Protein AF-A0AAV6KLT0-F1 (afdb_monomer_lite)

Sequence (668 aa):
MIMGLAEEPISRANSKPVAMEGSSPFSGSRKEESSLSIIIVGASGDLASQKIFPALFALFYEDCLPENATGFGYARSKMTDEELRNMISQTLTCRIDKRENCGDKMDEFLKRCFYHFGEYNSEEHFARLDCKLKEKEGGRSSFRLFYLSIPPNIFVDVVRCASTSASSKNGWTRVIVEKPFGHNLHLFLIASYFDNYGIIHDIMQNHLLQILALFAMETPVSLDAEDIRNEKVKVLRSMRLLQLEDVMVGQYKGHSKGGRTYPGYTDDPSVPNDSLTPTIAAASLFIDNARWDGVPFLMRAGKALHTKRLLVLRVQPDEAIYLKINNKVPGLGMRLDRSDLNLLYKARSDQSRYPKEIPDAYERLLLDAIEGERRLFIRSDELDAAWSLFTPLLKELEEKKIAPELYPYGSRGPVGVHYLAAKHNVRWGDLSAYLEEVDEKTKPFRASVNFAVGDKASSLDGFSEPPSNKLLPDLHPLERHVFTLVLDLNETLVYSDWKRERGWRTFKRPGVEAFLEHLGQFYEIVVYSDQLNVYVDSILERLDAKGSIRHRLSRTKTNYRDGKHYRDFSKLNRDPSIILYVSGHALESSLQPENSVPVKPWKLEADDTALVDLIPFLEYVARHPPADIRPVLASYQGRHIATEFIERSKVHQRRMQEQKQHGLFLRR

Organism: NCBI:txid479676

pLDDT: mean 77.3, std 19.53, range [23.0, 97.19]

InterPro domains:
  IPR001282 Glucose-6-phosphate dehydrogenase [MF_00966] (35-430)
  IPR001282 Glucose-6-phosphate dehydrogenase [PR00079] (186-203)
  IPR001282 Glucose-6-phosphate dehydrogenase [PR00079] (204-220)
  IPR001282 Glucose-6-phosphate dehydrogenase [PR00079] (291-317)
  IPR001282 Glucose-6-phosphate dehydrogenase [PTHR23429] (27-186)
  IPR004274 FCP1 homology domain [PF03031] (484-624)
  IPR004274 FCP1 homology domain [PS50969] (478-621)
  IPR004274 FCP1 homology domain [SM00577] (481-609)
  IPR022674 Glucose-6-phosphate dehydrogenase, NAD-binding [PF00479] (39-185)
  IPR022675 Glucose-6-phosphate dehydrogenase, C-terminal [PF02781] (191-308)
  IPR022675 Glucose-6-phosphate dehydrogenase, C-terminal [PF02781] (309-428)
  IPR023214 HAD superfamily [G3DSA:3.40.50.1000] (469-651)
  IPR036291 NAD(P)-binding domain superfamily [SSF51735] (34-186)
  IPR036412 HAD-like superfamily [SSF56784] (470-634)

Secondary structure (DSSP, 8-state):
---EEEEPPPP----PPPP--S--TTSSS-TTSEEEEEEEETTTSHHIIIIIHHHHHHHHHTT-S-TTEEEEEEESS---HHHHHHHHHTT----STTSS-HHHHHHHHHHTEEEEE--TT-HHHHHHHHHHHHHHHTTSEEEEEEEE-S-GGGHHHHHHHHHHHT--SSS-EEEEEPSP-SS------STHHHHHHHHIIIIIIIIIHHHHHHHHPPPPSSSSHHHHHHHHHHHHHTBPPPPGGGEEEEEEE-EEETTEEEP-STTSTTS-TT----SEEEEEE-B-STTTTT--EEEEEESSB----SSEEE-SSS-EEEEEEEEEPSSSS--EEEEEEEEESS-SSS--SSSSPPPPHHHHHHHHHHHT--TTSBPHHHHHHHHHHHHHHHHHHHHHTPPPEEEETTBS--THHHHHHHHTT---TTTTTHHHHSTTTSTTTTTTSTTS-SS--------B--S-S-SSPPPPGGGTTSPEEEE-SBTTTEEEEEETTTEEEEEEPTTHHHHHHHHTTTSEEEEE-SS-HHHHHHHHHHH-TT--EEEEE-GGGSEEETTEEEB-GGGGSS-GGGEEEEETTTTTSBS-GGGEEE-PPPSS-TT--HHHHHHHHHHHHHHS--S-HHHHHHTTTTS-HHHHHHHHHHHHHHHHHHHHHHHHHTT-

Structure (mmCIF, N/CA/C/O backbone):
data_AF-A0AAV6KLT0-F1
#
_entry.id   AF-A0AAV6KLT0-F1
#
loop_
_atom_site.group_PDB
_atom_site.id
_atom_site.type_symbol
_atom_site.label_atom_id
_atom_site.label_alt_id
_atom_site.label_comp_id
_atom_site.label_asym_id
_atom_site.label_entity_id
_atom_site.label_seq_id
_atom_site.pdbx_PDB_ins_code
_atom_site.Cartn_x
_atom_site.Cartn_y
_atom_site.Cartn_z
_atom_site.occupancy
_atom_site.B_iso_or_equiv
_atom_site.auth_seq_id
_atom_site.auth_comp_id
_atom_site.auth_asym_id
_atom_site.auth_atom_id
_atom_site.pdbx_PDB_model_num
ATOM 1 N N . MET A 1 1 ? -1.563 4.112 10.195 1.00 42.78 1 MET A N 1
ATOM 2 C CA . MET A 1 1 ? -2.271 3.430 11.301 1.00 42.78 1 MET A CA 1
ATOM 3 C C . MET A 1 1 ? -3.080 2.319 10.676 1.00 42.78 1 MET A C 1
ATOM 5 O O . MET A 1 1 ? -3.660 2.575 9.630 1.00 42.78 1 MET A O 1
ATOM 9 N N . ILE A 1 2 ? -3.019 1.102 11.213 1.00 45.66 2 ILE A N 1
ATOM 10 C CA . ILE A 1 2 ? -3.660 -0.072 10.608 1.00 45.66 2 ILE A CA 1
ATOM 11 C C . ILE A 1 2 ? -4.512 -0.719 11.691 1.00 45.66 2 ILE A C 1
ATOM 13 O O . ILE A 1 2 ? -3.974 -1.096 12.728 1.00 45.66 2 ILE A O 1
ATOM 17 N N . MET A 1 3 ? -5.812 -0.821 11.433 1.00 51.16 3 MET A N 1
ATOM 18 C CA . MET A 1 3 ? -6.804 -1.422 12.322 1.00 51.16 3 MET A CA 1
ATOM 19 C C . MET A 1 3 ? -7.537 -2.547 11.598 1.00 51.16 3 MET A C 1
ATOM 21 O O . MET A 1 3 ? -7.722 -2.483 10.378 1.00 51.16 3 MET A O 1
ATOM 25 N N . GLY A 1 4 ? -7.975 -3.552 12.352 1.00 44.09 4 GLY A N 1
ATOM 26 C CA . GLY A 1 4 ? -8.900 -4.582 11.881 1.00 44.09 4 GLY A CA 1
ATOM 27 C C . GLY A 1 4 ? -10.332 -4.262 12.309 1.00 44.09 4 GLY A C 1
ATOM 28 O O . GLY A 1 4 ? -10.536 -3.712 13.392 1.00 44.09 4 GLY A O 1
ATOM 29 N N . LEU A 1 5 ? -11.310 -4.620 11.471 1.00 51.38 5 LEU A N 1
ATOM 30 C CA . LEU A 1 5 ? -12.739 -4.531 11.786 1.00 51.38 5 LEU A CA 1
ATOM 31 C C . LEU A 1 5 ? -13.383 -5.915 11.627 1.00 51.38 5 LEU A C 1
ATOM 33 O O . LEU A 1 5 ? -13.290 -6.508 10.551 1.00 51.38 5 LEU A O 1
ATOM 37 N N . ALA A 1 6 ? -14.033 -6.418 12.679 1.00 49.12 6 ALA A N 1
ATOM 38 C CA . ALA A 1 6 ? -14.747 -7.701 12.673 1.00 49.12 6 ALA A CA 1
ATOM 39 C C . ALA A 1 6 ? -16.267 -7.518 12.869 1.00 49.12 6 ALA A C 1
ATOM 41 O O . ALA A 1 6 ? -16.688 -6.650 13.637 1.00 49.12 6 ALA A O 1
ATOM 42 N N . GLU A 1 7 ? -17.070 -8.352 12.192 1.00 48.03 7 GLU A N 1
ATOM 43 C CA . GLU A 1 7 ? -18.545 -8.407 12.252 1.00 48.03 7 GLU A CA 1
ATOM 44 C C . GLU A 1 7 ? -19.040 -9.868 12.199 1.00 48.03 7 GLU A C 1
ATOM 46 O O . GLU A 1 7 ? -18.401 -10.716 11.572 1.00 48.03 7 GLU A O 1
ATOM 51 N N . GLU A 1 8 ? -20.201 -10.159 12.798 1.00 36.66 8 GLU A N 1
ATOM 52 C CA . GLU A 1 8 ? -20.905 -11.436 12.595 1.00 36.66 8 GLU A CA 1
ATOM 53 C C . GLU A 1 8 ? -21.705 -11.437 11.272 1.00 36.66 8 GLU A C 1
ATOM 55 O O . GLU A 1 8 ? -22.381 -10.452 10.956 1.00 36.66 8 GLU A O 1
ATOM 60 N N . PRO A 1 9 ? -21.688 -12.534 10.485 1.00 27.28 9 PRO A N 1
ATOM 61 C CA . PRO A 1 9 ? -22.502 -12.644 9.281 1.00 27.28 9 PRO A CA 1
ATOM 62 C C . PRO A 1 9 ? -23.982 -12.851 9.634 1.00 27.28 9 PRO A C 1
ATOM 64 O O . PRO A 1 9 ? -24.372 -13.880 10.182 1.00 27.28 9 PRO A O 1
ATOM 67 N N . ILE A 1 10 ? -24.833 -11.900 9.247 1.00 30.09 10 ILE A N 1
ATOM 68 C CA . ILE A 1 10 ? -26.292 -12.060 9.303 1.00 30.09 10 ILE A CA 1
ATOM 69 C C . ILE A 1 10 ? -26.695 -13.213 8.368 1.00 30.09 10 ILE A C 1
ATOM 71 O O . ILE A 1 10 ? -26.371 -13.203 7.176 1.00 30.09 10 ILE A O 1
ATOM 75 N N . SER A 1 11 ? -27.408 -14.213 8.899 1.00 26.20 11 SER A N 1
ATOM 76 C CA . SER A 1 11 ? -27.952 -15.336 8.127 1.00 26.20 11 SER A CA 1
ATOM 77 C C . SER A 1 11 ? -28.738 -14.822 6.914 1.00 26.20 11 SER A C 1
ATOM 79 O O . SER A 1 11 ? -29.754 -14.142 7.073 1.00 26.20 11 SER A O 1
ATOM 81 N N . ARG A 1 12 ? -28.278 -15.135 5.694 1.00 27.50 12 ARG A N 1
ATOM 82 C CA . ARG A 1 12 ? -28.951 -14.748 4.445 1.00 27.50 12 ARG A CA 1
ATOM 83 C C . ARG A 1 12 ? -30.296 -15.471 4.309 1.00 27.50 12 ARG A C 1
ATOM 85 O O . ARG A 1 12 ? -30.363 -16.562 3.753 1.00 27.50 12 ARG A O 1
ATOM 92 N N . ALA A 1 13 ? -31.372 -14.831 4.759 1.00 24.95 13 ALA A N 1
ATOM 93 C CA . ALA A 1 13 ? -32.678 -14.995 4.135 1.00 24.95 13 ALA A CA 1
ATOM 94 C C . ALA A 1 13 ? -32.714 -14.122 2.869 1.00 24.95 13 ALA A C 1
ATOM 96 O O . ALA A 1 13 ? -32.269 -12.976 2.880 1.00 24.95 13 ALA A O 1
ATOM 97 N N . ASN A 1 14 ? -33.186 -14.697 1.763 1.00 29.30 14 ASN A N 1
ATOM 98 C CA . ASN A 1 14 ? -33.233 -14.091 0.433 1.00 29.30 14 ASN A CA 1
ATOM 99 C C . ASN A 1 14 ? -33.856 -12.681 0.420 1.00 29.30 14 ASN A C 1
ATOM 101 O O . ASN A 1 14 ? -35.076 -12.539 0.437 1.00 29.30 14 ASN A O 1
ATOM 105 N N . SER A 1 15 ? -33.035 -11.649 0.238 1.00 25.72 15 SER A N 1
ATOM 106 C CA . SER A 1 15 ? -33.476 -10.369 -0.320 1.00 25.72 15 SER A CA 1
ATOM 107 C C . SER A 1 15 ? -32.408 -9.834 -1.271 1.00 25.72 15 SER A C 1
ATOM 109 O O . SER A 1 15 ? -31.230 -9.766 -0.922 1.00 25.72 15 SER A O 1
ATOM 111 N N . LYS A 1 16 ? -32.826 -9.516 -2.501 1.00 23.00 16 LYS A N 1
ATOM 112 C CA . LYS A 1 16 ? -31.980 -9.010 -3.593 1.00 23.00 16 LYS A CA 1
ATOM 113 C C . LYS A 1 16 ? -31.201 -7.748 -3.172 1.00 23.00 16 LYS A C 1
ATOM 115 O O . LYS A 1 16 ? -31.731 -6.966 -2.384 1.00 23.00 16 LYS A O 1
ATOM 120 N N . PRO A 1 17 ? -29.998 -7.503 -3.724 1.00 25.05 17 PRO A N 1
ATOM 121 C CA . PRO A 1 17 ? -29.267 -6.274 -3.461 1.00 25.05 17 PRO A CA 1
ATOM 122 C C . PRO A 1 17 ? -29.964 -5.116 -4.183 1.00 25.05 17 PRO A C 1
ATOM 124 O O . PRO A 1 17 ? -30.122 -5.141 -5.403 1.00 25.05 17 PRO A O 1
ATOM 127 N N . VAL A 1 18 ? -30.408 -4.119 -3.421 1.00 26.80 18 VAL A N 1
ATOM 128 C CA . VAL A 1 18 ? -30.829 -2.822 -3.958 1.00 26.80 18 VAL A CA 1
ATOM 129 C C . VAL A 1 18 ? -29.566 -1.983 -4.116 1.00 26.80 18 VAL A C 1
ATOM 131 O O . VAL A 1 18 ? -28.878 -1.716 -3.134 1.00 26.80 18 VAL A O 1
ATOM 134 N N . ALA A 1 19 ? -29.250 -1.602 -5.351 1.00 24.59 19 ALA A N 1
ATOM 135 C CA . ALA A 1 19 ? -28.243 -0.591 -5.633 1.00 24.59 19 ALA A CA 1
ATOM 136 C C . ALA A 1 19 ? -28.717 0.751 -5.050 1.00 24.59 19 ALA A C 1
ATOM 138 O O . ALA A 1 19 ? -29.784 1.235 -5.426 1.00 24.59 19 ALA A O 1
ATOM 139 N N . MET A 1 20 ? -27.953 1.334 -4.125 1.00 27.06 20 MET A N 1
ATOM 140 C CA . MET A 1 20 ? -28.108 2.734 -3.734 1.00 27.06 20 MET A CA 1
ATOM 141 C C . MET A 1 20 ? -26.917 3.520 -4.271 1.00 27.06 20 MET A C 1
ATOM 143 O O . MET A 1 20 ? -25.782 3.322 -3.844 1.00 27.06 20 MET A O 1
ATOM 147 N N . GLU A 1 21 ? -27.195 4.405 -5.222 1.00 25.67 21 GLU A N 1
ATOM 148 C CA . GLU A 1 21 ? -26.290 5.476 -5.617 1.00 25.67 21 GLU A CA 1
ATOM 149 C C . GLU A 1 21 ? -26.115 6.469 -4.456 1.00 25.67 21 GLU A C 1
ATOM 151 O O . GLU A 1 21 ? -27.090 6.928 -3.868 1.00 25.67 21 GLU A O 1
ATOM 156 N N . GLY A 1 22 ? -24.861 6.822 -4.159 1.00 31.08 22 GLY A N 1
ATOM 157 C CA . GLY A 1 22 ? -24.441 8.185 -3.817 1.00 31.08 22 GLY A CA 1
ATOM 158 C C . GLY A 1 22 ? -25.268 9.002 -2.817 1.00 31.08 22 GLY A C 1
ATOM 159 O O . GLY A 1 22 ? -25.533 10.171 -3.082 1.00 31.08 22 GLY A O 1
ATOM 160 N N . SER A 1 23 ? -25.604 8.459 -1.648 1.00 25.28 23 SER A N 1
ATOM 161 C CA . SER A 1 23 ? -26.031 9.267 -0.501 1.00 25.28 23 SER A CA 1
ATOM 162 C C . SER A 1 23 ? -25.551 8.634 0.803 1.00 25.28 23 SER A C 1
ATOM 164 O O . SER A 1 23 ? -25.697 7.426 0.982 1.00 25.28 23 SER A O 1
ATOM 166 N N . SER A 1 24 ? -24.972 9.443 1.700 1.00 31.39 24 SER A N 1
ATOM 167 C CA . SER A 1 24 ? -24.633 9.047 3.077 1.00 31.39 24 SER A CA 1
ATOM 168 C C . SER A 1 24 ? -25.769 8.204 3.679 1.00 31.39 24 SER A C 1
ATOM 170 O O . SER A 1 24 ? -26.930 8.596 3.532 1.00 31.39 24 SER A O 1
ATOM 172 N N . PRO A 1 25 ? -25.489 7.104 4.405 1.00 38.22 25 PRO A N 1
ATOM 173 C CA . PRO A 1 25 ? -26.530 6.286 5.038 1.00 38.22 25 PRO A CA 1
ATOM 174 C C . PRO A 1 25 ? -27.360 7.055 6.089 1.00 38.22 25 PRO A C 1
ATOM 176 O O . PRO A 1 25 ? -28.299 6.503 6.660 1.00 38.22 25 PRO A O 1
ATOM 179 N N . PHE A 1 26 ? -27.054 8.337 6.319 1.00 43.88 26 PHE A N 1
ATOM 180 C CA . PHE A 1 26 ? -27.757 9.244 7.220 1.00 43.88 26 PHE A CA 1
ATOM 181 C C . PHE A 1 26 ? -28.586 10.341 6.525 1.00 43.88 26 PHE A C 1
ATOM 183 O O . PHE A 1 26 ? -29.126 11.214 7.211 1.00 43.88 26 PHE A O 1
ATOM 190 N N . SER A 1 27 ? -28.761 10.316 5.198 1.00 31.84 27 SER A N 1
ATOM 191 C CA . SER A 1 27 ? -29.685 11.242 4.530 1.00 31.84 27 SER A CA 1
ATOM 192 C C . SER A 1 27 ? -31.127 10.713 4.528 1.00 31.84 27 SER A C 1
ATOM 194 O O . SER A 1 27 ? -31.526 9.957 3.648 1.00 31.84 27 SER A O 1
ATOM 196 N N . GLY A 1 28 ? -31.922 11.176 5.498 1.00 33.06 28 GLY A N 1
ATOM 197 C CA . GLY A 1 28 ? -33.387 11.208 5.414 1.00 33.06 28 GLY A CA 1
ATOM 198 C C . GLY A 1 28 ? -34.144 10.244 6.338 1.00 33.06 28 GLY A C 1
ATOM 199 O O . GLY A 1 28 ? -34.182 9.038 6.124 1.00 33.06 28 GLY A O 1
ATOM 200 N N . SER A 1 29 ? -34.860 10.812 7.314 1.00 30.38 29 SER A N 1
ATOM 201 C CA . SER A 1 29 ? -36.013 10.249 8.058 1.00 30.38 29 SER A CA 1
ATOM 202 C C . SER A 1 29 ? -35.837 9.154 9.133 1.00 30.38 29 SER A C 1
ATOM 204 O O . SER A 1 29 ? -36.802 8.911 9.845 1.00 30.38 29 SER A O 1
ATOM 206 N N . ARG A 1 30 ? -34.658 8.545 9.357 1.00 38.22 30 ARG A N 1
ATOM 207 C CA . ARG A 1 30 ? -34.471 7.494 10.405 1.00 38.22 30 ARG A CA 1
ATOM 208 C C . ARG A 1 30 ? -33.775 7.925 11.712 1.00 38.22 30 ARG A C 1
ATOM 210 O O . ARG A 1 30 ? -33.473 7.074 12.544 1.00 38.22 30 ARG A O 1
ATOM 217 N N . LYS A 1 31 ? -33.489 9.218 11.913 1.00 44.56 31 LYS A N 1
ATOM 218 C CA . LYS A 1 31 ? -32.614 9.699 13.010 1.00 44.56 31 LYS A CA 1
ATOM 219 C C . LYS A 1 31 ? -33.112 9.406 14.440 1.00 44.56 31 LYS A C 1
ATOM 221 O O . LYS A 1 31 ? -32.281 9.319 15.337 1.00 44.56 31 LYS A O 1
ATOM 226 N N . GLU A 1 32 ? -34.411 9.210 14.666 1.00 50.50 32 GLU A N 1
ATOM 227 C CA . GLU A 1 32 ? -34.970 9.108 16.029 1.00 50.50 32 GLU A CA 1
ATOM 228 C C . GLU A 1 32 ? -35.024 7.678 16.614 1.00 50.50 32 GLU A C 1
ATOM 230 O O . GLU A 1 32 ? -35.134 7.520 17.832 1.00 50.50 32 GLU A O 1
ATOM 235 N N . GLU A 1 33 ? -34.884 6.625 15.799 1.00 64.50 33 GLU A N 1
ATOM 236 C CA . GLU A 1 33 ? -35.168 5.236 16.227 1.00 64.50 33 GLU A CA 1
ATOM 237 C C . GLU A 1 33 ? -33.937 4.387 16.601 1.00 64.50 33 GLU A C 1
ATOM 239 O O . GLU A 1 33 ? -34.085 3.255 17.075 1.00 64.50 33 GLU A O 1
ATOM 244 N N . SER A 1 34 ? -32.716 4.901 16.421 1.00 82.31 34 SER A N 1
ATOM 245 C CA . SER A 1 34 ? -31.478 4.148 16.684 1.00 82.31 34 SER A CA 1
ATOM 246 C C . SER A 1 34 ? -30.557 4.817 17.704 1.00 82.31 34 SER A C 1
ATOM 248 O O . SER A 1 34 ? -30.459 6.044 17.751 1.00 82.31 34 SER A O 1
ATOM 250 N N . SER A 1 35 ? -29.851 4.008 18.495 1.00 91.19 35 SER A N 1
ATOM 251 C CA . SER A 1 35 ? -28.817 4.434 19.443 1.00 91.19 35 SER A CA 1
ATOM 252 C C . SER A 1 35 ? -27.472 3.812 19.069 1.00 91.19 35 SER A C 1
ATOM 254 O O . SER A 1 35 ? -27.418 2.660 18.642 1.00 91.19 35 SER A O 1
ATOM 256 N N . LEU A 1 36 ? -26.393 4.583 19.214 1.00 95.00 36 LEU A N 1
ATOM 257 C CA . LEU A 1 36 ? -25.024 4.114 19.013 1.00 95.00 36 LEU A CA 1
ATOM 258 C C . LEU A 1 36 ? -24.313 4.084 20.367 1.00 95.00 36 LEU A C 1
ATOM 260 O O . LEU A 1 36 ? -24.149 5.122 21.006 1.00 95.00 36 LEU A O 1
ATOM 264 N N . SER A 1 37 ? -23.853 2.913 20.786 1.00 95.88 37 SER A N 1
ATOM 265 C CA . SER A 1 37 ? -23.022 2.751 21.975 1.00 95.88 37 SER A CA 1
ATOM 266 C C . SER A 1 37 ? -21.597 2.414 21.561 1.00 95.88 37 SER A C 1
ATOM 268 O O . SER A 1 37 ? -21.352 1.417 20.882 1.00 95.88 37 SER A O 1
ATOM 270 N N . ILE A 1 38 ? -20.649 3.255 21.967 1.00 96.81 38 ILE A N 1
ATOM 271 C CA . ILE A 1 38 ? -19.222 3.096 21.686 1.00 96.81 38 ILE A CA 1
ATOM 272 C C . ILE A 1 38 ? -18.544 2.651 22.977 1.00 96.81 38 ILE A C 1
ATOM 274 O O . ILE A 1 38 ? -18.430 3.425 23.923 1.00 96.81 38 ILE A O 1
ATOM 278 N N . ILE A 1 39 ? -18.119 1.395 23.027 1.00 97.19 39 ILE A N 1
ATOM 279 C CA . ILE A 1 39 ? -17.508 0.762 24.189 1.00 97.19 39 ILE A CA 1
ATOM 280 C C . ILE A 1 39 ? -15.989 0.792 24.025 1.00 97.19 39 ILE A C 1
ATOM 282 O O . ILE A 1 39 ? -15.439 0.079 23.192 1.00 97.19 39 ILE A O 1
ATOM 286 N N . ILE A 1 40 ? -15.297 1.582 24.842 1.00 96.75 40 ILE A N 1
ATOM 287 C CA . ILE A 1 40 ? -13.837 1.641 24.903 1.00 96.75 40 ILE A CA 1
ATOM 288 C C . ILE A 1 40 ? -13.353 0.668 25.979 1.00 96.75 40 ILE A C 1
ATOM 290 O O . ILE A 1 40 ? -13.371 0.964 27.176 1.00 96.75 40 ILE A O 1
ATOM 294 N N . VAL A 1 41 ? -12.909 -0.511 25.551 1.00 95.44 41 VAL A N 1
ATOM 295 C CA . VAL A 1 41 ? -12.295 -1.507 26.433 1.00 95.44 41 VAL A CA 1
ATOM 296 C C . VAL A 1 41 ? -10.848 -1.095 26.696 1.00 95.44 41 VAL A C 1
ATOM 298 O O . VAL A 1 41 ? -10.108 -0.801 25.762 1.00 95.44 41 VAL A O 1
ATOM 301 N N . GLY A 1 42 ? -10.436 -1.062 27.962 1.00 92.75 42 GLY A N 1
ATOM 302 C CA . GLY A 1 42 ? -9.165 -0.470 28.381 1.00 92.75 42 GLY A CA 1
ATOM 303 C C . GLY A 1 42 ? -9.229 1.049 28.557 1.00 92.75 42 GLY A C 1
ATOM 304 O O . GLY A 1 42 ? -8.212 1.721 28.416 1.00 92.75 42 GLY A O 1
ATOM 305 N N . ALA A 1 43 ? -10.405 1.603 28.877 1.00 93.44 43 ALA A N 1
ATOM 306 C CA . ALA A 1 43 ? -10.619 3.052 28.980 1.00 93.44 43 ALA A CA 1
ATOM 307 C C . ALA A 1 43 ? -9.736 3.778 30.011 1.00 93.44 43 ALA A C 1
ATOM 309 O O . ALA A 1 43 ? -9.560 4.986 29.903 1.00 93.44 43 ALA A O 1
ATOM 310 N N . SER A 1 44 ? -9.173 3.063 30.989 1.00 89.62 44 SER A N 1
ATOM 311 C CA . SER A 1 44 ? -8.232 3.623 31.965 1.00 89.62 44 SER A CA 1
ATOM 312 C C . SER A 1 44 ? -6.792 3.748 31.441 1.00 89.62 44 SER A C 1
ATOM 314 O O . SER A 1 44 ? -5.908 4.117 32.207 1.00 89.62 44 SER A O 1
ATOM 316 N N . GLY A 1 45 ? -6.516 3.339 30.198 1.00 86.88 45 GLY A N 1
ATOM 317 C CA . GLY A 1 45 ? -5.182 3.373 29.597 1.00 86.88 45 GLY A CA 1
ATOM 318 C C . GLY A 1 45 ? -4.880 4.667 28.836 1.00 86.88 45 GLY A C 1
ATOM 319 O O . GLY A 1 45 ? -5.785 5.385 28.411 1.00 86.88 45 GLY A O 1
ATOM 320 N N . ASP A 1 46 ? -3.592 4.920 28.594 1.00 82.25 46 ASP A N 1
ATOM 321 C CA . ASP A 1 46 ? -3.113 6.152 27.949 1.00 82.25 46 ASP A CA 1
ATOM 322 C C . ASP A 1 46 ? -3.644 6.338 26.524 1.00 82.25 46 ASP A C 1
ATOM 324 O O . ASP A 1 46 ? -3.983 7.449 26.126 1.00 82.25 46 ASP A O 1
ATOM 328 N N . LEU A 1 47 ? -3.751 5.262 25.738 1.00 84.88 47 LEU A N 1
ATOM 329 C CA . LEU A 1 47 ? -4.264 5.357 24.369 1.00 84.88 47 LEU A CA 1
ATOM 330 C C . LEU A 1 47 ? -5.715 5.860 24.352 1.00 84.88 47 LEU A C 1
ATOM 332 O O . LEU A 1 47 ? -6.063 6.736 23.556 1.00 84.88 47 LEU A O 1
ATOM 336 N N . ALA A 1 48 ? -6.548 5.345 25.257 1.00 89.00 48 ALA A N 1
ATOM 337 C CA . ALA A 1 48 ? -7.941 5.746 25.368 1.00 89.00 48 ALA A CA 1
ATOM 338 C C . ALA A 1 48 ? -8.064 7.238 25.710 1.00 89.00 48 ALA A C 1
ATOM 340 O O . ALA A 1 48 ? -8.739 7.975 24.986 1.00 89.00 48 ALA A O 1
ATOM 341 N N . SER A 1 49 ? -7.376 7.692 26.763 1.00 86.88 49 SER A N 1
ATOM 342 C CA . SER A 1 49 ? -7.461 9.075 27.247 1.00 86.88 49 SER A CA 1
ATOM 343 C C . SER A 1 49 ? -6.803 10.083 26.301 1.00 86.88 49 SER A C 1
ATOM 345 O O . SER A 1 49 ? -7.356 11.157 26.086 1.00 86.88 49 SER A O 1
ATOM 347 N N . GLN A 1 50 ? -5.667 9.749 25.685 1.00 84.75 50 GLN A N 1
ATOM 348 C CA . GLN A 1 50 ? -4.888 10.686 24.863 1.00 84.75 50 GLN A CA 1
ATOM 349 C C . GLN A 1 50 ? -5.306 10.719 23.386 1.00 84.75 50 GLN A C 1
ATOM 351 O O . GLN A 1 50 ? -4.970 11.675 22.681 1.00 84.75 50 GLN A O 1
ATOM 356 N N . LYS A 1 51 ? -5.987 9.680 22.880 1.00 86.44 51 LYS A N 1
ATOM 357 C CA . LYS A 1 51 ? -6.326 9.559 21.449 1.00 86.44 51 LYS A CA 1
ATOM 358 C C . LYS A 1 51 ? -7.790 9.242 21.175 1.00 86.44 51 LYS A C 1
ATOM 360 O O . LYS A 1 51 ? -8.399 9.948 20.377 1.00 86.44 51 LYS A O 1
ATOM 365 N N . ILE A 1 52 ? -8.363 8.228 21.824 1.00 91.31 52 ILE A N 1
ATOM 366 C CA . ILE A 1 52 ? -9.701 7.733 21.455 1.00 91.31 52 ILE A CA 1
ATOM 367 C C . ILE A 1 52 ? -10.803 8.696 21.898 1.00 91.31 52 ILE A C 1
ATOM 369 O O . ILE A 1 52 ? -11.611 9.113 21.073 1.00 91.31 52 ILE A O 1
ATOM 373 N N . PHE A 1 53 ? -10.819 9.107 23.169 1.00 92.06 53 PHE A N 1
ATOM 374 C CA . PHE A 1 53 ? -11.797 10.088 23.652 1.00 92.06 53 PHE A CA 1
ATOM 375 C C . PHE A 1 53 ? -11.666 11.453 22.954 1.00 92.06 53 PHE A C 1
ATOM 377 O O . PHE A 1 53 ? -12.694 11.972 22.520 1.00 92.06 53 PHE A O 1
ATOM 384 N N . PRO A 1 54 ? -10.453 12.011 22.748 1.00 90.44 54 PRO A N 1
ATOM 385 C CA . PRO A 1 54 ? -10.278 13.211 21.930 1.00 90.44 54 PRO A CA 1
ATOM 386 C C . PRO A 1 54 ? -10.820 13.081 20.504 1.00 90.44 54 PRO A C 1
ATOM 388 O O . PRO A 1 54 ? -11.469 14.007 20.023 1.00 90.44 54 PRO A O 1
ATOM 391 N N . ALA A 1 55 ? -10.615 11.938 19.842 1.00 90.25 55 ALA A N 1
ATOM 392 C CA . ALA A 1 55 ? -11.148 11.707 18.501 1.00 90.25 55 ALA A CA 1
ATOM 393 C C . ALA A 1 55 ? -12.684 11.614 18.492 1.00 90.25 55 ALA A C 1
ATOM 395 O O . ALA A 1 55 ? -13.336 12.194 17.628 1.00 90.25 55 ALA A O 1
ATOM 396 N N . LEU A 1 56 ? -13.283 10.941 19.481 1.00 91.81 56 LEU A N 1
ATOM 397 C CA . LEU A 1 56 ? -14.741 10.888 19.636 1.00 91.81 56 LEU A CA 1
ATOM 398 C C . LEU A 1 56 ? -15.343 12.267 19.919 1.00 91.81 56 LEU A C 1
ATOM 400 O O . LEU A 1 56 ? -16.395 12.592 19.372 1.00 91.81 56 LEU A O 1
ATOM 404 N N . PHE A 1 57 ? -14.673 13.087 20.731 1.00 90.75 57 PHE A N 1
ATOM 405 C CA . PHE A 1 57 ? -15.097 14.460 20.983 1.00 90.75 57 PHE A CA 1
ATOM 406 C C . PHE A 1 57 ? -15.029 15.318 19.716 1.00 90.75 57 PHE A C 1
ATOM 408 O O . PHE A 1 57 ? -15.970 16.056 19.446 1.00 90.75 57 PHE A O 1
ATOM 415 N N . ALA A 1 58 ? -13.980 15.185 18.900 1.00 87.62 58 ALA A N 1
ATOM 416 C CA . ALA A 1 58 ? -13.887 15.892 17.621 1.00 87.62 58 ALA A CA 1
ATOM 417 C C . ALA A 1 58 ? -15.043 15.518 16.672 1.00 87.62 58 ALA A C 1
ATOM 419 O O . ALA A 1 58 ? -15.687 16.399 16.102 1.00 87.62 58 ALA A O 1
ATOM 420 N N . LEU A 1 59 ? -15.379 14.225 16.576 1.00 89.06 59 LEU A N 1
ATOM 421 C CA . LEU A 1 59 ? -16.530 13.756 15.793 1.00 89.06 59 LEU A CA 1
ATOM 422 C C . LEU A 1 59 ? -17.869 14.251 16.359 1.00 89.06 59 LEU A C 1
ATOM 424 O O . LEU A 1 59 ? -18.779 14.568 15.596 1.00 89.06 59 LEU A O 1
ATOM 428 N N . PHE A 1 60 ? -18.004 14.324 17.685 1.00 89.06 60 PHE A N 1
ATOM 429 C CA . PHE A 1 60 ? -19.182 14.896 18.337 1.00 89.06 60 PHE A CA 1
ATOM 430 C C . PHE A 1 60 ? -19.317 16.398 18.054 1.00 89.06 60 PHE A C 1
ATOM 432 O O . PHE A 1 60 ? -20.408 16.884 17.768 1.00 89.06 60 PHE A O 1
ATOM 439 N N . TYR A 1 61 ? -18.204 17.129 18.118 1.00 85.06 61 TYR A N 1
ATOM 440 C CA . TYR A 1 61 ? -18.153 18.574 17.921 1.00 85.06 61 TYR A CA 1
ATOM 441 C C . TYR A 1 61 ? -18.525 18.984 16.487 1.00 85.06 61 TYR A C 1
ATOM 443 O O . TYR A 1 61 ? -19.231 19.973 16.300 1.00 85.06 61 TYR A O 1
ATOM 451 N N . GLU A 1 62 ? -18.103 18.206 15.485 1.00 83.81 62 GLU A N 1
ATOM 452 C CA . GLU A 1 62 ? -18.454 18.406 14.068 1.00 83.81 62 GLU A CA 1
ATOM 453 C C . GLU A 1 62 ? -19.831 17.816 13.684 1.00 83.81 62 GLU A C 1
ATOM 455 O O . GLU A 1 62 ? -20.174 17.787 12.503 1.00 83.81 62 GLU A O 1
ATOM 460 N N . ASP A 1 63 ? -20.624 17.349 14.659 1.00 86.00 63 ASP A N 1
ATOM 461 C CA . ASP A 1 63 ? -21.939 16.718 14.460 1.00 86.00 63 ASP A CA 1
ATOM 462 C C . ASP A 1 63 ? -21.894 15.479 13.522 1.00 86.00 63 ASP A C 1
ATOM 464 O O . ASP A 1 63 ? -22.868 15.139 12.846 1.00 86.00 63 ASP A O 1
ATOM 468 N N . CYS A 1 64 ? -20.755 14.772 13.492 1.00 85.94 64 CYS A N 1
ATOM 469 C CA . CYS A 1 64 ? -20.551 13.522 12.744 1.00 85.94 64 CYS A CA 1
ATOM 470 C C . CYS A 1 64 ? -21.072 12.279 13.487 1.00 85.94 64 CYS A C 1
ATOM 472 O O . CYS A 1 64 ? -21.167 11.204 12.894 1.00 85.94 64 CYS A O 1
ATOM 474 N N . LEU A 1 65 ? -21.382 12.393 14.783 1.00 88.00 65 LEU A N 1
ATOM 475 C CA . LEU A 1 65 ? -21.971 11.307 15.569 1.00 88.00 65 LEU A CA 1
ATOM 476 C C . LEU A 1 65 ? -23.508 11.397 15.588 1.00 88.00 65 LEU A C 1
ATOM 478 O O . LEU A 1 65 ? -24.057 12.499 15.616 1.00 88.00 65 LEU A O 1
ATOM 482 N N . PRO A 1 66 ? -24.226 10.258 15.641 1.00 86.38 66 PRO A N 1
ATOM 483 C CA . PRO A 1 66 ? -25.671 10.251 15.855 1.00 86.38 66 PRO A CA 1
ATOM 484 C C . PRO A 1 66 ? -26.086 10.971 17.148 1.00 86.38 66 PRO A C 1
ATOM 486 O O . PRO A 1 66 ? -25.394 10.897 18.163 1.00 86.38 66 PRO A O 1
ATOM 489 N N . GLU A 1 67 ? -27.273 11.584 17.156 1.00 85.31 67 GLU A N 1
ATOM 490 C CA . GLU A 1 67 ? -27.786 12.333 18.317 1.00 85.31 67 GLU A CA 1
ATOM 491 C C . GLU A 1 67 ? -27.918 11.476 19.583 1.00 85.31 67 GLU A C 1
ATOM 493 O O . GLU A 1 67 ? -27.716 11.982 20.680 1.00 85.31 67 GLU A O 1
ATOM 498 N N . ASN A 1 68 ? -28.173 10.172 19.445 1.00 88.62 68 ASN A N 1
ATOM 499 C CA . ASN A 1 68 ? -28.265 9.216 20.555 1.00 88.62 68 ASN A CA 1
ATOM 500 C C . ASN A 1 68 ? -26.961 8.419 20.773 1.00 88.62 68 ASN A C 1
ATOM 502 O O . ASN A 1 68 ? -27.005 7.275 21.239 1.00 88.62 68 ASN A O 1
ATOM 506 N N . ALA A 1 69 ? -25.808 8.978 20.383 1.00 92.25 69 ALA A N 1
ATOM 507 C CA . ALA A 1 69 ? -24.504 8.363 20.605 1.00 92.25 69 ALA A CA 1
ATOM 508 C C . ALA A 1 69 ? -24.052 8.492 22.070 1.00 92.25 69 ALA A C 1
ATOM 510 O O . ALA A 1 69 ? -24.134 9.566 22.672 1.00 92.25 69 ALA A O 1
ATOM 511 N N . THR A 1 70 ? -23.549 7.389 22.625 1.00 94.62 70 THR A N 1
ATOM 512 C CA . THR A 1 70 ? -23.093 7.264 24.017 1.00 94.62 70 THR A CA 1
ATOM 513 C C . THR A 1 70 ? -21.735 6.569 24.084 1.00 94.62 70 THR A C 1
ATOM 515 O O . THR A 1 70 ? -21.480 5.612 23.352 1.00 94.62 70 THR A O 1
ATOM 518 N N . GLY A 1 71 ? -20.852 7.057 24.958 1.00 94.69 71 GLY A N 1
ATOM 519 C CA . GLY A 1 71 ? -19.518 6.495 25.177 1.00 94.69 71 GLY A CA 1
ATOM 520 C C . GLY A 1 71 ? -19.457 5.705 26.482 1.00 94.69 71 GLY A C 1
ATOM 521 O O . GLY A 1 71 ? -19.851 6.214 27.528 1.00 94.69 71 GLY A O 1
ATOM 522 N N . PHE A 1 72 ? -18.939 4.480 26.443 1.00 96.31 72 PHE A N 1
ATOM 523 C CA . PHE A 1 72 ? -18.797 3.604 27.604 1.00 96.31 72 PHE A CA 1
ATOM 524 C C . PHE A 1 72 ? -17.342 3.200 27.799 1.00 96.31 72 PHE A C 1
ATOM 526 O O . PHE A 1 72 ? -16.784 2.472 26.987 1.00 96.31 72 PHE A O 1
ATOM 533 N N . GLY A 1 73 ? -16.722 3.626 28.893 1.00 96.06 73 GLY A N 1
ATOM 534 C CA . GLY A 1 73 ? -15.438 3.086 29.315 1.00 96.06 73 GLY A CA 1
ATOM 535 C C . GLY A 1 73 ? -15.601 1.750 30.040 1.00 96.06 73 GLY A C 1
ATOM 536 O O . GLY A 1 73 ? -16.464 1.624 30.908 1.00 96.06 73 GLY A O 1
ATOM 537 N N . TYR A 1 74 ? -14.761 0.767 29.712 1.00 96.56 74 TYR A N 1
ATOM 538 C CA . TYR A 1 74 ? -14.700 -0.520 30.408 1.00 96.56 74 TYR A CA 1
ATOM 539 C C . TYR A 1 74 ? -13.258 -0.889 30.761 1.00 96.56 74 TYR A C 1
ATOM 541 O O . TYR A 1 74 ? -12.421 -1.011 29.867 1.00 96.56 74 TYR A O 1
ATOM 549 N N . ALA A 1 75 ? -12.944 -1.084 32.044 1.00 95.25 75 ALA A N 1
ATOM 550 C CA . ALA A 1 75 ? -11.640 -1.589 32.486 1.00 95.25 75 ALA A CA 1
ATOM 551 C C . ALA A 1 75 ? -11.710 -2.240 33.881 1.00 95.25 75 ALA A C 1
ATOM 553 O O . ALA A 1 75 ? -12.713 -2.141 34.582 1.00 95.25 75 ALA A O 1
ATOM 554 N N . ARG A 1 76 ? -10.620 -2.892 34.309 1.00 93.56 76 ARG A N 1
ATOM 555 C CA . ARG A 1 76 ? -10.515 -3.520 35.645 1.00 93.56 76 ARG A CA 1
ATOM 556 C C . ARG A 1 76 ? -10.514 -2.507 36.793 1.00 93.56 76 ARG A C 1
ATOM 558 O O . ARG A 1 76 ? -10.920 -2.828 37.908 1.00 93.56 76 ARG A O 1
ATOM 565 N N . SER A 1 77 ? -10.037 -1.292 36.530 1.00 93.38 77 SER A N 1
ATOM 566 C CA . SER A 1 77 ? -9.959 -0.220 37.522 1.00 93.38 77 SER A CA 1
ATOM 567 C C . SER A 1 77 ? -11.354 0.141 38.022 1.00 93.38 77 SER A C 1
ATOM 569 O O . SER A 1 77 ? -12.259 0.397 37.229 1.00 93.38 77 SER A O 1
ATOM 571 N N . LYS A 1 78 ? -11.543 0.178 39.341 1.00 93.25 78 LYS A N 1
ATOM 572 C CA . LYS A 1 78 ? -12.795 0.657 39.933 1.00 93.25 78 LYS A CA 1
ATOM 573 C C . LYS A 1 78 ? -12.811 2.176 39.846 1.00 93.25 78 LYS A C 1
ATOM 575 O O . LYS A 1 78 ? -12.057 2.825 40.560 1.00 93.25 78 LYS A O 1
ATOM 580 N N . MET A 1 79 ? -13.636 2.698 38.947 1.00 92.81 79 MET A N 1
ATOM 581 C CA . MET A 1 79 ? -13.850 4.128 38.755 1.00 92.81 79 MET A CA 1
ATOM 582 C C . MET A 1 79 ? -15.348 4.411 38.641 1.00 92.81 79 MET A C 1
ATOM 584 O O . MET A 1 79 ? -16.133 3.532 38.273 1.00 92.81 79 MET A O 1
ATOM 588 N N . THR A 1 80 ? -15.742 5.633 38.962 1.00 94.38 80 THR A N 1
ATOM 589 C CA . THR A 1 80 ? -17.096 6.157 38.768 1.00 94.38 80 THR A CA 1
ATOM 590 C C . THR A 1 80 ? -17.232 6.860 37.415 1.00 94.38 80 THR A C 1
ATOM 592 O O . THR A 1 80 ? -16.243 7.175 36.749 1.00 94.38 80 THR A O 1
ATOM 595 N N . ASP A 1 81 ? -18.474 7.141 37.006 1.00 94.12 81 ASP A N 1
ATOM 596 C CA . ASP A 1 81 ? -18.744 7.936 35.802 1.00 94.12 81 ASP A CA 1
ATOM 597 C C . ASP A 1 81 ? -18.119 9.349 35.916 1.00 94.12 81 ASP A C 1
ATOM 599 O O . ASP A 1 81 ? -17.619 9.881 34.927 1.00 94.12 81 ASP A O 1
ATOM 603 N N . GLU A 1 82 ? -18.086 9.942 37.117 1.00 94.19 82 GLU A N 1
ATOM 604 C CA . GLU A 1 82 ? -17.471 11.255 37.381 1.00 94.19 82 GLU A CA 1
ATOM 605 C C . GLU A 1 82 ? -15.942 11.220 37.271 1.00 94.19 82 GLU A C 1
ATOM 607 O O . GLU A 1 82 ? -15.344 12.098 36.650 1.00 94.19 82 GLU A O 1
ATOM 612 N N . GLU A 1 83 ? -15.300 10.180 37.804 1.00 92.81 83 GLU A N 1
ATOM 613 C CA . GLU A 1 83 ? -13.847 10.004 37.695 1.00 92.81 83 GLU A CA 1
ATOM 614 C C . GLU A 1 83 ? -13.405 9.793 36.243 1.00 92.81 83 GLU A C 1
ATOM 616 O O . GLU A 1 83 ? -12.396 10.364 35.824 1.00 92.81 83 GLU A O 1
ATOM 621 N N . LEU A 1 84 ? -14.177 9.038 35.448 1.00 92.94 84 LEU A N 1
ATOM 622 C CA . LEU A 1 84 ? -13.935 8.916 34.007 1.00 92.94 84 LEU A CA 1
ATOM 623 C C . LEU A 1 84 ? -14.010 10.289 33.328 1.00 92.94 84 LEU A C 1
ATOM 625 O O . LEU A 1 84 ? -13.105 10.637 32.573 1.00 92.94 84 LEU A O 1
ATOM 629 N N . ARG A 1 85 ? -15.066 11.068 33.602 1.00 94.31 85 ARG A N 1
ATOM 630 C CA . ARG A 1 85 ? -15.276 12.400 33.009 1.00 94.31 85 ARG A CA 1
ATOM 631 C C . ARG A 1 85 ? -14.145 13.366 33.351 1.00 94.31 85 ARG A C 1
ATOM 633 O O . ARG A 1 85 ? -13.665 14.053 32.457 1.00 94.31 85 ARG A O 1
ATOM 640 N N . ASN A 1 86 ? -13.678 13.359 34.599 1.00 91.50 86 ASN A N 1
ATOM 641 C CA . ASN A 1 86 ? -12.549 14.180 35.043 1.00 91.50 86 ASN A CA 1
ATOM 642 C C . ASN A 1 86 ? -11.227 13.776 34.380 1.00 91.50 86 ASN A C 1
ATOM 644 O O . ASN A 1 86 ? -10.390 14.628 34.100 1.00 91.50 86 ASN A O 1
ATOM 648 N N . MET A 1 87 ? -11.019 12.480 34.139 1.00 89.94 87 MET A N 1
ATOM 649 C CA . MET A 1 87 ? -9.828 11.994 33.442 1.00 89.94 87 MET A CA 1
ATOM 650 C C . MET A 1 87 ? -9.830 12.432 31.974 1.00 89.94 87 MET A C 1
ATOM 652 O O . MET A 1 87 ? -8.815 12.916 31.479 1.00 89.94 87 MET A O 1
ATOM 656 N N . ILE A 1 88 ? -10.954 12.266 31.270 1.00 89.56 88 ILE A N 1
ATOM 657 C CA . ILE A 1 88 ? -11.033 12.624 29.849 1.00 89.56 88 ILE A CA 1
ATOM 658 C C . ILE A 1 88 ? -11.050 14.145 29.660 1.00 89.56 88 ILE A C 1
ATOM 660 O O . ILE A 1 88 ? -10.381 14.637 28.763 1.00 89.56 88 ILE A O 1
ATOM 664 N N . SER A 1 89 ? -11.705 14.924 30.527 1.00 88.25 89 SER A N 1
ATOM 665 C CA . SER A 1 89 ? -11.767 16.389 30.386 1.00 88.25 89 SER A CA 1
ATOM 666 C C . SER A 1 89 ? -10.389 17.061 30.386 1.00 88.25 89 SER A C 1
ATOM 668 O O . SER A 1 89 ? -10.228 18.117 29.783 1.00 88.25 89 SER A O 1
ATOM 670 N N . GLN A 1 90 ? -9.384 16.445 31.017 1.00 85.94 90 GLN A N 1
ATOM 671 C CA . GLN A 1 90 ? -8.003 16.937 31.036 1.00 85.94 90 GLN A CA 1
ATOM 672 C C . GLN A 1 90 ? -7.281 16.783 29.690 1.00 85.94 90 GLN A C 1
ATOM 674 O O . GLN A 1 90 ? -6.300 17.482 29.442 1.00 85.94 90 GLN A O 1
ATOM 679 N N . THR A 1 91 ? -7.727 15.864 28.832 1.00 83.56 91 THR A N 1
ATOM 680 C CA . THR A 1 91 ? -7.084 15.558 27.543 1.00 83.56 91 THR A CA 1
ATOM 681 C C . THR A 1 91 ? -7.860 16.092 26.343 1.00 83.56 91 THR A C 1
ATOM 683 O O . THR A 1 91 ? -7.306 16.201 25.243 1.00 83.56 91 THR A O 1
ATOM 686 N N . LEU A 1 92 ? -9.134 16.440 26.529 1.00 82.88 92 LEU A N 1
ATOM 687 C CA . LEU A 1 92 ? -9.960 17.024 25.482 1.00 82.88 92 LEU A CA 1
ATOM 688 C C . LEU A 1 92 ? -9.469 18.443 25.168 1.00 82.88 92 LEU A C 1
ATOM 690 O O . LEU A 1 92 ? -9.346 19.298 26.039 1.00 82.88 92 LEU A O 1
ATOM 694 N N . THR A 1 93 ? -9.161 18.689 23.895 1.00 72.50 93 THR A N 1
ATOM 695 C CA . THR A 1 93 ? -8.649 19.981 23.422 1.00 72.50 93 THR A CA 1
ATOM 696 C C . THR A 1 93 ? -9.614 20.575 22.409 1.00 72.50 93 THR A C 1
ATOM 698 O O . THR A 1 93 ? -10.040 19.895 21.476 1.00 72.50 93 THR A O 1
ATOM 701 N N . CYS A 1 94 ? -9.930 21.860 22.563 1.00 66.50 94 CYS A N 1
ATOM 702 C CA . CYS A 1 94 ? -10.674 22.643 21.578 1.00 66.50 94 CYS A CA 1
ATOM 703 C C . CYS A 1 94 ? -9.750 22.979 20.399 1.00 66.50 94 CYS A C 1
ATOM 705 O O . CYS A 1 94 ? -9.288 24.105 20.259 1.00 66.50 94 CYS A O 1
ATOM 707 N N . ARG A 1 95 ? -9.392 21.977 19.585 1.00 60.00 95 ARG A N 1
ATOM 708 C CA . ARG A 1 95 ? -8.511 22.187 18.418 1.00 60.00 95 ARG A CA 1
ATOM 709 C C . ARG A 1 95 ? -9.186 23.023 17.329 1.00 60.00 95 ARG A C 1
ATOM 711 O O . ARG A 1 95 ? -8.526 23.774 16.625 1.00 60.00 95 ARG A O 1
ATOM 718 N N . ILE A 1 96 ? -10.510 22.924 17.232 1.00 55.78 96 ILE A N 1
ATOM 719 C CA . ILE A 1 96 ? -11.325 23.495 16.157 1.00 55.78 96 ILE A CA 1
ATOM 720 C C . ILE A 1 96 ? -11.991 24.796 16.640 1.00 55.78 96 ILE A C 1
ATOM 722 O O . ILE A 1 96 ? -13.212 24.928 16.626 1.00 55.78 96 ILE A O 1
ATOM 726 N N . ASP A 1 97 ? -11.219 25.767 17.131 1.00 45.41 97 ASP A N 1
ATOM 727 C CA . ASP A 1 97 ? -11.805 26.993 17.691 1.00 45.41 97 ASP A CA 1
ATOM 728 C C . ASP A 1 97 ? -12.059 28.060 16.606 1.00 45.41 97 ASP A C 1
ATOM 730 O O . ASP A 1 97 ? -11.210 28.887 16.269 1.00 45.41 97 ASP A O 1
ATOM 734 N N . LYS A 1 98 ? -13.255 27.995 16.005 1.00 52.19 98 LYS A N 1
ATOM 735 C CA . LYS A 1 98 ? -13.901 29.107 15.269 1.00 52.19 98 LYS A CA 1
ATOM 736 C C . LYS A 1 98 ? -15.338 29.382 15.732 1.00 52.19 98 LYS A C 1
ATOM 738 O O . LYS A 1 98 ? -15.958 30.324 15.246 1.00 52.19 98 LYS A O 1
ATOM 743 N N . ARG A 1 99 ? -15.894 28.559 16.624 1.00 52.50 99 ARG A N 1
ATOM 744 C CA . ARG A 1 99 ? -17.228 28.739 17.208 1.00 52.50 99 ARG A CA 1
ATOM 745 C C . ARG A 1 99 ? -17.026 28.817 18.715 1.00 52.50 99 ARG A C 1
ATOM 747 O O . ARG A 1 99 ? -16.681 27.803 19.307 1.00 52.50 99 ARG A O 1
ATOM 754 N N . GLU A 1 100 ? -17.260 29.984 19.307 1.00 58.72 100 GLU A N 1
ATOM 755 C CA . GLU A 1 100 ? -17.047 30.361 20.721 1.00 58.72 100 GLU A CA 1
ATOM 756 C C . GLU A 1 100 ? -17.847 29.524 21.764 1.00 58.72 100 GLU A C 1
ATOM 758 O O . GLU A 1 100 ? -18.134 29.995 22.857 1.00 58.72 100 GLU A O 1
ATOM 763 N N . ASN A 1 101 ? -18.231 28.279 21.447 1.00 70.00 101 ASN A N 1
ATOM 764 C CA . ASN A 1 101 ? -19.113 27.399 22.219 1.00 70.00 101 ASN A CA 1
ATOM 765 C C . ASN A 1 101 ? -18.478 26.029 22.567 1.00 70.00 101 ASN A C 1
ATOM 767 O O . ASN A 1 101 ? -19.166 25.011 22.661 1.00 70.00 101 ASN A O 1
ATOM 771 N N . CYS A 1 102 ? -17.147 25.951 22.682 1.00 75.38 102 CYS A N 1
ATOM 772 C CA . CYS A 1 102 ? -16.474 24.672 22.948 1.00 75.38 102 CYS A CA 1
ATOM 773 C C . CYS A 1 102 ? -16.782 24.105 24.347 1.00 75.38 102 CYS A C 1
ATOM 775 O O . CYS A 1 102 ? -16.931 22.893 24.489 1.00 75.38 102 CYS A O 1
ATOM 777 N N . GLY A 1 103 ? -16.921 24.969 25.361 1.00 80.56 103 GLY A N 1
ATOM 778 C CA . GLY A 1 103 ? -17.211 24.560 26.741 1.00 80.56 103 GLY A CA 1
ATOM 779 C C . GLY A 1 103 ? -18.534 23.800 26.874 1.00 80.56 103 GLY A C 1
ATOM 780 O O . GLY A 1 103 ? -18.548 22.679 27.374 1.00 80.56 103 GLY A O 1
ATOM 781 N N . ASP A 1 104 ? -19.626 24.342 26.332 1.00 84.81 104 ASP A N 1
ATOM 782 C CA . ASP A 1 104 ? -20.951 23.720 26.462 1.00 84.81 104 ASP A CA 1
ATOM 783 C C . ASP A 1 104 ? -21.029 22.373 25.725 1.00 84.81 104 ASP A C 1
ATOM 785 O O . ASP A 1 104 ? -21.589 21.401 26.238 1.00 84.81 104 ASP A O 1
ATOM 789 N N . LYS A 1 105 ? -20.420 22.284 24.533 1.00 86.06 105 LYS A N 1
ATOM 790 C CA . LYS A 1 105 ? -20.314 21.029 23.768 1.00 86.06 105 LYS A CA 1
ATOM 791 C C . LYS A 1 105 ? -19.463 19.987 24.501 1.00 86.06 105 LYS A C 1
ATOM 793 O O . LYS A 1 105 ? -19.776 18.798 24.431 1.00 86.06 105 LYS A O 1
ATOM 798 N N . MET A 1 106 ? -18.415 20.414 25.209 1.00 88.75 106 MET A N 1
ATOM 799 C CA . MET A 1 106 ? -17.617 19.539 26.070 1.00 88.75 106 MET A CA 1
ATOM 800 C C . MET A 1 106 ? -18.485 18.929 27.167 1.00 88.75 106 MET A C 1
ATOM 802 O O . MET A 1 106 ? -18.545 17.708 27.302 1.00 88.75 106 MET A O 1
ATOM 806 N N . ASP A 1 107 ? -19.219 19.762 27.902 1.00 90.00 107 ASP A N 1
ATOM 807 C CA . ASP A 1 107 ? -20.088 19.308 28.986 1.00 90.00 107 ASP A CA 1
ATOM 808 C C . ASP A 1 107 ? -21.200 18.380 28.484 1.00 90.00 107 ASP A C 1
ATOM 810 O O . ASP A 1 107 ? -21.541 17.389 29.138 1.00 90.00 107 ASP A O 1
ATOM 814 N N . GLU A 1 108 ? -21.758 18.661 27.305 1.00 90.94 108 GLU A N 1
ATOM 815 C CA . GLU A 1 108 ? -22.741 17.795 26.657 1.00 90.94 108 GLU A CA 1
ATOM 816 C C . GLU A 1 108 ? -22.155 16.420 26.300 1.00 90.94 108 GLU A C 1
ATOM 818 O O . GLU A 1 108 ? -22.782 15.390 26.566 1.00 90.94 108 GLU A O 1
ATOM 823 N N . PHE A 1 109 ? -20.937 16.383 25.753 1.00 92.06 109 PHE A N 1
ATOM 824 C CA . PHE A 1 109 ? -20.230 15.141 25.443 1.00 92.06 109 PHE A CA 1
ATOM 825 C C . PHE A 1 109 ? -19.908 14.333 26.708 1.00 92.06 109 PHE A C 1
ATOM 827 O O . PHE A 1 109 ? -20.179 13.131 26.772 1.00 92.06 109 PHE A O 1
ATOM 834 N N . LEU A 1 110 ? -19.389 14.987 27.751 1.00 92.75 110 LEU A N 1
ATOM 835 C CA . LEU A 1 110 ? -19.046 14.345 29.023 1.00 92.75 110 LEU A CA 1
ATOM 836 C C . LEU A 1 110 ? -20.276 13.718 29.692 1.00 92.75 110 LEU A C 1
ATOM 838 O O . LEU A 1 110 ? -20.189 12.604 30.214 1.00 92.75 110 LEU A O 1
ATOM 842 N N . LYS A 1 111 ? -21.448 14.367 29.621 1.00 94.06 111 LYS A N 1
ATOM 843 C CA . LYS A 1 111 ? -22.722 13.811 30.125 1.00 94.06 111 LYS A CA 1
ATOM 844 C C . LYS A 1 111 ? -23.123 12.500 29.438 1.00 94.06 111 LYS A C 1
ATOM 846 O O . LYS A 1 111 ? -23.817 11.690 30.052 1.00 94.06 111 LYS A O 1
ATOM 851 N N . ARG A 1 112 ? -22.667 12.274 28.203 1.00 94.12 112 ARG A N 1
ATOM 852 C CA . ARG A 1 112 ? -22.912 11.057 27.406 1.00 94.12 112 ARG A CA 1
ATOM 853 C C . ARG A 1 112 ? -21.846 9.974 27.615 1.00 94.12 112 ARG A C 1
ATOM 855 O O . ARG A 1 112 ? -21.960 8.896 27.030 1.00 94.12 112 ARG A O 1
ATOM 862 N N . CYS A 1 113 ? -20.827 10.250 28.433 1.00 95.06 113 CYS A N 1
ATOM 863 C CA . CYS A 1 113 ? -19.786 9.300 28.807 1.00 95.06 113 CYS A CA 1
ATOM 864 C C . CYS A 1 113 ? -20.129 8.612 30.136 1.00 95.06 113 CYS A C 1
ATOM 866 O O . CYS A 1 113 ? -20.420 9.267 31.145 1.00 95.06 113 CYS A O 1
ATOM 868 N N . PHE A 1 114 ? -20.060 7.284 30.129 1.00 96.50 114 PHE A N 1
ATOM 869 C CA . PHE A 1 114 ? -20.331 6.401 31.260 1.00 96.50 114 PHE A CA 1
ATOM 870 C C . PHE A 1 114 ? -19.194 5.392 31.427 1.00 96.50 114 PHE A C 1
ATOM 872 O O . PHE A 1 114 ? -18.457 5.115 30.486 1.00 96.50 114 PHE A O 1
ATOM 879 N N . TYR A 1 115 ? -19.065 4.804 32.609 1.00 96.31 115 TYR A N 1
ATOM 880 C CA . TYR A 1 115 ? -18.028 3.835 32.936 1.00 96.31 115 TYR A CA 1
ATOM 881 C C . TYR A 1 115 ? -18.614 2.563 33.555 1.00 96.31 115 TYR A C 1
ATOM 883 O O . TYR A 1 115 ? -19.593 2.600 34.301 1.00 96.31 115 TYR A O 1
ATOM 891 N N . HIS A 1 116 ? -18.019 1.412 33.273 1.00 95.69 116 HIS A N 1
ATOM 892 C CA . HIS A 1 116 ? -18.322 0.167 33.964 1.00 95.69 116 HIS A CA 1
ATOM 893 C C . HIS A 1 116 ? -17.023 -0.576 34.261 1.00 95.69 116 HIS A C 1
ATOM 895 O O . HIS A 1 116 ? -16.241 -0.846 33.353 1.00 95.69 116 HIS A O 1
ATOM 901 N N . PHE A 1 117 ? -16.781 -0.911 35.528 1.00 95.38 117 PHE A N 1
ATOM 902 C CA . PHE A 1 117 ? -15.610 -1.707 35.876 1.00 95.38 117 PHE A CA 1
ATOM 903 C C . PHE A 1 117 ? -15.907 -3.198 35.701 1.00 95.38 117 PHE A C 1
ATOM 905 O O . PHE A 1 117 ? -16.989 -3.663 36.059 1.00 95.38 117 PHE A O 1
ATOM 912 N N . GLY A 1 118 ? -14.940 -3.965 35.204 1.00 94.12 118 GLY A N 1
ATOM 913 C CA . GLY A 1 118 ? -15.085 -5.411 35.110 1.00 94.12 118 GLY A CA 1
ATOM 914 C C . GLY A 1 118 ? -13.842 -6.148 34.616 1.00 94.12 118 GLY A C 1
ATOM 915 O O . GLY A 1 118 ? -12.883 -5.541 34.142 1.00 94.12 118 GLY A O 1
ATOM 916 N N . GLU A 1 119 ? -13.859 -7.476 34.756 1.00 93.75 119 GLU A N 1
ATOM 917 C CA . GLU A 1 119 ? -12.784 -8.351 34.300 1.00 93.75 119 GLU A CA 1
ATOM 918 C C . GLU A 1 119 ? -12.962 -8.651 32.815 1.00 93.75 119 GLU A C 1
ATOM 920 O O . GLU A 1 119 ? -14.078 -8.777 32.311 1.00 93.75 119 GLU A O 1
ATOM 925 N N . TYR A 1 120 ? -11.853 -8.771 32.095 1.00 92.50 120 TYR A N 1
ATOM 926 C CA . TYR A 1 120 ? -11.879 -8.936 30.642 1.00 92.50 120 TYR A CA 1
ATOM 927 C C . TYR A 1 120 ? -12.299 -10.340 30.182 1.00 92.50 120 TYR A C 1
ATOM 929 O O . TYR A 1 120 ? -12.688 -10.506 29.032 1.00 92.50 120 TYR A O 1
ATOM 937 N N . ASN A 1 121 ? -12.244 -11.328 31.075 1.00 91.69 121 ASN A N 1
ATOM 938 C CA . ASN A 1 121 ? -12.555 -12.735 30.816 1.00 91.69 121 ASN A CA 1
ATOM 939 C C . ASN A 1 121 ? -13.834 -13.221 31.530 1.00 91.69 121 ASN A C 1
ATOM 941 O O . ASN A 1 121 ? -14.055 -14.428 31.626 1.00 91.69 121 ASN A O 1
ATOM 945 N N . SER A 1 122 ? -14.650 -12.307 32.070 1.00 93.69 122 SER A N 1
ATOM 946 C CA . SER A 1 122 ? -15.849 -12.642 32.847 1.00 93.69 122 SER A CA 1
ATOM 947 C C . SER A 1 122 ? -17.126 -12.337 32.068 1.00 93.69 122 SER A C 1
ATOM 949 O O . SER A 1 122 ? -17.519 -11.179 31.925 1.00 93.69 122 SER A O 1
ATOM 951 N N . GLU A 1 123 ? -17.825 -13.381 31.618 1.00 93.19 123 GLU A N 1
ATOM 952 C CA . GLU A 1 123 ? -19.125 -13.248 30.942 1.00 93.19 123 GLU A CA 1
ATOM 953 C C . GLU A 1 123 ? -20.176 -12.559 31.818 1.00 93.19 123 GLU A C 1
ATOM 955 O O . GLU A 1 123 ? -21.012 -11.817 31.305 1.00 93.19 123 GLU A O 1
ATOM 960 N N . GLU A 1 124 ? -20.108 -12.751 33.138 1.00 95.56 124 GLU A N 1
ATOM 961 C CA . GLU A 1 124 ? -20.997 -12.097 34.097 1.00 95.56 124 GLU A CA 1
ATOM 962 C C . GLU A 1 124 ? -20.789 -10.577 34.107 1.00 95.56 124 GLU A C 1
ATOM 964 O O . GLU A 1 124 ? -21.753 -9.812 34.141 1.00 95.56 124 GLU A O 1
ATOM 969 N N . HIS A 1 125 ? -19.537 -10.116 34.042 1.00 95.50 125 HIS A N 1
ATOM 970 C CA . HIS A 1 125 ? -19.244 -8.683 34.013 1.00 95.50 125 HIS A CA 1
ATOM 971 C C . HIS A 1 125 ? -19.667 -8.061 32.675 1.00 95.50 125 HIS A C 1
ATOM 973 O O . HIS A 1 125 ? -20.220 -6.962 32.661 1.00 95.50 125 HIS A O 1
ATOM 979 N N . PHE A 1 126 ? -19.521 -8.785 31.560 1.00 95.69 126 PHE A N 1
ATOM 980 C CA . PHE A 1 126 ? -20.063 -8.348 30.269 1.00 95.69 126 PHE A CA 1
ATOM 981 C C . PHE A 1 126 ? -21.598 -8.350 30.234 1.00 95.69 126 PHE A C 1
ATOM 983 O O . PHE A 1 126 ? -22.186 -7.458 29.628 1.00 95.69 126 PHE A O 1
ATOM 990 N N . ALA A 1 127 ? -22.267 -9.275 30.927 1.00 95.25 127 ALA A N 1
ATOM 991 C CA . ALA A 1 127 ? -23.724 -9.249 31.074 1.00 95.25 127 ALA A CA 1
ATOM 992 C C . ALA A 1 127 ? -24.196 -8.030 31.891 1.00 95.25 127 ALA A C 1
ATOM 994 O O . ALA A 1 127 ? -25.198 -7.399 31.559 1.00 95.25 127 ALA A O 1
ATOM 995 N N . ARG A 1 128 ? -23.449 -7.637 32.932 1.00 95.62 128 ARG A N 1
ATOM 996 C CA . ARG A 1 128 ? -23.718 -6.395 33.683 1.00 95.62 128 ARG A CA 1
ATOM 997 C C . ARG A 1 128 ? -23.479 -5.146 32.830 1.00 95.62 128 ARG A C 1
ATOM 999 O O . ARG A 1 128 ? -24.273 -4.206 32.913 1.00 95.62 128 ARG A O 1
ATOM 1006 N N . LEU A 1 129 ? -22.439 -5.145 31.992 1.00 96.06 129 LEU A N 1
ATOM 1007 C CA . LEU A 1 129 ? -22.219 -4.099 30.991 1.00 96.06 129 LEU A CA 1
ATOM 1008 C C . LEU A 1 129 ? -23.412 -4.011 30.028 1.00 96.06 129 LEU A C 1
ATOM 1010 O O . LEU A 1 129 ? -23.933 -2.919 29.830 1.00 96.06 129 LEU A O 1
ATOM 1014 N N . ASP A 1 130 ? -23.888 -5.135 29.487 1.00 95.31 130 ASP A N 1
ATOM 1015 C CA . ASP A 1 130 ? -25.056 -5.188 28.597 1.00 95.31 130 ASP A CA 1
ATOM 1016 C C . ASP A 1 130 ? -26.324 -4.616 29.245 1.00 95.31 130 ASP A C 1
ATOM 1018 O O . ASP A 1 130 ? -27.047 -3.851 28.606 1.00 95.31 130 ASP A O 1
ATOM 1022 N N . CYS A 1 131 ? -26.568 -4.898 30.528 1.00 94.69 131 CYS A N 1
ATOM 1023 C CA . CYS A 1 131 ? -27.657 -4.263 31.273 1.00 94.69 131 CYS A CA 1
ATOM 1024 C C . CYS A 1 131 ? -27.522 -2.731 31.294 1.00 94.69 131 CYS A C 1
ATOM 1026 O O . CYS A 1 131 ? -28.501 -2.032 31.030 1.00 94.69 131 CYS A O 1
ATOM 1028 N N . LYS A 1 132 ? -26.314 -2.202 31.552 1.00 94.56 132 LYS A N 1
ATOM 1029 C CA . LYS A 1 132 ? -26.053 -0.750 31.548 1.00 94.56 132 LYS A CA 1
ATOM 1030 C C . LYS A 1 132 ? -26.192 -0.145 30.143 1.00 94.56 132 LYS A C 1
ATOM 1032 O O . LYS A 1 132 ? -26.714 0.960 30.016 1.00 94.56 132 LYS A O 1
ATOM 1037 N N . LEU A 1 133 ? -25.775 -0.862 29.095 1.00 94.19 133 LEU A N 1
ATOM 1038 C CA . LEU A 1 133 ? -25.972 -0.450 27.699 1.00 94.19 133 LEU A CA 1
ATOM 1039 C C . LEU A 1 133 ? -27.467 -0.332 27.380 1.00 94.19 133 LEU A C 1
ATOM 1041 O O . LEU A 1 133 ? -27.926 0.735 26.982 1.00 94.19 133 LEU A O 1
ATOM 1045 N N . LYS A 1 134 ? -28.250 -1.383 27.654 1.00 93.38 134 LYS A N 1
ATOM 1046 C CA . LYS A 1 134 ? -29.701 -1.420 27.402 1.00 93.38 134 LYS A CA 1
ATOM 1047 C C . LYS A 1 134 ? -30.467 -0.318 28.125 1.00 93.38 134 LYS A C 1
ATOM 1049 O O . LYS A 1 134 ? -31.394 0.257 27.554 1.00 93.38 134 LYS A O 1
ATOM 1054 N N . GLU A 1 135 ? -30.073 -0.011 29.362 1.00 93.19 135 GLU A N 1
ATOM 1055 C CA . GLU A 1 135 ? -30.652 1.089 30.139 1.00 93.19 135 GLU A CA 1
ATOM 1056 C C . GLU A 1 135 ? -30.523 2.427 29.393 1.00 93.19 135 GLU A C 1
ATOM 1058 O O . GLU A 1 135 ? -31.483 3.194 29.333 1.00 93.19 135 GLU A O 1
ATOM 1063 N N . LYS A 1 136 ? -29.360 2.701 28.785 1.00 90.75 136 LYS A N 1
ATOM 1064 C CA . LYS A 1 136 ? -29.115 3.952 28.047 1.00 90.75 136 LYS A CA 1
ATOM 1065 C C . LYS A 1 136 ? -29.631 3.922 26.609 1.00 90.75 136 LYS A C 1
ATOM 1067 O O . LYS A 1 136 ? -30.017 4.965 26.090 1.00 90.75 136 LYS A O 1
ATOM 1072 N N . GLU A 1 137 ? -29.691 2.748 25.983 1.00 91.31 137 GLU A N 1
ATOM 1073 C CA . GLU A 1 137 ? -30.265 2.554 24.644 1.00 91.31 137 GLU A CA 1
ATOM 1074 C C . GLU A 1 137 ? -31.785 2.827 24.638 1.00 91.31 137 GLU A C 1
ATOM 1076 O O . GLU A 1 137 ? -32.334 3.338 23.655 1.00 91.31 137 GLU A O 1
ATOM 1081 N N . GLY A 1 138 ? -32.476 2.539 25.749 1.00 84.94 138 GLY A N 1
ATOM 1082 C CA . GLY A 1 138 ? -33.889 2.881 25.942 1.00 84.94 138 GLY A CA 1
ATOM 1083 C C . GLY A 1 138 ? -34.840 2.147 24.991 1.00 84.94 138 GLY A C 1
ATOM 1084 O O . GLY A 1 138 ? -35.842 2.718 24.571 1.00 84.94 138 GLY A O 1
ATOM 1085 N N . GLY A 1 139 ? -34.506 0.909 24.606 1.00 80.00 139 GLY A N 1
ATOM 1086 C CA . GLY A 1 139 ? -35.330 0.063 23.729 1.00 80.00 139 GLY A CA 1
ATOM 1087 C C . GLY A 1 139 ? -35.220 0.355 22.226 1.00 80.00 139 GLY A C 1
ATOM 1088 O O . GLY A 1 139 ? -35.905 -0.291 21.435 1.00 80.00 139 GLY A O 1
ATOM 1089 N N . ARG A 1 140 ? -34.357 1.295 21.822 1.00 85.69 140 ARG A N 1
ATOM 1090 C CA . ARG A 1 140 ? -34.071 1.621 20.414 1.00 85.69 140 ARG A CA 1
ATOM 1091 C C . ARG A 1 140 ? -33.287 0.507 19.713 1.00 85.69 140 ARG A C 1
ATOM 1093 O O . ARG A 1 140 ? -32.733 -0.385 20.359 1.00 85.69 140 ARG A O 1
ATOM 1100 N N . SER A 1 141 ? -33.193 0.582 18.384 1.00 85.94 141 SER A N 1
ATOM 1101 C CA . SER A 1 141 ? -32.244 -0.256 17.636 1.00 85.94 141 SER A CA 1
ATOM 1102 C C . SER A 1 141 ? -30.822 0.104 18.062 1.00 85.94 141 SER A C 1
ATOM 1104 O O . SER A 1 141 ? -30.430 1.264 17.915 1.00 85.94 141 SER A O 1
ATOM 1106 N N . SER A 1 142 ? -30.070 -0.844 18.626 1.00 88.75 142 SER A N 1
ATOM 1107 C CA . SER A 1 142 ? -28.754 -0.562 19.194 1.00 88.75 142 SER A CA 1
ATOM 1108 C C . SER A 1 142 ? -27.627 -0.983 18.266 1.00 88.75 142 SER A C 1
ATOM 1110 O O . SER A 1 142 ? -27.489 -2.143 17.883 1.00 88.75 142 SER A O 1
ATOM 1112 N N . PHE A 1 143 ? -26.792 -0.019 17.911 1.00 94.25 143 PHE A N 1
ATOM 1113 C CA . PHE A 1 143 ? -25.543 -0.233 17.203 1.00 94.25 143 PHE A CA 1
ATOM 1114 C C . PHE A 1 143 ? -24.406 -0.179 18.212 1.00 94.25 143 PHE A C 1
ATOM 1116 O O . PHE A 1 143 ? -24.293 0.791 18.961 1.00 94.25 143 PHE A O 1
ATOM 1123 N N . ARG A 1 144 ? -23.580 -1.224 18.272 1.00 95.44 144 ARG A N 1
ATOM 1124 C CA . ARG A 1 144 ? -22.540 -1.355 19.301 1.00 95.44 144 ARG A CA 1
ATOM 1125 C C . ARG A 1 144 ? -21.163 -1.448 18.668 1.00 95.44 144 ARG A C 1
ATOM 1127 O O . ARG A 1 144 ? -20.891 -2.358 17.889 1.00 95.44 144 ARG A O 1
ATOM 1134 N N . LEU A 1 145 ? -20.285 -0.517 19.020 1.00 96.06 145 LEU A N 1
ATOM 1135 C CA . LEU A 1 145 ? -18.904 -0.474 18.549 1.00 96.06 145 LEU A CA 1
ATOM 1136 C C . LEU A 1 145 ? -17.955 -0.723 19.720 1.00 96.06 145 LEU A C 1
ATOM 1138 O O . LEU A 1 145 ? -17.833 0.121 20.599 1.00 96.06 145 LEU A O 1
ATOM 1142 N N . PHE A 1 146 ? -17.264 -1.858 19.724 1.00 96.38 146 PHE A N 1
ATOM 1143 C CA . PHE A 1 146 ? -16.238 -2.183 20.711 1.00 96.38 146 PHE A CA 1
ATOM 1144 C C . PHE A 1 146 ? -14.862 -1.763 20.196 1.00 96.38 146 PHE A C 1
ATOM 1146 O O . PHE A 1 146 ? -14.381 -2.289 19.198 1.00 96.38 146 PHE A O 1
ATOM 1153 N N . TYR A 1 147 ? -14.209 -0.840 20.892 1.00 95.50 147 TYR A N 1
ATOM 1154 C CA . TYR A 1 147 ? -12.831 -0.436 20.644 1.00 95.50 147 TYR A CA 1
ATOM 1155 C C . TYR A 1 147 ? -11.903 -1.121 21.649 1.00 95.50 147 TYR A C 1
ATOM 1157 O O . TYR A 1 147 ? -11.996 -0.868 22.853 1.00 95.50 147 TYR A O 1
ATOM 1165 N N . LEU A 1 148 ? -10.993 -1.974 21.174 1.00 92.62 148 LEU A N 1
ATOM 1166 C CA . LEU A 1 148 ? -10.075 -2.720 22.037 1.00 92.62 148 LEU A CA 1
ATOM 1167 C C . LEU A 1 148 ? -8.761 -1.959 22.252 1.00 92.62 148 LEU A C 1
ATOM 1169 O O . LEU A 1 148 ? -7.763 -2.207 21.582 1.00 92.62 148 LEU A O 1
ATOM 1173 N N . SER A 1 149 ? -8.741 -1.062 23.240 1.00 90.75 149 SER A N 1
ATOM 1174 C CA . SER A 1 149 ? -7.535 -0.359 23.702 1.00 90.75 149 SER A CA 1
ATOM 1175 C C . SER A 1 149 ? -6.821 -1.151 24.809 1.00 90.75 149 SER A C 1
ATOM 1177 O O . SER A 1 149 ? -6.519 -0.630 25.886 1.00 90.75 149 SER A O 1
ATOM 1179 N N . ILE A 1 150 ? -6.576 -2.436 24.559 1.00 87.81 150 ILE A N 1
ATOM 1180 C CA . ILE A 1 150 ? -5.985 -3.382 25.516 1.00 87.81 150 ILE A CA 1
ATOM 1181 C C . ILE A 1 150 ? -4.823 -4.160 24.885 1.00 87.81 150 ILE A C 1
ATOM 1183 O O . ILE A 1 150 ? -4.697 -4.195 23.663 1.00 87.81 150 ILE A O 1
ATOM 1187 N N . PRO A 1 151 ? -3.969 -4.806 25.695 1.00 81.31 151 PRO A N 1
ATOM 1188 C CA . PRO A 1 151 ? -2.955 -5.724 25.190 1.00 81.31 151 PRO A CA 1
ATOM 1189 C C . PRO A 1 151 ? -3.541 -6.889 24.365 1.00 81.31 151 PRO A C 1
ATOM 1191 O O . PRO A 1 151 ? -4.614 -7.405 24.704 1.00 81.31 151 PRO A O 1
ATOM 1194 N N . PRO A 1 152 ? -2.820 -7.375 23.335 1.00 73.38 152 PRO A N 1
ATOM 1195 C CA . PRO A 1 152 ? -3.335 -8.370 22.390 1.00 73.38 152 PRO A CA 1
ATOM 1196 C C . PRO A 1 152 ? -3.639 -9.728 23.025 1.00 73.38 152 PRO A C 1
ATOM 1198 O O . PRO A 1 152 ? -4.498 -10.461 22.538 1.00 73.38 152 PRO A O 1
ATOM 1201 N N . ASN A 1 153 ? -2.991 -10.054 24.148 1.00 77.00 153 ASN A N 1
ATOM 1202 C CA . ASN A 1 153 ? -3.232 -11.303 24.864 1.00 77.00 153 ASN A CA 1
ATOM 1203 C C . ASN A 1 153 ? -4.624 -11.422 25.484 1.00 77.00 153 ASN A C 1
ATOM 1205 O O . ASN A 1 153 ? -5.014 -12.508 25.891 1.00 77.00 153 ASN A O 1
ATOM 1209 N N . ILE A 1 154 ? -5.361 -10.316 25.537 1.00 85.50 154 ILE A N 1
ATOM 1210 C CA . ILE A 1 154 ? -6.679 -10.230 26.160 1.00 85.50 154 ILE A CA 1
ATOM 1211 C C . ILE A 1 154 ? -7.785 -10.087 25.093 1.00 85.50 154 ILE A C 1
ATOM 1213 O O . ILE A 1 154 ? -8.966 -10.234 25.400 1.00 85.50 154 ILE A O 1
ATOM 1217 N N . PHE A 1 155 ? -7.434 -9.853 23.818 1.00 83.69 155 PHE A N 1
ATOM 1218 C CA . PHE A 1 155 ? -8.409 -9.644 22.739 1.00 83.69 155 PHE A CA 1
ATOM 1219 C C . PHE A 1 155 ? -9.406 -10.793 22.608 1.00 83.69 155 PHE A C 1
ATOM 1221 O O . PHE A 1 155 ? -10.607 -10.551 22.540 1.00 83.69 155 PHE A O 1
ATOM 1228 N N . VAL A 1 156 ? -8.915 -12.035 22.602 1.00 86.31 156 VAL A N 1
ATOM 1229 C CA . VAL A 1 156 ? -9.758 -13.223 22.403 1.00 86.31 156 VAL A CA 1
ATOM 1230 C C . VAL A 1 156 ? -10.788 -13.359 23.520 1.00 86.31 156 VAL A C 1
ATOM 1232 O O . VAL A 1 156 ? -11.956 -13.626 23.246 1.00 86.31 156 VAL A O 1
ATOM 1235 N N . ASP A 1 157 ? -10.377 -13.133 24.767 1.00 88.19 157 ASP A N 1
ATOM 1236 C CA . ASP A 1 157 ? -11.261 -13.224 25.928 1.00 88.19 157 ASP A CA 1
ATOM 1237 C C . ASP A 1 157 ? -12.362 -12.167 25.872 1.00 88.19 157 ASP A C 1
ATOM 1239 O O . ASP A 1 157 ? -13.538 -12.497 26.009 1.00 88.19 157 ASP A O 1
ATOM 1243 N N . VAL A 1 158 ? -11.995 -10.920 25.566 1.00 91.69 158 VAL A N 1
ATOM 1244 C CA . VAL A 1 158 ? -12.955 -9.817 25.459 1.00 91.69 158 VAL A CA 1
ATOM 1245 C C . VAL A 1 158 ? -13.933 -10.032 24.318 1.00 91.69 158 VAL A C 1
ATOM 1247 O O . VAL A 1 158 ? -15.132 -9.871 24.520 1.00 91.69 158 VAL A O 1
ATOM 1250 N N . VAL A 1 159 ? -13.452 -10.397 23.127 1.00 91.31 159 VAL A N 1
ATOM 1251 C CA . VAL A 1 159 ? -14.321 -10.616 21.961 1.00 91.31 159 VAL A CA 1
ATOM 1252 C C . VAL A 1 159 ? -15.284 -11.769 22.221 1.00 91.31 159 VAL A C 1
ATOM 1254 O O . VAL A 1 159 ? -16.468 -11.647 21.919 1.00 91.31 159 VAL A O 1
ATOM 1257 N N . ARG A 1 160 ? -14.805 -12.854 22.837 1.00 91.75 160 ARG A N 1
ATOM 1258 C CA . ARG A 1 160 ? -15.633 -13.997 23.227 1.00 91.75 160 ARG A CA 1
ATOM 1259 C C . ARG A 1 160 ? -16.720 -13.593 24.222 1.00 91.75 160 ARG A C 1
ATOM 1261 O O . ARG A 1 160 ? -17.892 -13.834 23.957 1.00 91.75 160 ARG A O 1
ATOM 1268 N N . CYS A 1 161 ? -16.363 -12.935 25.326 1.00 92.38 161 CYS A N 1
ATOM 1269 C CA . CYS A 1 161 ? -17.345 -12.501 26.322 1.00 92.38 161 CYS A CA 1
ATOM 1270 C C . CYS A 1 161 ? -18.322 -11.451 25.763 1.00 92.38 161 CYS A C 1
ATOM 1272 O O . CYS A 1 161 ? -19.514 -11.495 26.069 1.00 92.38 161 CYS A O 1
ATOM 1274 N N . ALA A 1 162 ? -17.846 -10.529 24.922 1.00 92.00 162 ALA A N 1
ATOM 1275 C CA . ALA A 1 162 ? -18.686 -9.522 24.283 1.00 92.00 162 ALA A CA 1
ATOM 1276 C C . ALA A 1 162 ? -19.667 -10.140 23.275 1.00 92.00 162 ALA A C 1
ATOM 1278 O O . ALA A 1 162 ? -20.838 -9.774 23.295 1.00 92.00 162 ALA A O 1
ATOM 1279 N N . SER A 1 163 ? -19.227 -11.092 22.443 1.00 92.44 163 SER A N 1
ATOM 1280 C CA . SER A 1 163 ? -20.093 -11.808 21.489 1.00 92.44 163 SER A CA 1
ATOM 1281 C C . SER A 1 163 ? -21.207 -12.571 22.214 1.00 92.44 163 SER A C 1
ATOM 1283 O O . SER A 1 163 ? -22.376 -12.414 21.857 1.00 92.44 163 SER A O 1
ATOM 1285 N N . THR A 1 164 ? -20.878 -13.298 23.289 1.00 90.00 164 THR A N 1
ATOM 1286 C CA . THR A 1 164 ? -21.859 -14.085 24.055 1.00 90.00 164 THR A CA 1
ATOM 1287 C C . THR A 1 164 ? -22.845 -13.216 24.842 1.00 90.00 164 THR A C 1
ATOM 1289 O O . THR A 1 164 ? -24.047 -13.486 24.828 1.00 90.00 164 THR A O 1
ATOM 1292 N N . SER A 1 165 ? -22.360 -12.183 25.542 1.00 91.81 165 SER A N 1
ATOM 1293 C CA . SER A 1 165 ? -23.149 -11.502 26.584 1.00 91.81 165 SER A CA 1
ATOM 1294 C C . SER A 1 165 ? -23.550 -10.063 26.260 1.00 91.81 165 SER A C 1
ATOM 1296 O O . SER A 1 165 ? -24.519 -9.575 26.837 1.00 91.81 165 SER A O 1
ATOM 1298 N N . ALA A 1 166 ? -22.824 -9.366 25.379 1.00 91.94 166 ALA A N 1
ATOM 1299 C CA . ALA A 1 166 ? -22.972 -7.921 25.162 1.00 91.94 166 ALA A CA 1
ATOM 1300 C C . ALA A 1 166 ? -23.121 -7.510 23.686 1.00 91.94 166 ALA A C 1
ATOM 1302 O O . ALA A 1 166 ? -23.045 -6.321 23.358 1.00 91.94 166 ALA A O 1
ATOM 1303 N N . SER A 1 167 ? -23.377 -8.462 22.792 1.00 92.06 167 SER A N 1
ATOM 1304 C CA . SER A 1 167 ? -23.703 -8.202 21.392 1.00 92.06 167 SER A CA 1
ATOM 1305 C C . SER A 1 167 ? -25.112 -7.617 21.254 1.00 92.06 167 SER A C 1
ATOM 1307 O O . SER A 1 167 ? -26.030 -7.925 22.021 1.00 92.06 167 SER A O 1
ATOM 1309 N N . SER A 1 168 ? -25.287 -6.719 20.285 1.00 90.44 168 SER A N 1
ATOM 1310 C CA . SER A 1 168 ? -26.613 -6.206 19.945 1.00 90.44 168 SER A CA 1
ATOM 1311 C C . SER A 1 168 ? -27.452 -7.293 19.274 1.00 90.44 168 SER A C 1
ATOM 1313 O O . SER A 1 168 ? -26.966 -8.022 18.413 1.00 90.44 168 SER A O 1
ATOM 1315 N N . LYS A 1 169 ? -28.736 -7.371 19.644 1.00 86.94 169 LYS A N 1
ATOM 1316 C CA . LYS A 1 169 ? -29.707 -8.308 19.050 1.00 86.94 169 LYS A CA 1
ATOM 1317 C C . LYS A 1 169 ? -30.530 -7.697 17.916 1.00 86.94 169 LYS A C 1
ATOM 1319 O O . LYS A 1 169 ? -31.143 -8.434 17.152 1.00 86.94 169 LYS A O 1
ATOM 1324 N N . ASN A 1 170 ? -30.608 -6.369 17.848 1.00 86.00 170 ASN A N 1
ATOM 1325 C CA . ASN A 1 170 ? -31.486 -5.628 16.935 1.00 86.00 170 ASN A CA 1
ATOM 1326 C C . ASN A 1 170 ? -30.726 -4.616 16.053 1.00 86.00 170 ASN A C 1
ATOM 1328 O O . ASN A 1 170 ? -31.348 -3.858 15.314 1.00 86.00 170 ASN A O 1
ATOM 1332 N N . GLY A 1 171 ? -29.393 -4.625 16.103 1.00 88.19 171 GLY A N 1
ATOM 1333 C CA . GLY A 1 171 ? -28.506 -3.849 15.244 1.00 88.19 171 GLY A CA 1
ATOM 1334 C C . GLY A 1 171 ? -27.159 -4.549 15.066 1.00 88.19 171 GLY A C 1
ATOM 1335 O O . GLY A 1 171 ? -26.973 -5.691 15.483 1.00 88.19 171 GLY A O 1
ATOM 1336 N N . TRP A 1 172 ? -26.211 -3.882 14.410 1.00 92.69 172 TRP A N 1
ATOM 1337 C CA . TRP A 1 172 ? -24.869 -4.428 14.214 1.00 92.69 172 TRP A CA 1
ATOM 1338 C C . TRP A 1 172 ? -24.005 -4.304 15.473 1.00 92.69 172 TRP A C 1
ATOM 1340 O O . TRP A 1 172 ? -24.136 -3.366 16.264 1.00 92.69 172 TRP A O 1
ATOM 1350 N N . THR A 1 173 ? -23.071 -5.245 15.607 1.00 94.06 173 THR A N 1
ATOM 1351 C CA . THR A 1 173 ? -21.958 -5.171 16.555 1.00 94.06 173 THR A CA 1
ATOM 1352 C C . THR A 1 173 ? -20.653 -5.210 15.771 1.00 94.06 173 THR A C 1
ATOM 1354 O O . THR A 1 173 ? -20.457 -6.102 14.948 1.00 94.06 173 THR A O 1
ATOM 1357 N N . ARG A 1 174 ? -19.773 -4.240 16.013 1.00 94.31 174 ARG A N 1
ATOM 1358 C CA . ARG A 1 174 ? -18.460 -4.126 15.368 1.00 94.31 174 ARG A CA 1
ATOM 1359 C C . ARG A 1 174 ? -17.365 -4.104 16.411 1.00 94.31 174 ARG A C 1
ATOM 1361 O O . ARG A 1 174 ? -17.540 -3.510 17.473 1.00 94.31 174 ARG A O 1
ATOM 1368 N N . VAL A 1 175 ? -16.223 -4.694 16.079 1.00 93.12 175 VAL A N 1
ATOM 1369 C CA . VAL A 1 175 ? -15.029 -4.657 16.928 1.00 93.12 175 VAL A CA 1
ATOM 1370 C C . VAL A 1 175 ? -13.875 -4.031 16.158 1.00 93.12 175 VAL A C 1
ATOM 1372 O O . VAL A 1 175 ? -13.510 -4.533 15.096 1.00 93.12 175 VAL A O 1
ATOM 1375 N N . ILE A 1 176 ? -13.300 -2.961 16.706 1.00 91.44 176 ILE A N 1
ATOM 1376 C CA . ILE A 1 176 ? -12.051 -2.353 16.245 1.00 91.44 176 ILE A CA 1
ATOM 1377 C C . ILE A 1 176 ? -10.910 -2.927 17.074 1.00 91.44 176 ILE A C 1
ATOM 1379 O O . ILE A 1 176 ? -10.909 -2.836 18.306 1.00 91.44 176 ILE A O 1
ATOM 1383 N N . VAL A 1 177 ? -9.931 -3.492 16.377 1.00 86.44 177 VAL A N 1
ATOM 1384 C CA . VAL A 1 177 ? -8.747 -4.097 16.984 1.00 86.44 177 VAL A CA 1
ATOM 1385 C C . VAL A 1 177 ? -7.499 -3.349 16.533 1.00 86.44 177 VAL A C 1
ATOM 1387 O O . VAL A 1 177 ? -7.316 -3.076 15.343 1.00 86.44 177 VAL A O 1
ATOM 1390 N N . GLU A 1 178 ? -6.645 -3.038 17.503 1.00 80.81 178 GLU A N 1
ATOM 1391 C CA . GLU A 1 178 ? -5.345 -2.407 17.293 1.00 80.81 178 GLU A CA 1
ATOM 1392 C C . GLU A 1 178 ? -4.242 -3.417 16.981 1.00 80.81 178 GLU A C 1
ATOM 1394 O O . GLU A 1 178 ? -4.322 -4.595 17.337 1.00 80.81 178 GLU A O 1
ATOM 1399 N N . LYS A 1 179 ? -3.167 -2.933 16.350 1.00 69.38 179 LYS A N 1
ATOM 1400 C CA . LYS A 1 179 ? -1.954 -3.740 16.159 1.00 69.38 179 LYS A CA 1
ATOM 1401 C C . LYS A 1 179 ? -1.345 -4.129 17.524 1.00 69.38 179 LYS A C 1
ATOM 1403 O O . LYS A 1 179 ? -1.392 -3.318 18.452 1.00 69.38 179 LYS A O 1
ATOM 1408 N N . PRO A 1 180 ? -0.706 -5.310 17.656 1.00 65.56 180 PRO A N 1
ATOM 1409 C CA . PRO A 1 180 ? -0.260 -6.225 16.601 1.00 65.56 180 PRO A CA 1
ATOM 1410 C C . PRO A 1 180 ? -1.242 -7.367 16.304 1.00 65.56 180 PRO A C 1
ATOM 1412 O O . PRO A 1 180 ? -1.965 -7.835 17.180 1.00 65.56 180 PRO A O 1
ATOM 1415 N N . PHE A 1 181 ? -1.208 -7.863 15.063 1.00 63.34 181 PHE A N 1
ATOM 1416 C CA . PHE A 1 181 ? -2.054 -8.962 14.594 1.00 63.34 181 PHE A CA 1
ATOM 1417 C C . PHE A 1 181 ? -1.210 -10.240 14.356 1.00 63.34 181 PHE A C 1
ATOM 1419 O O . PHE A 1 181 ? -0.562 -10.327 13.319 1.00 63.34 181 PHE A O 1
ATOM 1426 N N . GLY A 1 182 ? -1.200 -11.213 15.289 1.00 52.75 182 GLY A N 1
ATOM 1427 C CA . GLY A 1 182 ? -0.341 -12.436 15.260 1.00 52.75 182 GLY A CA 1
ATOM 1428 C C . GLY A 1 182 ? 1.175 -12.137 15.388 1.00 52.75 182 GLY A C 1
ATOM 1429 O O . GLY A 1 182 ? 1.548 -10.971 15.360 1.00 52.75 182 GLY A O 1
ATOM 1430 N N . HIS A 1 183 ? 2.150 -13.055 15.504 1.00 42.50 183 HIS A N 1
ATOM 1431 C CA . HIS A 1 183 ? 2.336 -14.306 16.272 1.00 42.50 183 HIS A CA 1
ATOM 1432 C C . HIS A 1 183 ? 3.170 -13.968 17.542 1.00 42.50 183 HIS A C 1
ATOM 1434 O O . HIS A 1 183 ? 3.968 -13.038 17.503 1.00 42.50 183 HIS A O 1
ATOM 1440 N N . ASN A 1 184 ? 3.034 -14.767 18.612 1.00 40.09 184 ASN A N 1
ATOM 1441 C CA . ASN A 1 184 ? 3.639 -14.650 19.958 1.00 40.09 184 ASN A CA 1
ATOM 1442 C C . ASN A 1 184 ? 3.083 -13.538 20.872 1.00 40.09 184 ASN A C 1
ATOM 1444 O O . ASN A 1 184 ? 3.385 -12.354 20.787 1.00 40.09 184 ASN A O 1
ATOM 1448 N N . LEU A 1 185 ? 2.240 -13.994 21.799 1.00 37.50 185 LEU A N 1
ATOM 1449 C CA . LEU A 1 185 ? 1.334 -13.230 22.647 1.00 37.50 185 LEU A CA 1
ATOM 1450 C C . LEU A 1 185 ? 1.985 -12.839 23.993 1.00 37.50 185 LEU A C 1
ATOM 1452 O O . LEU A 1 185 ? 1.420 -13.117 25.049 1.00 37.50 185 LEU A O 1
ATOM 1456 N N . HIS A 1 186 ? 3.172 -12.219 23.984 1.00 32.97 186 HIS A N 1
ATOM 1457 C CA . HIS A 1 186 ? 3.825 -11.752 25.218 1.00 32.97 186 HIS A CA 1
ATOM 1458 C C . HIS A 1 186 ? 4.171 -10.247 25.220 1.00 32.97 186 HIS A C 1
ATOM 1460 O O . HIS A 1 186 ? 4.857 -9.743 24.337 1.00 32.97 186 HIS A O 1
ATOM 1466 N N . LEU A 1 187 ? 3.626 -9.589 26.258 1.00 31.58 187 LEU A N 1
ATOM 1467 C CA . LEU A 1 187 ? 3.904 -8.309 26.943 1.00 31.58 187 LEU A CA 1
ATOM 1468 C C . LEU A 1 187 ? 4.394 -7.061 26.162 1.00 31.58 187 LEU A C 1
ATOM 1470 O O . LEU A 1 187 ? 5.420 -7.063 25.492 1.00 31.58 187 LEU A O 1
ATOM 1474 N N . PHE A 1 188 ? 3.698 -5.934 26.379 1.00 36.75 188 PHE A N 1
ATOM 1475 C CA . PHE A 1 188 ? 3.995 -4.595 25.843 1.00 36.75 188 PHE A CA 1
ATOM 1476 C C . PHE A 1 188 ? 4.340 -3.595 26.961 1.00 36.75 188 PHE A C 1
ATOM 1478 O O . PHE A 1 188 ? 3.512 -3.430 27.856 1.00 36.75 188 PHE A O 1
ATOM 1485 N N . LEU A 1 189 ? 5.501 -2.917 26.862 1.00 30.05 189 LEU A N 1
ATOM 1486 C CA . LEU A 1 189 ? 5.781 -1.476 27.118 1.00 30.05 189 LEU A CA 1
ATOM 1487 C C . LEU A 1 189 ? 7.312 -1.221 27.280 1.00 30.05 189 LEU A C 1
ATOM 1489 O O . LEU A 1 189 ? 7.968 -1.931 28.033 1.00 30.05 189 LEU A O 1
ATOM 1493 N N . ILE A 1 190 ? 7.839 -0.157 26.635 1.00 40.66 190 ILE A N 1
ATOM 1494 C CA . ILE A 1 190 ? 9.243 0.378 26.661 1.00 40.66 190 ILE A CA 1
ATOM 1495 C C . ILE A 1 190 ? 10.250 -0.428 25.798 1.00 40.66 190 ILE A C 1
ATOM 1497 O O . ILE A 1 190 ? 9.841 -1.418 25.221 1.00 40.66 190 ILE A O 1
ATOM 1501 N N . ALA A 1 191 ? 11.485 0.048 25.544 1.00 40.28 191 ALA A N 1
ATOM 1502 C CA . ALA A 1 191 ? 12.415 -0.411 24.489 1.00 40.28 191 ALA A CA 1
ATOM 1503 C C . ALA A 1 191 ? 12.705 -1.930 24.445 1.00 40.28 191 ALA A C 1
ATOM 1505 O O . ALA A 1 191 ? 13.022 -2.438 23.365 1.00 40.28 191 ALA A O 1
ATOM 1506 N N . SER A 1 192 ? 12.455 -2.651 25.543 1.00 43.78 192 SER A N 1
ATOM 1507 C CA . SER A 1 192 ? 12.325 -4.118 25.603 1.00 43.78 192 SER A CA 1
ATOM 1508 C C . SER A 1 192 ? 11.264 -4.694 24.645 1.00 43.78 192 SER A C 1
ATOM 1510 O O . SER A 1 192 ? 11.411 -5.792 24.125 1.00 43.78 192 SER A O 1
ATOM 1512 N N . TYR A 1 193 ? 10.194 -3.948 24.356 1.00 60.56 193 TYR A N 1
ATOM 1513 C CA . TYR A 1 193 ? 9.166 -4.293 23.377 1.00 60.56 193 TYR A CA 1
ATOM 1514 C C . TYR A 1 193 ? 9.718 -4.267 21.961 1.00 60.56 193 TYR A C 1
ATOM 1516 O O . TYR A 1 193 ? 9.509 -5.207 21.208 1.00 60.56 193 TYR A O 1
ATOM 1524 N N . PHE A 1 194 ? 10.419 -3.195 21.579 1.00 59.41 194 PHE A N 1
ATOM 1525 C CA . PHE A 1 194 ? 10.988 -3.135 20.235 1.00 59.41 194 PHE A CA 1
ATOM 1526 C C . PHE A 1 194 ? 11.979 -4.280 20.015 1.00 59.41 194 PHE A C 1
ATOM 1528 O O . PHE A 1 194 ? 12.077 -4.756 18.893 1.00 59.41 194 PHE A O 1
ATOM 1535 N N . ASP A 1 195 ? 12.626 -4.757 21.078 1.00 69.56 195 ASP A N 1
ATOM 1536 C CA . ASP A 1 195 ? 13.532 -5.900 21.037 1.00 69.56 195 ASP A CA 1
ATOM 1537 C C . ASP A 1 195 ? 12.846 -7.205 20.598 1.00 69.56 195 ASP A C 1
ATOM 1539 O O . ASP A 1 195 ? 13.376 -7.9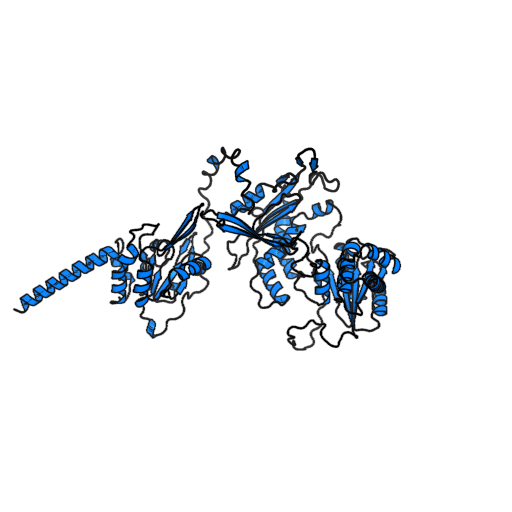58 19.793 1.00 69.56 195 ASP A O 1
ATOM 1543 N N . ASN A 1 196 ? 11.601 -7.431 21.019 1.00 64.94 196 ASN A N 1
ATOM 1544 C CA . ASN A 1 196 ? 10.868 -8.657 20.682 1.00 64.94 196 ASN A CA 1
ATOM 1545 C C . ASN A 1 196 ? 10.318 -8.696 19.241 1.00 64.94 196 ASN A C 1
ATOM 1547 O O . ASN A 1 196 ? 9.857 -9.742 18.795 1.00 64.94 196 ASN A O 1
ATOM 1551 N N . TYR A 1 197 ? 10.304 -7.565 18.525 1.00 69.56 197 TYR A N 1
ATOM 1552 C CA . TYR A 1 197 ? 9.636 -7.444 17.216 1.00 69.56 197 TYR A CA 1
ATOM 1553 C C . TYR A 1 197 ? 10.547 -6.837 16.138 1.00 69.56 197 TYR A C 1
ATOM 1555 O O . TYR A 1 197 ? 10.504 -7.221 14.974 1.00 69.56 197 TYR A O 1
ATOM 1563 N N . GLY A 1 198 ? 11.373 -5.855 16.485 1.00 76.69 198 GLY A N 1
ATOM 1564 C CA . GLY A 1 198 ? 12.238 -5.143 15.553 1.00 76.69 198 GLY A CA 1
ATOM 1565 C C . GLY A 1 198 ? 11.500 -4.301 14.506 1.00 76.69 198 GLY A C 1
ATOM 1566 O O . GLY A 1 198 ? 10.270 -4.207 14.437 1.00 76.69 198 GLY A O 1
ATOM 1567 N N . ILE A 1 199 ? 12.281 -3.640 13.651 1.00 80.56 199 ILE A N 1
ATOM 1568 C CA . ILE A 1 199 ? 11.766 -2.666 12.676 1.00 80.56 199 ILE A CA 1
ATOM 1569 C C . ILE A 1 199 ? 10.898 -3.287 11.569 1.00 80.56 199 ILE A C 1
ATOM 1571 O O . ILE A 1 199 ? 10.045 -2.603 10.992 1.00 80.56 199 ILE A O 1
ATOM 1575 N N . ILE A 1 200 ? 11.113 -4.572 11.266 1.00 83.81 200 ILE A N 1
ATOM 1576 C CA . ILE A 1 200 ? 10.391 -5.282 10.205 1.00 83.81 200 ILE A CA 1
ATOM 1577 C C . ILE A 1 200 ? 8.918 -5.419 10.599 1.00 83.81 200 ILE A C 1
ATOM 1579 O O . ILE A 1 200 ? 8.045 -5.024 9.830 1.00 83.81 200 ILE A O 1
ATOM 1583 N N . HIS A 1 201 ? 8.645 -5.878 11.821 1.00 79.00 201 HIS A N 1
ATOM 1584 C CA . HIS A 1 201 ? 7.294 -5.975 12.369 1.00 79.00 201 HIS A CA 1
ATOM 1585 C C . HIS A 1 201 ? 6.663 -4.606 12.646 1.00 79.00 201 HIS A C 1
ATOM 1587 O O . HIS A 1 201 ? 5.470 -4.407 12.417 1.00 79.00 201 HIS A O 1
ATOM 1593 N N . ASP A 1 202 ? 7.448 -3.649 13.151 1.00 70.62 202 ASP A N 1
ATOM 1594 C CA . ASP A 1 202 ? 6.900 -2.360 13.579 1.00 70.62 202 ASP A CA 1
ATOM 1595 C C . ASP A 1 202 ? 6.431 -1.499 12.393 1.00 70.62 202 ASP A C 1
ATOM 1597 O O . ASP A 1 202 ? 5.387 -0.841 12.491 1.00 70.62 202 ASP A O 1
ATOM 1601 N N . ILE A 1 203 ? 7.183 -1.526 11.276 1.00 74.88 203 ILE A N 1
ATOM 1602 C CA . ILE A 1 203 ? 6.991 -0.614 10.136 1.00 74.88 203 ILE A CA 1
ATOM 1603 C C . ILE A 1 203 ? 6.905 -1.303 8.764 1.00 74.88 203 ILE A C 1
ATOM 1605 O O . ILE A 1 203 ? 6.082 -0.892 7.941 1.00 74.88 203 ILE A O 1
ATOM 1609 N N . MET A 1 204 ? 7.768 -2.282 8.458 1.00 80.88 204 MET A N 1
ATOM 1610 C CA . MET A 1 204 ? 7.852 -2.822 7.088 1.00 80.88 204 MET A CA 1
ATOM 1611 C C . MET A 1 204 ? 6.655 -3.699 6.729 1.00 80.88 204 MET A C 1
ATOM 1613 O O . MET A 1 204 ? 6.004 -3.437 5.721 1.00 80.88 204 MET A O 1
ATOM 1617 N N . GLN A 1 205 ? 6.353 -4.697 7.563 1.00 82.06 205 GLN A N 1
ATOM 1618 C CA . GLN A 1 205 ? 5.302 -5.693 7.329 1.00 82.06 205 GLN A CA 1
ATOM 1619 C C . GLN A 1 205 ? 3.909 -5.062 7.239 1.00 82.06 205 GLN A C 1
ATOM 1621 O O . GLN A 1 205 ? 3.043 -5.565 6.529 1.00 82.06 205 GLN A O 1
ATOM 1626 N N . ASN A 1 206 ? 3.705 -3.942 7.931 1.00 75.56 206 ASN A N 1
ATOM 1627 C CA . ASN A 1 206 ? 2.418 -3.282 8.042 1.00 75.56 206 ASN A CA 1
ATOM 1628 C C . ASN A 1 206 ? 2.378 -1.999 7.183 1.00 75.56 206 ASN A C 1
ATOM 1630 O O . ASN A 1 206 ? 1.911 -2.034 6.051 1.00 75.56 206 ASN A O 1
ATOM 1634 N N . HIS A 1 207 ? 2.888 -0.862 7.652 1.00 75.69 207 HIS A N 1
ATOM 1635 C CA . HIS A 1 207 ? 2.697 0.453 7.039 1.00 75.69 207 HIS A CA 1
ATOM 1636 C C . HIS A 1 207 ? 3.322 0.551 5.650 1.00 75.69 207 HIS A C 1
ATOM 1638 O O . HIS A 1 207 ? 2.661 1.018 4.724 1.00 75.69 207 HIS A O 1
ATOM 1644 N N . LEU A 1 208 ? 4.576 0.119 5.480 1.00 80.62 208 LEU A N 1
ATOM 1645 C CA . LEU A 1 208 ? 5.229 0.214 4.171 1.00 80.62 208 LEU A CA 1
ATOM 1646 C C . LEU A 1 208 ? 4.644 -0.774 3.168 1.00 80.62 208 LEU A C 1
ATOM 1648 O O . LEU A 1 208 ? 4.476 -0.411 2.006 1.00 80.62 208 LEU A O 1
ATOM 1652 N N . LEU A 1 209 ? 4.294 -1.983 3.609 1.00 84.69 209 LEU A N 1
ATOM 1653 C CA . LEU A 1 209 ? 3.651 -2.963 2.744 1.00 84.69 209 LEU A CA 1
ATOM 1654 C C . LEU A 1 209 ? 2.261 -2.500 2.290 1.00 84.69 209 LEU A C 1
ATOM 1656 O O . LEU A 1 209 ? 1.926 -2.647 1.120 1.00 84.69 209 LEU A O 1
ATOM 1660 N N . GLN A 1 210 ? 1.486 -1.861 3.171 1.00 80.50 210 GLN A N 1
ATOM 1661 C CA . GLN A 1 210 ? 0.193 -1.265 2.821 1.00 80.50 210 GLN A CA 1
ATOM 1662 C C . GLN A 1 210 ? 0.330 -0.142 1.783 1.00 80.50 210 GLN A C 1
ATOM 1664 O O . GLN A 1 210 ? -0.428 -0.095 0.814 1.00 80.50 210 GLN A O 1
ATOM 1669 N N . ILE A 1 211 ? 1.319 0.743 1.950 1.00 83.00 211 ILE A N 1
ATOM 1670 C CA . ILE A 1 211 ? 1.610 1.804 0.972 1.00 83.00 211 ILE A CA 1
ATOM 1671 C C . ILE A 1 211 ? 2.036 1.195 -0.368 1.00 83.00 211 ILE A C 1
ATOM 1673 O O . ILE A 1 211 ? 1.582 1.647 -1.418 1.00 83.00 211 ILE A O 1
ATOM 1677 N N . LEU A 1 212 ? 2.882 0.162 -0.338 1.00 86.44 212 LEU A N 1
ATOM 1678 C CA . LEU A 1 212 ? 3.314 -0.547 -1.538 1.00 86.44 212 LEU A CA 1
ATOM 1679 C C . LEU A 1 212 ? 2.122 -1.188 -2.251 1.00 86.44 212 LEU A C 1
ATOM 1681 O O . LEU A 1 212 ? 1.987 -1.001 -3.456 1.00 86.44 212 LEU A O 1
ATOM 1685 N N . ALA A 1 213 ? 1.236 -1.877 -1.527 1.00 87.75 213 ALA A N 1
ATOM 1686 C CA . ALA A 1 213 ? 0.048 -2.501 -2.103 1.00 87.75 213 ALA A CA 1
ATOM 1687 C C . ALA A 1 213 ? -0.849 -1.469 -2.804 1.00 87.75 213 ALA A C 1
ATOM 1689 O O . ALA A 1 213 ? -1.273 -1.702 -3.930 1.00 87.75 213 ALA A O 1
ATOM 1690 N N . LEU A 1 214 ? -1.068 -0.299 -2.193 1.00 84.94 214 LEU A N 1
ATOM 1691 C CA . LEU A 1 214 ? -1.830 0.794 -2.811 1.00 84.94 214 LEU A CA 1
ATOM 1692 C C . LEU A 1 214 ? -1.147 1.382 -4.051 1.00 84.94 214 LEU A C 1
ATOM 1694 O O . LEU A 1 214 ? -1.824 1.789 -4.989 1.00 84.94 214 LEU A O 1
ATOM 1698 N N . PHE A 1 215 ? 0.184 1.456 -4.058 1.00 86.69 215 PHE A N 1
ATOM 1699 C CA . PHE A 1 215 ? 0.938 1.961 -5.204 1.00 86.69 215 PHE A CA 1
ATOM 1700 C C . PHE A 1 215 ? 0.984 0.957 -6.364 1.00 86.69 215 PHE A C 1
ATOM 1702 O O . PHE A 1 215 ? 0.991 1.352 -7.529 1.00 86.69 215 PHE A O 1
ATOM 1709 N N . ALA A 1 216 ? 1.041 -0.335 -6.048 1.00 89.94 216 ALA A N 1
ATOM 1710 C CA . ALA A 1 216 ? 1.256 -1.396 -7.019 1.00 89.94 216 ALA A CA 1
ATOM 1711 C C . ALA A 1 216 ? -0.030 -2.075 -7.513 1.00 89.94 216 ALA A C 1
ATOM 1713 O O . ALA A 1 216 ? 0.045 -2.824 -8.489 1.00 89.94 216 ALA A O 1
ATOM 1714 N N . MET A 1 217 ? -1.178 -1.843 -6.867 1.00 88.94 217 MET A N 1
ATOM 1715 C CA . MET A 1 217 ? -2.454 -2.447 -7.262 1.00 88.94 217 MET A CA 1
ATOM 1716 C C . MET A 1 217 ? -2.867 -2.073 -8.685 1.00 88.94 217 MET A C 1
ATOM 1718 O O . MET A 1 217 ? -2.546 -0.998 -9.196 1.00 88.94 217 MET A O 1
ATOM 1722 N N . GLU A 1 218 ? -3.601 -2.979 -9.327 1.00 87.69 218 GLU A N 1
ATOM 1723 C CA . GLU A 1 218 ? -4.288 -2.662 -10.573 1.00 87.69 218 GLU A CA 1
ATOM 1724 C C . GLU A 1 218 ? -5.435 -1.681 -10.312 1.00 87.69 218 GLU A C 1
ATOM 1726 O O . GLU A 1 218 ? -5.845 -1.447 -9.172 1.00 87.69 218 GLU A O 1
ATOM 1731 N N . THR A 1 219 ? -5.969 -1.094 -11.381 1.00 88.75 219 THR A N 1
ATOM 1732 C CA . THR A 1 219 ? -7.170 -0.269 -11.269 1.00 88.75 219 THR A CA 1
ATOM 1733 C C . THR A 1 219 ? -8.335 -1.147 -10.799 1.00 88.75 219 THR A C 1
ATOM 1735 O O . THR A 1 219 ? -8.667 -2.106 -11.501 1.00 88.75 219 THR A O 1
ATOM 1738 N N . PRO A 1 220 ? -8.951 -0.856 -9.638 1.00 81.50 220 PRO A N 1
ATOM 1739 C CA . PRO A 1 220 ? -10.066 -1.650 -9.146 1.00 81.50 220 PRO A CA 1
ATOM 1740 C C . PRO A 1 220 ? -11.296 -1.455 -10.039 1.00 81.50 220 PRO A C 1
ATOM 1742 O O . PRO A 1 220 ? -11.445 -0.421 -10.695 1.00 81.50 220 PRO A O 1
ATOM 1745 N N . VAL A 1 221 ? -12.185 -2.452 -10.051 1.00 78.75 221 VAL A N 1
ATOM 1746 C CA . VAL A 1 221 ? -13.426 -2.435 -10.851 1.00 78.75 221 VAL A CA 1
ATOM 1747 C C . VAL A 1 221 ? -14.332 -1.265 -10.450 1.00 78.75 221 VAL A C 1
ATOM 1749 O O . VAL A 1 221 ? -14.976 -0.655 -11.303 1.00 78.75 221 VAL A O 1
ATOM 1752 N N . SER A 1 222 ? -14.340 -0.923 -9.162 1.00 78.06 222 SER A N 1
ATOM 1753 C CA . SER A 1 222 ? -15.036 0.229 -8.599 1.00 78.06 222 SER A CA 1
ATOM 1754 C C . SER A 1 222 ? -14.250 0.824 -7.419 1.00 78.06 222 SER A C 1
ATOM 1756 O O . SER A 1 222 ? -13.186 0.330 -7.042 1.00 78.06 222 SER A O 1
ATOM 1758 N N . LEU A 1 223 ? -14.773 1.898 -6.820 1.00 76.38 223 LEU A N 1
ATOM 1759 C CA . LEU A 1 223 ? -14.233 2.477 -5.582 1.00 76.38 223 LEU A CA 1
ATOM 1760 C C . LEU A 1 223 ? -14.807 1.818 -4.311 1.00 76.38 223 LEU A C 1
ATOM 1762 O O . LEU A 1 223 ? -14.579 2.315 -3.202 1.00 76.38 223 LEU A O 1
ATOM 1766 N N . ASP A 1 224 ? -15.530 0.706 -4.456 1.00 79.12 224 ASP A N 1
ATOM 1767 C CA . ASP A 1 224 ? -16.065 -0.049 -3.331 1.00 79.12 224 ASP A CA 1
ATOM 1768 C C . ASP A 1 224 ? -14.947 -0.714 -2.520 1.00 79.12 224 ASP A C 1
ATOM 1770 O O . ASP A 1 224 ? -13.899 -1.128 -3.028 1.00 79.12 224 ASP A O 1
ATOM 1774 N N . ALA A 1 225 ? -15.181 -0.843 -1.212 1.00 75.50 225 ALA A N 1
ATOM 1775 C CA . ALA A 1 225 ? -14.171 -1.322 -0.275 1.00 75.50 225 ALA A CA 1
ATOM 1776 C C . ALA A 1 225 ? -13.665 -2.737 -0.565 1.00 75.50 225 ALA A C 1
ATOM 1778 O O . ALA A 1 225 ? -12.515 -3.044 -0.253 1.00 75.50 225 ALA A O 1
ATOM 1779 N N . GLU A 1 226 ? -14.511 -3.620 -1.093 1.00 86.25 226 GLU A N 1
ATOM 1780 C CA . GLU A 1 226 ? -14.095 -4.979 -1.452 1.00 86.25 226 GLU A CA 1
ATOM 1781 C C . GLU A 1 226 ? -13.229 -4.989 -2.714 1.00 86.25 226 GLU A C 1
ATOM 1783 O O . GLU A 1 226 ? -12.209 -5.672 -2.723 1.00 86.25 226 GLU A O 1
ATOM 1788 N N . ASP A 1 227 ? -13.562 -4.192 -3.731 1.00 82.19 227 ASP A N 1
ATOM 1789 C CA . ASP A 1 227 ? -12.821 -4.162 -4.997 1.00 82.19 227 ASP A CA 1
ATOM 1790 C C . ASP A 1 227 ? -11.405 -3.609 -4.811 1.00 82.19 227 ASP A C 1
ATOM 1792 O O . ASP A 1 227 ? -10.437 -4.206 -5.281 1.00 82.19 227 ASP A O 1
ATOM 1796 N N . ILE A 1 228 ? -11.259 -2.532 -4.030 1.00 83.25 228 ILE A N 1
ATOM 1797 C CA . ILE A 1 228 ? -9.941 -1.986 -3.674 1.00 83.25 228 ILE A CA 1
ATOM 1798 C C . ILE A 1 228 ? -9.119 -3.025 -2.897 1.00 83.25 228 ILE A C 1
ATOM 1800 O O . ILE A 1 228 ? -7.942 -3.242 -3.187 1.00 83.25 228 ILE A O 1
ATOM 1804 N N . ARG A 1 229 ? -9.724 -3.696 -1.906 1.00 86.31 229 ARG A N 1
ATOM 1805 C CA . ARG A 1 229 ? -9.018 -4.701 -1.095 1.00 86.31 229 ARG A CA 1
ATOM 1806 C C . ARG A 1 229 ? -8.650 -5.942 -1.903 1.00 86.31 229 ARG A C 1
ATOM 1808 O O . ARG A 1 229 ? -7.570 -6.485 -1.693 1.00 86.31 229 ARG A O 1
ATOM 1815 N N . ASN A 1 230 ? -9.480 -6.353 -2.858 1.00 89.88 230 ASN A N 1
ATOM 1816 C CA . ASN A 1 230 ? -9.173 -7.462 -3.758 1.00 89.88 230 ASN A CA 1
ATOM 1817 C C . ASN A 1 230 ? -7.912 -7.184 -4.587 1.00 89.88 230 ASN A C 1
ATOM 1819 O O . ASN A 1 230 ? -7.033 -8.048 -4.646 1.00 89.88 230 ASN A O 1
ATOM 1823 N N . GLU A 1 231 ? -7.764 -5.981 -5.151 1.00 91.75 231 GLU A N 1
ATOM 1824 C CA . GLU A 1 231 ? -6.558 -5.639 -5.915 1.00 91.75 231 GLU A CA 1
ATOM 1825 C C . GLU A 1 231 ? -5.312 -5.501 -5.022 1.00 91.75 231 GLU A C 1
ATOM 1827 O O . GLU A 1 231 ? -4.229 -5.941 -5.416 1.00 91.75 231 GLU A O 1
ATOM 1832 N N . LYS A 1 232 ? -5.448 -5.005 -3.781 1.00 91.00 232 LYS A N 1
ATOM 1833 C CA . LYS A 1 232 ? -4.347 -5.012 -2.795 1.00 91.00 232 LYS A CA 1
ATOM 1834 C C . LYS A 1 232 ? -3.888 -6.437 -2.468 1.00 91.00 232 LYS A C 1
ATOM 1836 O O . LYS A 1 232 ? -2.699 -6.737 -2.553 1.00 91.00 232 LYS A O 1
ATOM 1841 N N . VAL A 1 233 ? -4.818 -7.334 -2.132 1.00 93.50 233 VAL A N 1
ATOM 1842 C CA . VAL A 1 233 ? -4.512 -8.738 -1.792 1.00 93.50 233 VAL A CA 1
ATOM 1843 C C . VAL A 1 233 ? -3.867 -9.462 -2.972 1.00 93.50 233 VAL A C 1
ATOM 1845 O O . VAL A 1 233 ? -2.917 -10.222 -2.787 1.00 93.50 233 VAL A O 1
ATOM 1848 N N . LYS A 1 234 ? -4.342 -9.207 -4.194 1.00 93.06 234 LYS A N 1
ATOM 1849 C CA . LYS A 1 234 ? -3.765 -9.764 -5.421 1.00 93.06 234 LYS A CA 1
ATOM 1850 C C . LYS A 1 234 ? -2.300 -9.369 -5.597 1.00 93.06 234 LYS A C 1
ATOM 1852 O O . LYS A 1 234 ? -1.493 -10.230 -5.940 1.00 93.06 234 LYS A O 1
ATOM 1857 N N . VAL A 1 235 ? -1.943 -8.114 -5.314 1.00 93.62 235 VAL A N 1
ATOM 1858 C CA . VAL A 1 235 ? -0.537 -7.682 -5.301 1.00 93.62 235 VAL A CA 1
ATOM 1859 C C . VAL A 1 235 ? 0.260 -8.469 -4.275 1.00 93.62 235 VAL A C 1
ATOM 1861 O O . VAL A 1 235 ? 1.257 -9.074 -4.652 1.00 93.62 235 VAL A O 1
ATOM 1864 N N . LEU A 1 236 ? -0.191 -8.508 -3.016 1.00 93.31 236 LEU A N 1
ATOM 1865 C CA . LEU A 1 236 ? 0.534 -9.182 -1.930 1.00 93.31 236 LEU A CA 1
ATOM 1866 C C . LEU A 1 236 ? 0.779 -10.665 -2.230 1.00 93.31 236 LEU A C 1
ATOM 1868 O O . LEU A 1 236 ? 1.878 -11.165 -2.018 1.00 93.31 236 LEU A O 1
ATOM 1872 N N . ARG A 1 237 ? -0.220 -11.355 -2.789 1.00 93.25 237 ARG A N 1
ATOM 1873 C CA . ARG A 1 237 ? -0.109 -12.764 -3.201 1.00 93.25 237 ARG A CA 1
ATOM 1874 C C . ARG A 1 237 ? 0.804 -12.988 -4.403 1.00 93.25 237 ARG A C 1
ATOM 1876 O O . ARG A 1 237 ? 1.273 -14.102 -4.592 1.00 93.25 237 ARG A O 1
ATOM 1883 N N . SER A 1 238 ? 1.035 -11.953 -5.205 1.00 94.12 238 SER A N 1
ATOM 1884 C CA . SER A 1 238 ? 1.958 -12.001 -6.341 1.00 94.12 238 SER A CA 1
ATOM 1885 C C . SER A 1 238 ? 3.386 -11.620 -5.936 1.00 94.12 238 SER A C 1
ATOM 1887 O O . SER A 1 238 ? 4.263 -11.592 -6.789 1.00 94.12 238 SER A O 1
ATOM 1889 N N . MET A 1 239 ? 3.651 -11.275 -4.670 1.00 93.81 239 MET A N 1
ATOM 1890 C CA . MET A 1 239 ? 5.001 -10.906 -4.241 1.00 93.81 239 MET A CA 1
ATOM 1891 C C . MET A 1 239 ? 5.877 -12.145 -4.054 1.00 93.81 239 MET A C 1
ATOM 1893 O O . MET A 1 239 ? 5.455 -13.129 -3.445 1.00 93.81 239 MET A O 1
ATOM 1897 N N . ARG A 1 240 ? 7.127 -12.076 -4.526 1.00 92.69 240 ARG A N 1
ATOM 1898 C CA . ARG A 1 240 ? 8.125 -13.121 -4.260 1.00 92.69 240 ARG A CA 1
ATOM 1899 C C . ARG A 1 240 ? 8.461 -13.170 -2.777 1.00 92.69 240 ARG A C 1
ATOM 1901 O O . ARG A 1 240 ? 8.656 -12.129 -2.151 1.00 92.69 240 ARG A O 1
ATOM 1908 N N . LEU A 1 241 ? 8.595 -14.383 -2.246 1.00 91.00 241 LEU A N 1
ATOM 1909 C CA . LEU A 1 241 ? 9.054 -14.608 -0.877 1.00 91.00 241 LEU A CA 1
ATOM 1910 C C . LEU A 1 241 ? 10.453 -14.021 -0.671 1.00 91.00 241 LEU A C 1
ATOM 1912 O O . LEU A 1 241 ? 11.372 -14.303 -1.443 1.00 91.00 241 LEU A O 1
ATOM 1916 N N . LEU A 1 242 ? 10.612 -13.241 0.398 1.00 90.38 242 LEU A N 1
ATOM 1917 C CA . LEU A 1 242 ? 11.882 -12.615 0.748 1.00 90.38 242 LEU A CA 1
ATOM 1918 C C . LEU A 1 242 ? 12.919 -13.668 1.142 1.00 90.38 242 LEU A C 1
ATOM 1920 O O . L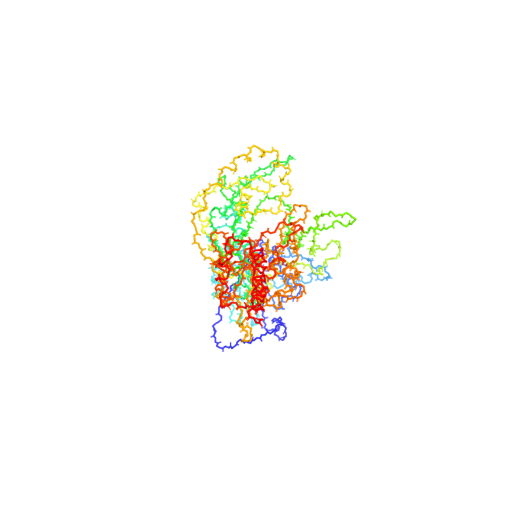EU A 1 242 ? 12.672 -14.483 2.029 1.00 90.38 242 LEU A O 1
ATOM 1924 N N . GLN A 1 243 ? 14.088 -13.602 0.510 1.00 90.19 243 GLN A N 1
ATOM 1925 C CA . GLN A 1 243 ? 15.273 -14.369 0.890 1.00 90.19 243 GLN A CA 1
ATOM 1926 C C . GLN A 1 243 ? 16.229 -13.483 1.697 1.00 90.19 243 GLN A C 1
ATOM 1928 O O . GLN A 1 243 ? 16.249 -12.264 1.511 1.00 90.19 243 GLN A O 1
ATOM 1933 N N . LEU A 1 244 ? 17.074 -14.075 2.552 1.00 88.81 244 LEU A N 1
ATOM 1934 C CA . LEU A 1 244 ? 18.077 -13.314 3.316 1.00 88.81 244 LEU A CA 1
ATOM 1935 C C . LEU A 1 244 ? 18.997 -12.462 2.431 1.00 88.81 244 LEU A C 1
ATOM 1937 O O . LEU A 1 244 ? 19.407 -11.384 2.839 1.00 88.81 244 LEU A O 1
ATOM 1941 N N . GLU A 1 245 ? 19.314 -12.916 1.219 1.00 89.00 245 GLU A N 1
ATOM 1942 C CA . GLU A 1 245 ? 20.177 -12.180 0.285 1.00 89.00 245 GLU A CA 1
ATOM 1943 C C . GLU A 1 245 ? 19.538 -10.919 -0.320 1.00 89.00 245 GLU A C 1
ATOM 1945 O O . GLU A 1 245 ? 20.237 -10.093 -0.913 1.00 89.00 245 GLU A O 1
ATOM 1950 N N . ASP A 1 246 ? 18.221 -10.781 -0.184 1.00 89.75 246 ASP A N 1
ATOM 1951 C CA . ASP A 1 246 ? 17.440 -9.635 -0.649 1.00 89.75 246 ASP A CA 1
ATOM 1952 C C . ASP A 1 246 ? 17.067 -8.697 0.506 1.00 89.75 246 ASP A C 1
ATOM 1954 O O . ASP A 1 246 ? 16.322 -7.729 0.321 1.00 89.75 246 ASP A O 1
ATOM 1958 N N . VAL A 1 247 ? 17.594 -8.971 1.703 1.00 92.44 247 VAL A N 1
ATOM 1959 C CA . VAL A 1 247 ? 17.314 -8.230 2.926 1.00 92.44 247 VAL A CA 1
ATOM 1960 C C . VAL A 1 247 ? 18.613 -7.826 3.600 1.00 92.44 247 VAL A C 1
ATOM 1962 O O . VAL A 1 247 ? 19.579 -8.571 3.703 1.00 92.44 247 VAL A O 1
ATOM 1965 N N . MET A 1 248 ? 18.622 -6.602 4.100 1.00 92.50 248 MET A N 1
ATOM 1966 C CA . MET A 1 248 ? 19.707 -6.053 4.882 1.00 92.50 248 MET A CA 1
ATOM 1967 C C . MET A 1 248 ? 19.148 -5.558 6.209 1.00 92.50 248 MET A C 1
ATOM 1969 O O . MET A 1 248 ? 18.166 -4.817 6.228 1.00 92.50 248 MET A O 1
ATOM 1973 N N . VAL A 1 249 ? 19.782 -5.950 7.312 1.00 92.88 249 VAL A N 1
ATOM 1974 C CA . VAL A 1 249 ? 19.413 -5.554 8.674 1.00 92.88 249 VAL A CA 1
ATOM 1975 C C . VAL A 1 249 ? 20.566 -4.835 9.369 1.00 92.88 249 VAL A C 1
ATOM 1977 O O . VAL A 1 249 ? 21.734 -5.161 9.165 1.00 92.88 249 VAL A O 1
ATOM 1980 N N . GLY A 1 250 ? 20.247 -3.848 10.205 1.00 91.25 250 GLY A N 1
ATOM 1981 C CA . GLY A 1 250 ? 21.238 -3.090 10.963 1.00 91.25 250 GLY A CA 1
ATOM 1982 C C . GLY A 1 250 ? 20.742 -2.609 12.323 1.00 91.25 250 GLY A C 1
ATOM 1983 O O . GLY A 1 250 ? 19.537 -2.557 12.574 1.00 91.25 250 GLY A O 1
ATOM 1984 N N . GLN A 1 251 ? 21.679 -2.217 13.185 1.00 91.94 251 GLN A N 1
ATOM 1985 C CA . GLN A 1 251 ? 21.408 -1.735 14.542 1.00 91.94 251 GLN A CA 1
ATOM 1986 C C . GLN A 1 251 ? 22.214 -0.459 14.832 1.00 91.94 251 GLN A C 1
ATOM 1988 O O . GLN A 1 251 ? 23.400 -0.376 14.501 1.00 91.94 251 GLN A O 1
ATOM 1993 N N . TYR A 1 252 ? 21.579 0.582 15.385 1.00 87.00 252 TYR A N 1
ATOM 1994 C CA . TYR A 1 252 ? 22.295 1.831 15.656 1.00 87.00 252 TYR A CA 1
ATOM 1995 C C . TYR A 1 252 ? 23.175 1.707 16.901 1.00 87.00 252 TYR A C 1
ATOM 1997 O O . TYR A 1 252 ? 22.759 1.185 17.934 1.00 87.00 252 TYR A O 1
ATOM 2005 N N . LYS A 1 253 ? 24.380 2.268 16.820 1.00 89.56 253 LYS A N 1
ATOM 2006 C CA . LYS A 1 253 ? 25.321 2.372 17.938 1.00 89.56 253 LYS A CA 1
ATOM 2007 C C . LYS A 1 253 ? 25.501 3.812 18.395 1.00 89.56 253 LYS A C 1
ATOM 2009 O O . LYS A 1 253 ? 25.232 4.755 17.638 1.00 89.56 253 LYS A O 1
ATOM 2014 N N . GLY A 1 254 ? 26.008 3.954 19.617 1.00 84.88 254 GLY A N 1
ATOM 2015 C CA . GLY A 1 254 ? 26.306 5.247 20.207 1.00 84.88 254 GLY A CA 1
ATOM 2016 C C . GLY A 1 254 ? 27.230 6.077 19.320 1.00 84.88 254 GLY A C 1
ATOM 2017 O O . GLY A 1 254 ? 28.116 5.561 18.628 1.00 84.88 254 GLY A O 1
ATOM 2018 N N . HIS A 1 255 ? 26.989 7.382 19.296 1.00 82.56 255 HIS A N 1
ATOM 2019 C CA . HIS A 1 255 ? 27.762 8.322 18.496 1.00 82.56 255 HIS A CA 1
ATOM 2020 C C . HIS A 1 255 ? 28.019 9.591 19.301 1.00 82.56 255 HIS A C 1
ATOM 2022 O O . HIS A 1 255 ? 27.095 10.163 19.870 1.00 82.56 255 HIS A O 1
ATOM 2028 N N . SER A 1 256 ? 29.263 10.063 19.313 1.00 77.50 256 SER A N 1
ATOM 2029 C CA . SER A 1 256 ? 29.626 11.333 19.944 1.00 77.50 256 SER A CA 1
ATOM 2030 C C . SER A 1 256 ? 30.002 12.338 18.868 1.00 77.50 256 SER A C 1
ATOM 2032 O O . SER A 1 256 ? 30.931 12.109 18.094 1.00 77.50 256 SER A O 1
ATOM 2034 N N . LYS A 1 257 ? 29.281 13.461 18.810 1.00 69.12 257 LYS A N 1
ATOM 2035 C CA . LYS A 1 257 ? 29.549 14.539 17.848 1.00 69.12 257 LYS A CA 1
ATOM 2036 C C . LYS A 1 257 ? 29.331 15.899 18.500 1.00 69.12 257 LYS A C 1
ATOM 2038 O O . LYS A 1 257 ? 28.259 16.170 19.033 1.00 69.12 257 LYS A O 1
ATOM 2043 N N . GLY A 1 258 ? 30.351 16.759 18.442 1.00 64.12 258 GLY A N 1
ATOM 2044 C CA . GLY A 1 258 ? 30.274 18.137 18.945 1.00 64.12 258 GLY A CA 1
ATOM 2045 C C . GLY A 1 258 ? 29.999 18.245 20.450 1.00 64.12 258 GLY A C 1
ATOM 2046 O O . GLY A 1 258 ? 29.215 19.093 20.860 1.00 64.12 258 GLY A O 1
ATOM 2047 N N . GLY A 1 259 ? 30.576 17.356 21.266 1.00 70.75 259 GLY A N 1
ATOM 2048 C CA . GLY A 1 259 ? 30.403 17.361 22.727 1.00 70.75 259 GLY A CA 1
ATOM 2049 C C . GLY A 1 259 ? 29.076 16.784 23.239 1.00 70.75 259 GLY A C 1
ATOM 2050 O O . GLY A 1 259 ? 28.884 16.712 24.448 1.00 70.75 259 GLY A O 1
ATOM 2051 N N . ARG A 1 260 ? 28.170 16.342 22.354 1.00 70.00 260 ARG A N 1
ATOM 2052 C CA . ARG A 1 260 ? 26.964 15.582 22.717 1.00 70.00 260 ARG A CA 1
ATOM 2053 C C . ARG A 1 260 ? 27.166 14.100 22.411 1.00 70.00 260 ARG A C 1
ATOM 2055 O O . ARG A 1 260 ? 27.565 13.752 21.297 1.00 70.00 260 ARG A O 1
ATOM 2062 N N . THR A 1 261 ? 26.872 13.255 23.394 1.00 77.25 261 THR A N 1
ATOM 2063 C CA . THR A 1 261 ? 26.883 11.793 23.271 1.00 77.25 261 THR A CA 1
ATOM 2064 C C . THR A 1 261 ? 25.456 11.311 23.063 1.00 77.25 261 THR A C 1
ATOM 2066 O O . THR A 1 261 ? 24.574 11.620 23.862 1.00 77.25 261 THR A O 1
ATOM 2069 N N . TYR A 1 262 ? 25.235 10.570 21.985 1.00 80.31 262 TYR A N 1
ATOM 2070 C CA . TYR A 1 262 ? 23.973 9.902 21.699 1.00 80.31 262 TYR A CA 1
ATOM 2071 C C . TYR A 1 262 ? 24.128 8.418 22.052 1.00 80.31 262 TYR A C 1
ATOM 2073 O O . TYR A 1 262 ? 25.069 7.804 21.537 1.00 80.31 262 TYR A O 1
ATOM 2081 N N . PRO A 1 263 ? 23.261 7.846 22.908 1.00 81.75 263 PRO A N 1
ATOM 2082 C CA . PRO A 1 263 ? 23.333 6.434 23.274 1.00 81.75 263 PRO A CA 1
ATOM 2083 C C . PRO A 1 263 ? 22.988 5.525 22.084 1.00 81.75 263 PRO A C 1
ATOM 2085 O O . PRO A 1 263 ? 22.204 5.889 21.200 1.00 81.75 263 PRO A O 1
ATOM 2088 N N . GLY A 1 264 ? 23.612 4.351 22.045 1.00 83.38 264 GLY A N 1
ATOM 2089 C CA . GLY A 1 264 ? 23.292 3.241 21.153 1.00 83.38 264 GLY A CA 1
ATOM 2090 C C . GLY A 1 264 ? 22.038 2.488 21.581 1.00 83.38 264 GLY A C 1
ATOM 2091 O O . GLY A 1 264 ? 21.425 2.804 22.596 1.00 83.38 264 GLY A O 1
ATOM 2092 N N . TYR A 1 265 ? 21.626 1.503 20.782 1.00 84.19 265 TYR A N 1
ATOM 2093 C CA . TYR A 1 265 ? 20.424 0.724 21.085 1.00 84.19 265 TYR A CA 1
ATOM 2094 C C . TYR A 1 265 ? 20.600 -0.143 22.340 1.00 84.19 265 TYR A C 1
ATOM 2096 O O . TYR A 1 265 ? 19.762 -0.098 23.232 1.00 84.19 265 TYR A O 1
ATOM 2104 N N . THR A 1 266 ? 21.732 -0.841 22.447 1.00 86.31 266 THR A N 1
ATOM 2105 C CA . THR A 1 266 ? 22.104 -1.675 23.605 1.00 86.31 266 THR A CA 1
ATOM 2106 C C . THR A 1 266 ? 22.569 -0.871 24.823 1.00 86.31 266 THR A C 1
ATOM 2108 O O . THR A 1 266 ? 22.870 -1.457 25.853 1.00 86.31 266 THR A O 1
ATOM 2111 N N . ASP A 1 267 ? 22.662 0.459 24.718 1.00 84.38 267 ASP A N 1
ATOM 2112 C CA . ASP A 1 267 ? 22.966 1.321 25.869 1.00 84.38 267 ASP A CA 1
ATOM 2113 C C . ASP A 1 267 ? 21.695 1.624 26.696 1.00 84.38 267 ASP A C 1
ATOM 2115 O O . ASP A 1 267 ? 21.786 2.183 27.791 1.00 84.38 267 ASP A O 1
ATOM 2119 N N . ASP A 1 268 ? 20.504 1.290 26.177 1.00 79.56 268 ASP A N 1
ATOM 2120 C CA . ASP A 1 268 ? 19.240 1.382 26.912 1.00 79.56 268 ASP A CA 1
ATOM 2121 C C . ASP A 1 268 ? 19.154 0.239 27.943 1.00 79.56 268 ASP A C 1
ATOM 2123 O O . ASP A 1 268 ? 19.216 -0.930 27.560 1.00 79.56 268 ASP A O 1
ATOM 2127 N N . PRO A 1 269 ? 18.962 0.533 29.243 1.00 76.25 269 PRO A N 1
ATOM 2128 C CA . PRO A 1 269 ? 18.965 -0.485 30.295 1.00 76.25 269 PRO A CA 1
ATOM 2129 C C . PRO A 1 269 ? 17.812 -1.495 30.194 1.00 76.25 269 PRO A C 1
ATOM 2131 O O . PRO A 1 269 ? 17.834 -2.510 30.887 1.00 76.25 269 PRO A O 1
ATOM 2134 N N . SER A 1 270 ? 16.786 -1.224 29.379 1.00 75.12 270 SER A N 1
ATOM 2135 C CA . SER A 1 270 ? 15.680 -2.154 29.128 1.00 75.12 270 SER A CA 1
ATOM 2136 C C . SER A 1 270 ? 15.938 -3.130 27.973 1.00 75.12 270 SER A C 1
ATOM 2138 O O . SER A 1 270 ? 15.115 -4.018 27.747 1.00 75.12 270 SER A O 1
ATOM 2140 N N . VAL A 1 271 ? 17.058 -2.993 27.256 1.00 80.50 271 VAL A N 1
ATOM 2141 C CA . VAL A 1 271 ? 17.444 -3.848 26.126 1.00 80.50 271 VAL A CA 1
ATOM 2142 C C . VAL A 1 271 ? 18.564 -4.806 26.563 1.00 80.50 271 VAL A C 1
ATOM 2144 O O . VAL A 1 271 ? 19.520 -4.370 27.204 1.00 80.50 271 VAL A O 1
ATOM 2147 N N . PRO A 1 272 ? 18.491 -6.110 26.234 1.00 84.31 272 PRO A N 1
ATOM 2148 C CA . PRO A 1 272 ? 19.594 -7.039 26.460 1.00 84.31 272 PRO A CA 1
ATOM 2149 C C . PRO A 1 272 ? 20.882 -6.587 25.756 1.00 84.31 272 PRO A C 1
ATOM 2151 O O . PRO A 1 272 ? 20.865 -6.197 24.588 1.00 84.31 272 PRO A O 1
ATOM 2154 N N . ASN A 1 273 ? 22.023 -6.685 26.444 1.00 83.44 273 ASN A N 1
ATOM 2155 C CA . ASN A 1 273 ? 23.324 -6.258 25.906 1.00 83.44 273 ASN A CA 1
ATOM 2156 C C . ASN A 1 273 ? 23.752 -7.030 24.642 1.00 83.44 273 ASN A C 1
ATOM 2158 O O . ASN A 1 273 ? 24.568 -6.539 23.867 1.00 83.44 273 ASN A O 1
ATOM 2162 N N . ASP A 1 274 ? 23.234 -8.242 24.453 1.00 85.69 274 ASP A N 1
ATOM 2163 C CA . ASP A 1 274 ? 23.480 -9.132 23.318 1.00 85.69 274 ASP A CA 1
ATOM 2164 C C . ASP A 1 274 ? 22.339 -9.122 22.285 1.00 85.69 274 ASP A C 1
ATOM 2166 O O . ASP A 1 274 ? 22.286 -9.988 21.409 1.00 85.69 274 ASP A O 1
ATOM 2170 N N . SER A 1 275 ? 21.439 -8.136 22.360 1.00 87.38 275 SER A N 1
ATOM 2171 C CA . SER A 1 275 ? 20.330 -7.984 21.422 1.00 87.38 275 SER A CA 1
ATOM 2172 C C . SER A 1 275 ? 20.803 -7.891 19.968 1.00 87.38 275 SER A C 1
ATOM 2174 O O . SER A 1 275 ? 21.586 -7.016 19.585 1.00 87.38 275 SER A O 1
ATOM 2176 N N . LEU A 1 276 ? 20.233 -8.750 19.121 1.00 87.88 276 LEU A N 1
ATOM 2177 C CA . LEU A 1 276 ? 20.422 -8.736 17.667 1.00 87.88 276 LEU A CA 1
ATOM 2178 C C . LEU A 1 276 ? 19.282 -8.018 16.933 1.00 87.88 276 LEU A C 1
ATOM 2180 O O . LEU A 1 276 ? 19.173 -8.099 15.708 1.00 87.88 276 LEU A O 1
ATOM 2184 N N . THR A 1 277 ? 18.427 -7.302 17.664 1.00 87.31 277 THR A N 1
ATOM 2185 C CA . THR A 1 277 ? 17.217 -6.707 17.106 1.00 87.31 277 THR A CA 1
ATOM 2186 C C . THR A 1 277 ? 17.554 -5.640 16.068 1.00 87.31 277 THR A C 1
ATOM 2188 O O . THR A 1 277 ? 18.272 -4.675 16.368 1.00 87.31 277 THR A O 1
ATOM 2191 N N . PRO A 1 278 ? 17.004 -5.743 14.845 1.00 89.69 278 PRO A N 1
ATOM 2192 C CA . PRO A 1 278 ? 17.254 -4.766 13.803 1.00 89.69 278 PRO A CA 1
ATOM 2193 C C . PRO A 1 278 ? 16.487 -3.464 14.064 1.00 89.69 278 PRO A C 1
ATOM 2195 O O . PRO A 1 278 ? 15.254 -3.429 14.096 1.00 89.69 278 PRO A O 1
ATOM 2198 N N . THR A 1 279 ? 17.218 -2.354 14.179 1.00 85.81 279 THR A N 1
ATOM 2199 C CA . THR A 1 279 ? 16.659 -0.991 14.259 1.00 85.81 279 THR A CA 1
ATOM 2200 C C . THR A 1 279 ? 16.530 -0.329 12.889 1.00 85.81 279 THR A C 1
ATOM 2202 O O . THR A 1 279 ? 15.878 0.712 12.768 1.00 85.81 279 THR A O 1
ATOM 2205 N N . ILE A 1 280 ? 17.149 -0.915 11.862 1.00 88.12 280 ILE A N 1
ATOM 2206 C CA . ILE A 1 280 ? 16.952 -0.613 10.446 1.00 88.12 280 ILE A CA 1
ATOM 2207 C C . ILE A 1 280 ? 16.867 -1.909 9.646 1.00 88.12 280 ILE A C 1
ATOM 2209 O O . ILE A 1 280 ? 17.583 -2.867 9.923 1.00 88.12 280 ILE A O 1
ATOM 2213 N N . ALA A 1 281 ? 16.003 -1.916 8.641 1.00 90.94 281 ALA A N 1
ATOM 2214 C CA . ALA A 1 281 ? 15.974 -2.952 7.632 1.00 90.94 281 ALA A CA 1
ATOM 2215 C C . ALA A 1 281 ? 15.702 -2.338 6.256 1.00 90.94 281 ALA A C 1
ATOM 2217 O O . ALA A 1 281 ? 15.004 -1.324 6.121 1.00 90.94 281 ALA A O 1
ATOM 2218 N N . ALA A 1 282 ? 16.297 -2.940 5.236 1.00 91.81 282 ALA A N 1
ATOM 2219 C CA . ALA A 1 282 ? 16.029 -2.662 3.839 1.00 91.81 282 ALA A CA 1
ATOM 2220 C C . ALA A 1 282 ? 15.785 -3.981 3.107 1.00 91.81 282 ALA A C 1
ATOM 2222 O O . ALA A 1 282 ? 16.465 -4.963 3.381 1.00 91.81 282 ALA A O 1
ATOM 2223 N N . ALA A 1 283 ? 14.830 -3.998 2.186 1.00 92.81 283 ALA A N 1
ATOM 2224 C CA . ALA A 1 283 ? 14.501 -5.173 1.391 1.00 92.81 283 ALA A CA 1
ATOM 2225 C C . ALA A 1 283 ? 14.295 -4.790 -0.076 1.00 92.81 283 ALA A C 1
ATOM 2227 O O . ALA A 1 283 ? 13.739 -3.725 -0.368 1.00 92.81 283 ALA A O 1
ATOM 2228 N N . SER A 1 284 ? 14.725 -5.662 -0.987 1.00 92.69 284 SER A N 1
ATOM 2229 C CA . SER A 1 284 ? 14.323 -5.626 -2.393 1.00 92.69 284 SER A CA 1
ATOM 2230 C C . SER A 1 284 ? 13.188 -6.615 -2.620 1.00 92.69 284 SER A C 1
ATOM 2232 O O . SER A 1 284 ? 13.378 -7.821 -2.515 1.00 92.69 284 SER A O 1
ATOM 2234 N N . LEU A 1 285 ? 12.008 -6.087 -2.919 1.00 93.12 285 LEU A N 1
ATOM 2235 C CA . LEU A 1 285 ? 10.788 -6.847 -3.163 1.00 93.12 285 LEU A CA 1
ATOM 2236 C C . LEU A 1 285 ? 10.511 -6.922 -4.666 1.00 93.12 285 LEU A C 1
ATOM 2238 O O . LEU A 1 285 ? 10.815 -5.985 -5.405 1.00 93.12 285 LEU A O 1
ATOM 2242 N N . PHE A 1 286 ? 9.877 -8.005 -5.102 1.00 93.25 286 PHE A N 1
ATOM 2243 C CA . PHE A 1 286 ? 9.441 -8.198 -6.484 1.00 93.25 286 PHE A CA 1
ATOM 2244 C C . PHE A 1 286 ? 7.982 -8.625 -6.508 1.00 93.25 286 PHE A C 1
ATOM 2246 O O . PHE A 1 286 ? 7.537 -9.354 -5.621 1.00 93.25 286 PHE A O 1
ATOM 2253 N N . ILE A 1 287 ? 7.251 -8.159 -7.518 1.00 93.00 287 ILE A N 1
ATOM 2254 C CA . ILE A 1 287 ? 5.842 -8.479 -7.731 1.00 93.00 287 ILE A CA 1
ATOM 2255 C C . ILE A 1 287 ? 5.744 -9.199 -9.074 1.00 93.00 287 ILE A C 1
ATOM 2257 O O . ILE A 1 287 ? 5.953 -8.591 -10.123 1.00 93.00 287 ILE A O 1
ATOM 2261 N N . ASP A 1 288 ? 5.416 -10.484 -9.033 1.00 92.25 288 ASP A N 1
ATOM 2262 C CA . ASP A 1 288 ? 5.300 -11.363 -10.195 1.00 92.25 288 ASP A CA 1
ATOM 2263 C C . ASP A 1 288 ? 3.957 -11.176 -10.883 1.00 92.25 288 ASP A C 1
ATOM 2265 O O . ASP A 1 288 ? 3.042 -11.996 -10.804 1.00 92.25 288 ASP A O 1
ATOM 2269 N N . ASN A 1 289 ? 3.829 -10.045 -11.566 1.00 86.19 289 ASN A N 1
ATOM 2270 C CA . ASN A 1 289 ? 2.715 -9.781 -12.454 1.00 86.19 289 ASN A CA 1
ATOM 2271 C C . ASN A 1 289 ? 3.175 -9.019 -13.700 1.00 86.19 289 ASN A C 1
ATOM 2273 O O . ASN A 1 289 ? 4.267 -8.459 -13.749 1.00 86.19 289 ASN A O 1
ATOM 2277 N N . ALA A 1 290 ? 2.314 -8.961 -14.715 1.00 79.06 290 ALA A N 1
ATOM 2278 C CA . ALA A 1 290 ? 2.652 -8.343 -15.997 1.00 79.06 290 ALA A CA 1
ATOM 2279 C C . ALA A 1 290 ? 3.032 -6.851 -15.899 1.00 79.06 290 ALA A C 1
ATOM 2281 O O . ALA A 1 290 ? 3.736 -6.343 -16.769 1.00 79.06 290 ALA A O 1
ATOM 2282 N N . ARG A 1 291 ? 2.555 -6.136 -14.870 1.00 81.12 291 ARG A N 1
ATOM 2283 C CA . ARG A 1 291 ? 2.814 -4.702 -14.679 1.00 81.12 291 ARG A CA 1
ATOM 2284 C C . ARG A 1 291 ? 4.189 -4.441 -14.066 1.00 81.12 291 ARG A C 1
ATOM 2286 O O . ARG A 1 291 ? 4.836 -3.464 -14.437 1.00 81.12 291 ARG A O 1
ATOM 2293 N N . TRP A 1 292 ? 4.604 -5.282 -13.124 1.00 88.75 292 TRP A N 1
ATOM 2294 C CA . TRP A 1 292 ? 5.766 -5.058 -12.263 1.00 88.75 292 TRP A CA 1
ATOM 2295 C C . TRP A 1 292 ? 6.887 -6.084 -12.446 1.00 88.75 292 TRP A C 1
ATOM 2297 O O . TRP A 1 292 ? 7.865 -6.047 -11.698 1.00 88.75 292 TRP A O 1
ATOM 2307 N N . ASP A 1 293 ? 6.784 -6.958 -13.449 1.00 85.69 293 ASP A N 1
ATOM 2308 C CA . ASP A 1 293 ? 7.815 -7.947 -13.748 1.00 85.69 293 ASP A CA 1
ATOM 2309 C C . ASP A 1 293 ? 9.195 -7.296 -13.944 1.00 85.69 293 ASP A C 1
ATOM 2311 O O . ASP A 1 293 ? 9.365 -6.300 -14.655 1.00 85.69 293 ASP A O 1
ATOM 2315 N N . GLY A 1 294 ? 10.188 -7.850 -13.251 1.00 82.88 294 GLY A N 1
ATOM 2316 C CA . GLY A 1 294 ? 11.562 -7.352 -13.225 1.00 82.88 294 GLY A CA 1
ATOM 2317 C C . GLY A 1 294 ? 11.771 -5.996 -12.536 1.00 82.88 294 GLY A C 1
ATOM 2318 O O . GLY A 1 294 ? 12.909 -5.528 -12.496 1.00 82.88 294 GLY A O 1
ATOM 2319 N N . VAL A 1 295 ? 10.735 -5.351 -11.983 1.00 88.75 295 VAL A N 1
ATOM 2320 C CA . VAL A 1 295 ? 10.862 -4.048 -11.309 1.00 88.75 295 VAL A CA 1
ATOM 2321 C C . VAL A 1 295 ? 11.156 -4.245 -9.814 1.00 88.75 295 VAL A C 1
ATOM 2323 O O . VAL A 1 295 ? 10.291 -4.733 -9.085 1.00 88.75 295 VAL A O 1
ATOM 2326 N N . PRO A 1 296 ? 12.340 -3.836 -9.313 1.00 91.00 296 PRO A N 1
ATOM 2327 C CA . PRO A 1 296 ? 12.672 -3.968 -7.900 1.00 91.00 296 PRO A CA 1
ATOM 2328 C C . PRO A 1 296 ? 11.982 -2.882 -7.064 1.00 91.00 296 PRO A C 1
ATOM 2330 O O . PRO A 1 296 ? 12.221 -1.682 -7.233 1.00 91.00 296 PRO A O 1
ATOM 2333 N N . PHE A 1 297 ? 11.181 -3.303 -6.090 1.00 91.88 297 PHE A N 1
ATOM 2334 C CA . PHE A 1 297 ? 10.606 -2.441 -5.063 1.00 91.88 297 PHE A CA 1
ATOM 2335 C C . PHE A 1 297 ? 11.543 -2.369 -3.865 1.00 91.88 297 PHE A C 1
ATOM 2337 O O . PHE A 1 297 ? 11.604 -3.274 -3.035 1.00 91.88 297 PHE A O 1
ATOM 2344 N N . LEU A 1 298 ? 12.283 -1.269 -3.761 1.00 89.31 298 LEU A N 1
ATOM 2345 C CA . LEU A 1 298 ? 13.168 -1.044 -2.627 1.00 89.31 298 LEU A CA 1
ATOM 2346 C C . LEU A 1 298 ? 12.399 -0.450 -1.444 1.00 89.31 298 LEU A C 1
ATOM 2348 O O . LEU A 1 298 ? 11.934 0.690 -1.491 1.00 89.31 298 LEU A O 1
ATOM 2352 N N . MET A 1 299 ? 12.319 -1.209 -0.356 1.00 88.00 299 MET A N 1
ATOM 2353 C CA . MET A 1 299 ? 11.681 -0.800 0.890 1.00 88.00 299 MET A CA 1
ATOM 2354 C C . MET A 1 299 ? 12.737 -0.597 1.973 1.00 88.00 299 MET A C 1
ATOM 2356 O O . MET A 1 299 ? 13.651 -1.404 2.106 1.00 88.00 299 MET A O 1
ATOM 2360 N N . ARG A 1 300 ? 12.624 0.478 2.760 1.00 86.94 300 ARG A N 1
ATOM 2361 C CA . ARG A 1 300 ? 13.541 0.759 3.870 1.00 86.94 300 ARG A CA 1
ATOM 2362 C C . ARG A 1 300 ? 12.815 1.417 5.034 1.00 86.94 300 ARG A C 1
ATOM 2364 O O . ARG A 1 300 ? 12.156 2.437 4.851 1.00 86.94 300 ARG A O 1
ATOM 2371 N N . ALA A 1 301 ? 13.031 0.893 6.235 1.00 81.25 301 ALA A N 1
ATOM 2372 C CA . ALA A 1 301 ? 12.569 1.478 7.489 1.00 81.25 301 ALA A CA 1
ATOM 2373 C C . ALA A 1 301 ? 13.715 1.491 8.498 1.00 81.25 301 ALA A C 1
ATOM 2375 O O . ALA A 1 301 ? 14.448 0.513 8.596 1.00 81.25 301 ALA A O 1
ATOM 2376 N N . GLY A 1 302 ? 13.878 2.571 9.264 1.00 77.94 302 GLY A N 1
ATOM 2377 C CA . GLY A 1 302 ? 14.878 2.596 10.327 1.00 77.94 302 GLY A CA 1
ATOM 2378 C C . GLY A 1 302 ? 14.752 3.765 11.287 1.00 77.94 302 GLY A C 1
ATOM 2379 O O . GLY A 1 302 ? 14.234 4.824 10.933 1.00 77.94 302 GLY A O 1
ATOM 2380 N N . LYS A 1 303 ? 15.258 3.560 12.504 1.00 75.44 303 LYS A N 1
ATOM 2381 C CA . LYS A 1 303 ? 15.351 4.572 13.565 1.00 75.44 303 LYS A CA 1
ATOM 2382 C C . LYS A 1 303 ? 16.722 5.258 13.550 1.00 75.44 303 LYS A C 1
ATOM 2384 O O . LYS A 1 303 ? 17.693 4.714 13.021 1.00 75.44 303 LYS A O 1
ATOM 2389 N N . ALA A 1 304 ? 16.796 6.456 14.133 1.00 77.19 304 ALA A N 1
ATOM 2390 C CA . ALA A 1 304 ? 18.033 7.232 14.284 1.00 77.19 304 ALA A CA 1
ATOM 2391 C C . ALA A 1 304 ? 18.778 7.536 12.959 1.00 77.19 304 ALA A C 1
ATOM 2393 O O . ALA A 1 304 ? 20.003 7.438 12.898 1.00 77.19 304 ALA A O 1
ATOM 2394 N N . LEU A 1 305 ? 18.049 7.911 11.896 1.00 69.69 305 LEU A N 1
ATOM 2395 C CA . LEU A 1 305 ? 18.607 8.232 10.571 1.00 69.69 305 LEU A CA 1
ATOM 2396 C C . LEU A 1 305 ? 18.601 9.740 10.250 1.00 69.69 305 LEU A C 1
ATOM 2398 O O . LEU A 1 305 ? 17.703 10.472 10.662 1.00 69.69 305 LEU A O 1
ATOM 2402 N N . HIS A 1 306 ? 19.555 10.193 9.430 1.00 65.19 306 HIS A N 1
ATOM 2403 C CA . HIS A 1 306 ? 19.581 11.539 8.835 1.00 65.19 306 HIS A CA 1
ATOM 2404 C C . HIS A 1 306 ? 18.695 11.621 7.577 1.00 65.19 306 HIS A C 1
ATOM 2406 O O . HIS A 1 306 ? 18.759 10.735 6.730 1.00 65.19 306 HIS A O 1
ATOM 2412 N N . THR A 1 307 ? 17.917 12.698 7.385 1.00 52.28 307 THR A N 1
ATOM 2413 C CA . THR A 1 307 ? 16.935 12.796 6.276 1.00 52.28 307 THR A CA 1
ATOM 2414 C C . THR A 1 307 ? 17.185 13.996 5.345 1.00 52.28 307 THR A C 1
ATOM 2416 O O . THR A 1 307 ? 17.136 15.119 5.834 1.00 52.28 307 THR A O 1
ATOM 2419 N N . LYS A 1 308 ? 17.349 13.798 4.017 1.00 40.50 308 LYS A N 1
ATOM 2420 C CA . LYS A 1 308 ? 17.033 14.764 2.918 1.00 40.50 308 LYS A CA 1
ATOM 2421 C C . LYS A 1 308 ? 16.654 13.984 1.630 1.00 40.50 308 LYS A C 1
ATOM 2423 O O . LYS A 1 308 ? 17.043 12.833 1.508 1.00 40.50 308 LYS A O 1
ATOM 2428 N N . ARG A 1 309 ? 15.791 14.516 0.739 1.00 43.41 309 ARG A N 1
ATOM 2429 C CA . ARG A 1 309 ? 14.949 13.674 -0.160 1.00 43.41 309 ARG A CA 1
ATOM 2430 C C . ARG A 1 309 ? 14.737 14.169 -1.621 1.00 43.41 309 ARG A C 1
ATOM 2432 O O . ARG A 1 309 ? 14.973 15.338 -1.925 1.00 43.41 309 ARG A O 1
ATOM 2439 N N . LEU A 1 310 ? 14.235 13.258 -2.479 1.00 36.25 310 LEU A N 1
ATOM 2440 C CA . LEU A 1 310 ? 13.802 13.336 -3.902 1.00 36.25 310 LEU A CA 1
ATOM 2441 C C . LEU A 1 310 ? 12.453 12.568 -4.049 1.00 36.25 310 LEU A C 1
ATOM 2443 O O . LEU A 1 310 ? 12.314 11.588 -3.329 1.00 36.25 310 LEU A O 1
ATOM 2447 N N . LEU A 1 311 ? 11.498 13.031 -4.892 1.00 41.47 311 LEU A N 1
ATOM 2448 C CA . LEU A 1 311 ? 10.035 12.707 -4.934 1.00 41.47 311 LEU A CA 1
ATOM 2449 C C . LEU A 1 311 ? 9.458 12.120 -3.633 1.00 41.47 311 LEU A C 1
ATOM 2451 O O . LEU A 1 311 ? 9.600 10.936 -3.344 1.00 41.47 311 LEU A O 1
ATOM 2455 N N . VAL A 1 312 ? 8.779 12.954 -2.849 1.00 57.44 312 VAL A N 1
ATOM 2456 C CA . VAL A 1 312 ? 8.353 12.607 -1.489 1.00 57.44 312 VAL A CA 1
ATOM 2457 C C . VAL A 1 312 ? 6.855 12.785 -1.361 1.00 57.44 312 VAL A C 1
ATOM 2459 O O . VAL A 1 312 ? 6.363 13.909 -1.378 1.00 57.44 312 VAL A O 1
ATOM 2462 N N . LEU A 1 313 ? 6.150 11.678 -1.152 1.00 54.78 313 LEU A N 1
ATOM 2463 C CA . LEU A 1 313 ? 4.858 11.700 -0.476 1.00 54.78 313 LEU A CA 1
ATOM 2464 C C . LEU A 1 313 ? 5.155 11.761 1.022 1.00 54.78 313 LEU A C 1
ATOM 2466 O O . LEU A 1 313 ? 5.459 10.755 1.666 1.00 54.78 313 LEU A O 1
ATOM 2470 N N . ARG A 1 314 ? 5.202 12.974 1.570 1.00 58.34 314 ARG A N 1
ATOM 2471 C CA . ARG A 1 314 ? 5.437 13.178 2.995 1.00 58.34 314 ARG A CA 1
ATOM 2472 C C . ARG A 1 314 ? 4.102 13.012 3.693 1.00 58.34 314 ARG A C 1
ATOM 2474 O O . ARG A 1 314 ? 3.288 13.925 3.668 1.00 58.34 314 ARG A O 1
ATOM 2481 N N . VAL A 1 315 ? 3.912 11.836 4.288 1.00 57.53 315 VAL A N 1
ATOM 2482 C CA . VAL A 1 315 ? 2.727 11.532 5.094 1.00 57.53 315 VAL A CA 1
ATOM 2483 C C . VAL A 1 315 ? 2.748 12.377 6.367 1.00 57.53 315 VAL A C 1
ATOM 2485 O O . VAL A 1 315 ? 1.797 13.095 6.593 1.00 57.53 315 VAL A O 1
ATOM 2488 N N . GLN A 1 316 ? 3.839 12.376 7.148 1.00 45.22 316 GLN A N 1
ATOM 2489 C CA . GLN A 1 316 ? 4.004 13.228 8.341 1.00 45.22 316 GLN A CA 1
ATOM 2490 C C . GLN A 1 316 ? 5.495 13.497 8.656 1.00 45.22 316 GLN A C 1
ATOM 2492 O O . GLN A 1 316 ? 6.349 12.697 8.244 1.00 45.22 316 GLN A O 1
ATOM 2497 N N . PRO A 1 317 ? 5.838 14.571 9.405 1.00 47.59 317 PRO A N 1
ATOM 2498 C CA . PRO A 1 317 ? 5.032 15.773 9.672 1.00 47.59 317 PRO A CA 1
ATOM 2499 C C . PRO A 1 317 ? 4.948 16.691 8.435 1.00 47.59 317 PRO A C 1
ATOM 2501 O O . PRO A 1 317 ? 5.755 16.556 7.512 1.00 47.59 317 PRO A O 1
ATOM 2504 N N . ASP A 1 318 ? 3.998 17.631 8.440 1.00 59.25 318 ASP A N 1
ATOM 2505 C CA . ASP A 1 318 ? 3.727 18.598 7.364 1.00 59.25 318 ASP A CA 1
ATOM 2506 C C . ASP A 1 318 ? 3.422 17.928 6.019 1.00 59.25 318 ASP A C 1
ATOM 2508 O O . ASP A 1 318 ? 4.258 17.900 5.112 1.00 59.25 318 ASP A O 1
ATOM 2512 N N . GLU A 1 319 ? 2.213 17.392 5.889 1.00 66.50 319 GLU A N 1
ATOM 2513 C CA . GLU A 1 319 ? 1.713 16.662 4.726 1.00 66.50 319 GLU A CA 1
ATOM 2514 C C . GLU A 1 319 ? 2.080 17.392 3.424 1.00 66.50 319 GLU A C 1
ATOM 2516 O O . GLU A 1 319 ? 1.745 18.567 3.213 1.00 66.50 319 GLU A O 1
ATOM 2521 N N . ALA A 1 320 ? 2.838 16.718 2.558 1.00 61.84 320 ALA A N 1
ATOM 2522 C CA . ALA A 1 320 ? 3.332 17.332 1.334 1.00 61.84 320 ALA A CA 1
ATOM 2523 C C . ALA A 1 320 ? 3.526 16.328 0.207 1.00 61.84 320 ALA A C 1
ATOM 2525 O O . ALA A 1 320 ? 4.015 15.220 0.421 1.00 61.84 320 ALA A O 1
ATOM 2526 N N . ILE A 1 321 ? 3.238 16.767 -1.013 1.00 63.88 321 ILE A N 1
ATOM 2527 C CA . ILE A 1 321 ? 3.682 16.106 -2.235 1.00 63.88 321 ILE A CA 1
ATOM 2528 C C . ILE A 1 321 ? 4.805 16.957 -2.812 1.00 63.88 321 ILE A C 1
ATOM 2530 O O . ILE A 1 321 ? 4.626 18.122 -3.163 1.00 63.88 321 ILE A O 1
ATOM 2534 N N . TYR A 1 322 ? 5.988 16.369 -2.858 1.00 63.69 322 TYR A N 1
ATOM 2535 C CA . TYR A 1 322 ? 7.210 16.999 -3.321 1.00 63.69 322 TYR A CA 1
ATOM 2536 C C . TYR A 1 322 ? 7.674 16.315 -4.591 1.00 63.69 322 TYR A C 1
ATOM 2538 O O . TYR A 1 322 ? 7.924 15.117 -4.550 1.00 63.69 322 TYR A O 1
ATOM 2546 N N . LEU A 1 323 ? 7.880 17.042 -5.679 1.00 49.34 323 LEU A N 1
ATOM 2547 C CA . LEU A 1 323 ? 8.453 16.510 -6.909 1.00 49.34 323 LEU A CA 1
ATOM 2548 C C . LEU A 1 323 ? 9.661 17.364 -7.296 1.00 49.34 323 LEU A C 1
ATOM 2550 O O . LEU A 1 323 ? 9.505 18.537 -7.617 1.00 49.34 323 LEU A O 1
ATOM 2554 N N . LYS A 1 324 ? 10.873 16.791 -7.313 1.00 54.91 324 LYS A N 1
ATOM 2555 C CA . LYS A 1 324 ? 11.993 17.492 -7.959 1.00 54.91 324 LYS A CA 1
ATOM 2556 C C . LYS A 1 324 ? 11.876 17.323 -9.457 1.00 54.91 324 LYS A C 1
ATOM 2558 O O . LYS A 1 324 ? 11.879 16.196 -9.950 1.00 54.91 324 LYS A O 1
ATOM 2563 N N . ILE A 1 325 ? 11.869 18.437 -10.164 1.00 51.88 325 ILE A N 1
ATOM 2564 C CA . ILE A 1 325 ? 11.995 18.473 -11.613 1.00 51.88 325 ILE A CA 1
ATOM 2565 C C . ILE A 1 325 ? 13.300 19.169 -11.978 1.00 51.88 325 ILE A C 1
ATOM 2567 O O . ILE A 1 325 ? 13.740 20.103 -11.310 1.00 51.88 325 ILE A O 1
ATOM 2571 N N . ASN A 1 326 ? 13.933 18.719 -13.055 1.00 55.81 326 ASN A N 1
ATOM 2572 C CA . ASN A 1 326 ? 14.982 19.515 -13.677 1.00 55.81 326 ASN A CA 1
ATOM 2573 C C . ASN A 1 326 ? 14.285 20.530 -14.582 1.00 55.81 326 ASN A C 1
ATOM 2575 O O . ASN A 1 326 ? 13.574 20.134 -15.506 1.00 55.81 326 ASN A O 1
ATOM 2579 N N . ASN A 1 327 ? 14.465 21.819 -14.322 1.00 57.97 327 ASN A N 1
ATOM 2580 C CA . ASN A 1 327 ? 13.934 22.883 -15.161 1.00 57.97 327 ASN A CA 1
ATOM 2581 C C . ASN A 1 327 ? 15.065 23.755 -15.704 1.00 57.97 327 ASN A C 1
ATOM 2583 O O . ASN A 1 327 ? 16.167 23.819 -15.164 1.00 57.97 327 ASN A O 1
ATOM 2587 N N . LYS A 1 328 ? 14.801 24.430 -16.821 1.00 73.81 328 LYS A N 1
ATOM 2588 C CA . LYS A 1 328 ? 15.717 25.440 -17.340 1.00 73.81 328 LYS A CA 1
ATOM 2589 C C . LYS A 1 328 ? 15.704 26.647 -16.405 1.00 73.81 328 LYS A C 1
ATOM 2591 O O . LYS A 1 328 ? 14.634 27.184 -16.126 1.00 73.81 328 LYS A O 1
ATOM 2596 N N . VAL A 1 329 ? 16.886 27.105 -15.993 1.00 72.81 329 VAL A N 1
ATOM 2597 C CA . VAL A 1 329 ? 17.046 28.377 -15.282 1.00 72.81 329 VAL A CA 1
ATOM 2598 C C . VAL A 1 329 ? 16.477 29.496 -16.162 1.00 72.81 329 VAL A C 1
ATOM 2600 O O . VAL A 1 329 ? 16.906 29.633 -17.315 1.00 72.81 329 VAL A O 1
ATOM 2603 N N . PRO A 1 330 ? 15.515 30.295 -15.669 1.00 50.78 330 PRO A N 1
ATOM 2604 C CA . PRO A 1 330 ? 15.028 31.460 -16.395 1.00 50.78 330 PRO A CA 1
ATOM 2605 C C . PRO A 1 330 ? 16.184 32.421 -16.714 1.00 50.78 330 PRO A C 1
ATOM 2607 O O . PRO A 1 330 ? 16.990 32.743 -15.846 1.00 50.78 330 PRO A O 1
ATOM 2610 N N . GLY A 1 331 ? 16.293 32.850 -17.972 1.00 71.31 331 GLY A N 1
ATOM 2611 C CA . GLY A 1 331 ? 17.400 33.678 -18.460 1.00 71.31 331 GLY A CA 1
ATOM 2612 C C . GLY A 1 331 ? 17.817 33.338 -19.891 1.00 71.31 331 GLY A C 1
ATOM 2613 O O . GLY A 1 331 ? 17.240 32.455 -20.531 1.00 71.31 331 GLY A O 1
ATOM 2614 N N . LEU A 1 332 ? 18.827 34.045 -20.400 1.00 54.59 332 LEU A N 1
ATOM 2615 C CA . LEU A 1 332 ? 19.329 33.888 -21.775 1.00 54.59 332 LEU A CA 1
ATOM 2616 C C . LEU A 1 332 ? 20.220 32.643 -21.958 1.00 54.59 332 LEU A C 1
ATOM 2618 O O . LEU A 1 332 ? 20.429 32.192 -23.079 1.00 54.59 332 LEU A O 1
ATOM 2622 N N . GLY A 1 333 ? 20.718 32.061 -20.862 1.00 46.75 333 GLY A N 1
ATOM 2623 C CA . GLY A 1 333 ? 21.557 30.862 -20.883 1.00 46.75 333 GLY A CA 1
ATOM 2624 C C . GLY A 1 333 ? 20.757 29.557 -20.885 1.00 46.75 333 GLY A C 1
ATOM 2625 O O . GLY A 1 333 ? 19.679 29.464 -20.296 1.00 46.75 333 GLY A O 1
ATOM 2626 N N . MET A 1 334 ? 21.318 28.513 -21.501 1.00 49.62 334 MET A N 1
ATOM 2627 C CA . MET A 1 334 ? 20.785 27.151 -21.427 1.00 49.62 334 MET A CA 1
ATOM 2628 C C . MET A 1 334 ? 21.449 26.354 -20.302 1.00 49.62 334 MET A C 1
ATOM 2630 O O . MET A 1 334 ? 22.296 25.495 -20.532 1.00 49.62 334 MET A O 1
ATOM 2634 N N . ARG A 1 335 ? 21.038 26.643 -19.066 1.00 56.00 335 ARG A N 1
ATOM 2635 C CA . ARG A 1 335 ? 21.468 25.919 -17.865 1.00 56.00 335 ARG A CA 1
ATOM 2636 C C . ARG A 1 335 ? 20.260 25.262 -17.206 1.00 56.00 335 ARG A C 1
ATOM 2638 O O . ARG A 1 335 ? 19.217 25.899 -17.081 1.00 56.00 335 ARG A O 1
ATOM 2645 N N . LEU A 1 336 ? 20.396 24.000 -16.814 1.00 45.94 336 LEU A N 1
ATOM 2646 C CA . LEU A 1 336 ? 19.384 23.285 -16.037 1.00 45.94 336 LEU A CA 1
ATOM 2647 C C . LEU A 1 336 ? 19.667 23.463 -14.547 1.00 45.94 336 LEU A C 1
ATOM 2649 O O . LEU A 1 336 ? 20.825 23.437 -14.133 1.00 45.94 336 LEU A O 1
ATOM 2653 N N . ASP A 1 337 ? 18.611 23.620 -13.764 1.00 56.88 337 ASP A N 1
ATOM 2654 C CA . ASP A 1 337 ? 18.648 23.597 -12.309 1.00 56.88 337 ASP A CA 1
ATOM 2655 C C . ASP A 1 337 ? 17.595 22.617 -11.784 1.00 56.88 337 ASP A C 1
ATOM 2657 O O . ASP A 1 337 ? 16.653 22.238 -12.486 1.00 56.88 337 ASP A O 1
ATOM 2661 N N . ARG A 1 338 ? 17.796 22.136 -10.560 1.00 52.94 338 ARG A N 1
ATOM 2662 C CA . ARG A 1 338 ? 16.828 21.275 -9.881 1.00 52.94 338 ARG A CA 1
ATOM 2663 C C . ARG A 1 338 ? 15.875 22.164 -9.112 1.00 52.94 338 ARG A C 1
ATOM 2665 O O . ARG A 1 338 ? 16.246 22.710 -8.079 1.00 52.94 338 ARG A O 1
ATOM 2672 N N . SER A 1 339 ? 14.647 22.258 -9.601 1.00 56.75 339 SER A N 1
ATOM 2673 C CA . SER A 1 339 ? 13.575 22.940 -8.891 1.00 56.75 339 SER A CA 1
ATOM 2674 C C . SER A 1 339 ? 12.659 21.954 -8.192 1.00 56.75 339 SER A C 1
ATOM 2676 O O . SER A 1 339 ? 12.404 20.842 -8.658 1.00 56.75 339 SER A O 1
ATOM 2678 N N . ASP A 1 340 ? 12.131 22.416 -7.072 1.00 61.34 340 ASP A N 1
ATOM 2679 C CA . ASP A 1 340 ? 11.237 21.663 -6.217 1.00 61.34 340 ASP A CA 1
ATOM 2680 C C . ASP A 1 340 ? 9.793 22.103 -6.503 1.00 61.34 340 ASP A C 1
ATOM 2682 O O . ASP A 1 340 ? 9.412 23.239 -6.214 1.00 61.34 340 ASP A O 1
ATOM 2686 N N . LEU A 1 341 ? 8.981 21.219 -7.088 1.00 54.69 341 LEU A N 1
ATOM 2687 C CA . LEU A 1 341 ? 7.530 21.381 -7.144 1.00 54.69 341 LEU A CA 1
ATOM 2688 C C . LEU A 1 341 ? 6.940 20.900 -5.821 1.00 54.69 341 LEU A C 1
ATOM 2690 O O . LEU A 1 341 ? 6.924 19.705 -5.528 1.00 54.69 341 LEU A O 1
ATOM 2694 N N . ASN A 1 342 ? 6.452 21.852 -5.030 1.00 61.50 342 ASN A N 1
ATOM 2695 C CA . ASN A 1 342 ? 5.986 21.609 -3.671 1.00 61.50 342 ASN A CA 1
ATOM 2696 C C . ASN A 1 342 ? 4.484 21.856 -3.566 1.00 61.50 342 ASN A C 1
ATOM 2698 O O . ASN A 1 342 ? 4.027 22.996 -3.649 1.00 61.50 342 ASN A O 1
ATOM 2702 N N . LEU A 1 343 ? 3.727 20.798 -3.303 1.00 64.19 343 LEU A N 1
ATOM 2703 C CA . LEU A 1 343 ? 2.370 20.885 -2.785 1.00 64.19 343 LEU A CA 1
ATOM 2704 C C . LEU A 1 343 ? 2.426 20.638 -1.277 1.00 64.19 343 LEU A C 1
ATOM 2706 O O . LEU A 1 343 ? 2.450 19.497 -0.830 1.00 64.19 343 LEU A O 1
ATOM 2710 N N . LEU A 1 344 ? 2.476 21.715 -0.497 1.00 64.12 344 LEU A N 1
ATOM 2711 C CA . LEU A 1 344 ? 2.312 21.670 0.957 1.00 64.12 344 LEU A CA 1
ATOM 2712 C C . LEU A 1 344 ? 0.821 21.788 1.286 1.00 64.12 344 LEU A C 1
ATOM 2714 O O . LEU A 1 344 ? 0.149 22.668 0.746 1.00 64.12 344 LEU A O 1
ATOM 2718 N N . TYR A 1 345 ? 0.307 20.917 2.155 1.00 65.31 345 TYR A N 1
ATOM 2719 C CA . TYR A 1 345 ? -1.100 20.963 2.568 1.00 65.31 345 TYR A CA 1
ATOM 2720 C C . TYR A 1 345 ? -1.338 22.105 3.566 1.00 65.31 345 TYR A C 1
ATOM 2722 O O . TYR A 1 345 ? -2.308 22.849 3.432 1.00 65.31 345 TYR A O 1
ATOM 2730 N N . LYS A 1 346 ? -0.395 22.315 4.495 1.00 60.72 346 LYS A N 1
ATOM 2731 C CA . LYS A 1 346 ? -0.299 23.535 5.309 1.00 60.72 346 LYS A CA 1
ATOM 2732 C C . LYS A 1 346 ? 0.380 24.628 4.483 1.00 60.72 346 LYS A C 1
ATOM 2734 O O . LYS A 1 346 ? 1.549 24.495 4.121 1.00 60.72 346 LYS A O 1
ATOM 2739 N N . ALA A 1 347 ? -0.335 25.691 4.131 1.00 50.16 347 ALA A N 1
ATOM 2740 C CA . ALA A 1 347 ? 0.271 26.793 3.386 1.00 50.16 347 ALA A CA 1
ATOM 2741 C C . ALA A 1 347 ? 1.278 27.577 4.249 1.00 50.16 347 ALA A C 1
ATOM 2743 O O . ALA A 1 347 ? 1.198 27.589 5.477 1.00 50.16 347 ALA A O 1
ATOM 2744 N N . ARG A 1 348 ? 2.209 28.280 3.591 1.00 46.09 348 ARG A N 1
ATOM 2745 C CA . ARG A 1 348 ? 2.996 29.347 4.227 1.00 46.09 348 ARG A CA 1
ATOM 2746 C C . ARG A 1 348 ? 2.060 30.521 4.537 1.00 46.09 348 ARG A C 1
ATOM 2748 O O . ARG A 1 348 ? 1.383 30.978 3.625 1.00 46.09 348 ARG A O 1
ATOM 2755 N N . SER A 1 349 ? 2.094 30.988 5.788 1.00 44.53 349 SER A N 1
ATOM 2756 C CA . SER A 1 349 ? 1.429 32.190 6.328 1.00 44.53 349 SER A CA 1
ATOM 2757 C C . SER A 1 349 ? -0.095 32.281 6.122 1.00 44.53 349 SER A C 1
ATOM 2759 O O . SER A 1 349 ? -0.572 32.588 5.038 1.00 44.53 349 SER A O 1
ATOM 2761 N N . ASP A 1 350 ? -0.828 32.067 7.217 1.00 46.44 350 ASP A N 1
ATOM 2762 C CA . ASP A 1 350 ? -2.188 32.561 7.524 1.00 46.44 350 ASP A CA 1
ATOM 2763 C C . ASP A 1 350 ? -3.387 32.126 6.649 1.00 46.44 350 ASP A C 1
ATOM 2765 O O . ASP A 1 350 ? -4.533 32.426 6.966 1.00 46.44 350 ASP A O 1
ATOM 2769 N N . GLN A 1 351 ? -3.191 31.341 5.586 1.00 46.44 351 GLN A N 1
ATOM 2770 C CA . GLN A 1 351 ? -4.305 30.735 4.838 1.00 46.44 351 GLN A CA 1
ATOM 2771 C C . GLN A 1 351 ? -3.995 29.295 4.444 1.00 46.44 351 GLN A C 1
ATOM 2773 O O . GLN A 1 351 ? -3.380 29.045 3.412 1.00 46.44 351 GLN A O 1
ATOM 2778 N N . SER A 1 352 ? -4.436 28.322 5.248 1.00 51.22 352 SER A N 1
ATOM 2779 C CA . SER A 1 352 ? -4.398 26.908 4.856 1.00 51.22 352 SER A CA 1
ATOM 2780 C C . SER A 1 352 ? -5.098 26.708 3.501 1.00 51.22 352 SER A C 1
ATOM 2782 O O . SER A 1 352 ? -6.207 27.199 3.296 1.00 51.22 352 SER A O 1
ATOM 2784 N N . ARG A 1 353 ? -4.463 25.976 2.569 1.00 54.72 353 ARG A N 1
ATOM 2785 C CA . ARG A 1 353 ? -5.031 25.680 1.236 1.00 54.72 353 ARG A CA 1
ATOM 2786 C C . ARG A 1 353 ? -6.335 24.882 1.341 1.00 54.72 353 ARG A C 1
ATOM 2788 O O . ARG A 1 353 ? -7.185 24.983 0.462 1.00 54.72 353 ARG A O 1
ATOM 2795 N N . TYR A 1 354 ? -6.492 24.130 2.427 1.00 58.03 354 TYR A N 1
ATOM 2796 C CA . TYR A 1 354 ? -7.751 23.521 2.827 1.00 58.03 354 TYR A CA 1
ATOM 2797 C C . TYR A 1 354 ? -8.303 24.274 4.047 1.00 58.03 354 TYR A C 1
ATOM 2799 O O . TYR A 1 354 ? -7.583 24.430 5.032 1.00 58.03 354 TYR A O 1
ATOM 2807 N N . PRO A 1 355 ? -9.560 24.745 4.021 1.00 46.84 355 PRO A N 1
ATOM 2808 C CA . PRO A 1 355 ? -10.116 25.604 5.071 1.00 46.84 355 PRO A CA 1
ATOM 2809 C C . PRO A 1 355 ? -10.323 24.903 6.426 1.00 46.84 355 PRO A C 1
ATOM 2811 O O . PRO A 1 355 ? -10.586 25.587 7.415 1.00 46.84 355 PRO A O 1
ATOM 2814 N N . LYS A 1 356 ? -10.211 23.567 6.472 1.00 57.53 356 LYS A N 1
ATOM 2815 C CA . LYS A 1 356 ? -10.330 22.731 7.673 1.00 57.53 356 LYS A CA 1
ATOM 2816 C C . LYS A 1 356 ? -8.992 22.063 8.000 1.00 57.53 356 LYS A C 1
ATOM 2818 O O . LYS A 1 356 ? -8.245 21.707 7.085 1.00 57.53 356 LYS A O 1
ATOM 2823 N N . GLU A 1 357 ? -8.703 21.900 9.290 1.00 64.12 357 GLU A N 1
ATOM 2824 C CA . GLU A 1 357 ? -7.584 21.071 9.745 1.00 64.12 357 GLU A CA 1
ATOM 2825 C C . GLU A 1 357 ? -7.751 19.630 9.244 1.00 64.12 357 GLU A C 1
ATOM 2827 O O . GLU A 1 357 ? -8.869 19.145 9.066 1.00 64.12 357 GLU A O 1
ATOM 2832 N N . ILE A 1 358 ? -6.630 18.960 8.972 1.00 66.81 358 ILE A N 1
ATOM 2833 C CA . ILE A 1 358 ? -6.633 17.546 8.591 1.00 66.81 358 ILE A CA 1
ATOM 2834 C C . ILE A 1 358 ? -6.993 16.742 9.852 1.00 66.81 358 ILE A C 1
ATOM 2836 O O . ILE A 1 358 ? -6.253 16.857 10.832 1.00 66.81 358 ILE A O 1
ATOM 2840 N N . PRO A 1 359 ? -8.083 15.949 9.840 1.00 70.81 359 PRO A N 1
ATOM 2841 C CA . PRO A 1 359 ? -8.481 15.138 10.990 1.00 70.81 359 PRO A CA 1
ATOM 2842 C C . PRO A 1 359 ? -7.370 14.176 11.424 1.00 70.81 359 PRO A C 1
ATOM 2844 O O . PRO A 1 359 ? -6.624 13.665 10.579 1.00 70.81 359 PRO A O 1
ATOM 2847 N N . ASP A 1 360 ? -7.272 13.885 12.725 1.00 77.19 360 ASP A N 1
ATOM 2848 C CA . ASP A 1 360 ? -6.391 12.816 13.206 1.00 77.19 360 ASP A CA 1
ATOM 2849 C C . ASP A 1 360 ? -6.823 11.464 12.595 1.00 77.19 360 ASP A C 1
ATOM 2851 O O . ASP A 1 360 ? -7.993 11.231 12.275 1.00 77.19 360 ASP A O 1
ATOM 2855 N N . ALA A 1 361 ? -5.871 10.543 12.420 1.00 79.06 361 ALA A N 1
ATOM 2856 C CA . ALA A 1 361 ? -6.147 9.230 11.843 1.00 79.06 361 ALA A CA 1
ATOM 2857 C C . ALA A 1 361 ? -7.236 8.466 12.620 1.00 79.06 361 ALA A C 1
ATOM 2859 O O . ALA A 1 361 ? -8.050 7.783 11.999 1.00 79.06 361 ALA A O 1
ATOM 2860 N N . TYR A 1 362 ? -7.285 8.611 13.951 1.00 85.50 362 TYR A N 1
ATOM 2861 C CA . TYR A 1 362 ? -8.323 7.991 14.777 1.00 85.50 362 TYR A CA 1
ATOM 2862 C C . TYR A 1 362 ? -9.717 8.554 14.483 1.00 85.50 362 TYR A C 1
ATOM 2864 O O . TYR A 1 362 ? -10.670 7.783 14.445 1.00 85.50 362 TYR A O 1
ATOM 2872 N N . GLU A 1 363 ? -9.848 9.861 14.228 1.00 88.06 363 GLU A N 1
ATOM 2873 C CA . GLU A 1 363 ? -11.137 10.492 13.902 1.00 88.06 363 GLU A CA 1
ATOM 2874 C C . GLU A 1 363 ? -11.720 9.880 12.629 1.00 88.06 363 GLU A C 1
ATOM 2876 O O . GLU A 1 363 ? -12.873 9.447 12.605 1.00 88.06 363 GLU A O 1
ATOM 2881 N N . ARG A 1 364 ? -10.893 9.765 11.581 1.00 87.00 364 ARG A N 1
ATOM 2882 C CA . ARG A 1 364 ? -11.333 9.181 10.312 1.00 87.00 364 ARG A CA 1
ATOM 2883 C C . ARG A 1 364 ? -11.691 7.702 10.450 1.00 87.00 364 ARG A C 1
ATOM 2885 O O . ARG A 1 364 ? -12.732 7.295 9.947 1.00 87.00 364 ARG A O 1
ATOM 2892 N N . LEU A 1 365 ? -10.847 6.911 11.115 1.00 87.88 365 LEU A N 1
ATOM 2893 C CA . LEU A 1 365 ? -11.066 5.468 11.258 1.00 87.88 365 LEU A CA 1
ATOM 2894 C C . LEU A 1 365 ? -12.293 5.155 12.123 1.00 87.88 365 LEU A C 1
ATOM 2896 O O . LEU A 1 365 ? -13.066 4.266 11.778 1.00 87.88 365 LEU A O 1
ATOM 2900 N N . LEU A 1 366 ? -12.513 5.899 13.211 1.00 91.00 366 LEU A N 1
ATOM 2901 C CA . LEU A 1 366 ? -13.714 5.748 14.035 1.00 91.00 366 LEU A CA 1
ATOM 2902 C C . LEU A 1 366 ? -14.977 6.079 13.238 1.00 91.00 366 LEU A C 1
ATOM 2904 O O . LEU A 1 366 ? -15.941 5.318 13.300 1.00 91.00 366 LEU A O 1
ATOM 2908 N N . LEU A 1 367 ? -14.961 7.164 12.459 1.00 89.69 367 LEU A N 1
ATOM 2909 C CA . LEU A 1 367 ? -16.087 7.521 11.600 1.00 89.69 367 LEU A CA 1
ATOM 2910 C C . LEU A 1 367 ? -16.360 6.437 10.551 1.00 89.69 367 LEU A C 1
ATOM 2912 O O . LEU A 1 367 ? -17.493 5.978 10.440 1.00 89.69 367 LEU A O 1
ATOM 2916 N N . ASP A 1 368 ? -15.322 5.965 9.856 1.00 88.06 368 ASP A N 1
ATOM 2917 C CA . ASP A 1 368 ? -15.448 4.889 8.869 1.00 88.06 368 ASP A CA 1
ATOM 2918 C C . ASP A 1 368 ? -16.029 3.613 9.513 1.00 88.06 368 ASP A C 1
ATOM 2920 O O . ASP A 1 368 ? -16.945 2.998 8.969 1.00 88.06 368 ASP A O 1
ATOM 2924 N N . ALA A 1 369 ? -15.590 3.244 10.722 1.00 90.56 369 ALA A N 1
ATOM 2925 C CA . ALA A 1 369 ? -16.143 2.098 11.445 1.00 90.56 369 ALA A CA 1
ATOM 2926 C C . ALA A 1 369 ? -17.610 2.283 11.865 1.00 90.56 369 ALA A C 1
ATOM 2928 O O . ALA A 1 369 ? -18.353 1.302 11.912 1.00 90.56 369 ALA A O 1
ATOM 2929 N N . ILE A 1 370 ? -18.049 3.507 12.168 1.00 90.31 370 ILE A N 1
ATOM 2930 C CA . ILE A 1 370 ? -19.452 3.815 12.486 1.00 90.31 370 ILE A CA 1
ATOM 2931 C C . ILE A 1 370 ? -20.309 3.750 11.214 1.00 90.31 370 ILE A C 1
ATOM 2933 O O . ILE A 1 370 ? -21.379 3.137 11.220 1.00 90.31 370 ILE A O 1
ATOM 2937 N N . GLU A 1 371 ? -19.819 4.302 10.106 1.00 87.44 371 GLU A N 1
ATOM 2938 C CA . GLU A 1 371 ? -20.494 4.286 8.801 1.00 87.44 371 GLU A CA 1
ATOM 2939 C C . GLU A 1 371 ? -20.489 2.894 8.145 1.00 87.44 371 GLU A C 1
ATOM 2941 O O . GLU A 1 371 ? -21.317 2.604 7.284 1.00 87.44 371 GLU A O 1
ATOM 2946 N N . GLY A 1 372 ? -19.615 1.992 8.600 1.00 84.56 372 GLY A N 1
ATOM 2947 C CA . GLY A 1 372 ? -19.442 0.655 8.027 1.00 84.56 372 GLY A CA 1
ATOM 2948 C C . GLY A 1 372 ? -18.523 0.631 6.815 1.00 84.56 372 GLY A C 1
ATOM 2949 O O . GLY A 1 372 ? 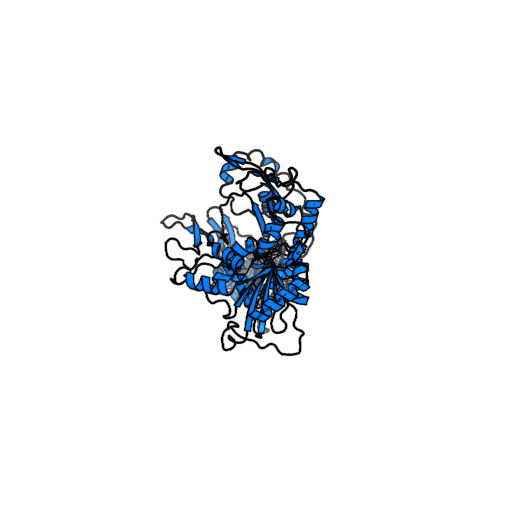-18.524 -0.337 6.056 1.00 84.56 372 GLY A O 1
ATOM 2950 N N . GLU A 1 373 ? -17.731 1.682 6.643 1.00 84.88 373 GLU A N 1
ATOM 2951 C CA . GLU A 1 373 ? -16.752 1.807 5.586 1.00 84.88 373 GLU A CA 1
ATOM 2952 C C . GLU A 1 373 ? -15.486 1.022 5.914 1.00 84.88 373 GLU A C 1
ATOM 2954 O O . GLU A 1 373 ? -14.785 1.260 6.896 1.00 84.88 373 GLU A O 1
ATOM 2959 N N . ARG A 1 374 ? -15.177 0.050 5.054 1.00 82.44 374 ARG A N 1
ATOM 2960 C CA . ARG A 1 374 ? -14.106 -0.930 5.299 1.00 82.44 374 ARG A CA 1
ATOM 2961 C C . ARG A 1 374 ? -12.830 -0.645 4.506 1.00 82.44 374 ARG A C 1
ATOM 2963 O O . ARG A 1 374 ? -11.883 -1.420 4.584 1.00 82.44 374 ARG A O 1
ATOM 2970 N N . ARG A 1 375 ? -12.790 0.449 3.731 1.00 76.38 375 ARG A N 1
ATOM 2971 C CA . ARG A 1 375 ? -11.699 0.772 2.784 1.00 76.38 375 ARG A CA 1
ATOM 2972 C C . ARG A 1 375 ? -10.325 0.895 3.448 1.00 76.38 375 ARG A C 1
ATOM 2974 O O . ARG A 1 375 ? -9.329 0.488 2.857 1.00 76.38 375 ARG A O 1
ATOM 2981 N N . LEU A 1 376 ? -10.276 1.473 4.649 1.00 80.38 376 LEU A N 1
ATOM 2982 C CA . LEU A 1 376 ? -9.032 1.750 5.377 1.00 80.38 376 LEU A CA 1
ATOM 2983 C C . LEU A 1 376 ? -8.682 0.680 6.425 1.00 80.38 376 LEU A C 1
ATOM 2985 O O . LEU A 1 376 ? -7.651 0.793 7.087 1.00 80.38 376 LEU A O 1
ATOM 2989 N N . PHE A 1 377 ? -9.512 -0.358 6.565 1.00 83.19 377 PHE A N 1
ATOM 2990 C CA . PHE A 1 377 ? -9.297 -1.459 7.502 1.00 83.19 377 PHE A CA 1
ATOM 2991 C C . PHE A 1 377 ? -8.645 -2.650 6.804 1.00 83.19 377 PHE A C 1
ATOM 2993 O O . PHE A 1 377 ? -8.975 -2.981 5.662 1.00 83.19 377 PHE A O 1
ATOM 3000 N N . ILE A 1 378 ? -7.730 -3.318 7.506 1.00 80.88 378 ILE A N 1
ATOM 3001 C CA . ILE A 1 378 ? -7.074 -4.521 6.987 1.00 80.88 378 ILE A CA 1
ATOM 3002 C C . ILE A 1 378 ? -8.042 -5.710 7.021 1.00 80.88 378 ILE A C 1
ATOM 3004 O O . ILE A 1 378 ? -8.745 -5.925 8.012 1.00 80.88 378 ILE A O 1
ATOM 3008 N N . ARG A 1 379 ? -8.094 -6.481 5.928 1.00 84.88 379 ARG A N 1
ATOM 3009 C CA . ARG A 1 379 ? -8.882 -7.725 5.833 1.00 84.88 379 ARG A CA 1
ATOM 3010 C C . ARG A 1 379 ? -8.041 -8.923 6.288 1.00 84.88 379 ARG A C 1
ATOM 3012 O O . ARG A 1 379 ? -6.816 -8.874 6.230 1.00 84.88 379 ARG A O 1
ATOM 3019 N N . SER A 1 380 ? -8.682 -10.000 6.738 1.00 82.94 380 SER A N 1
ATOM 3020 C CA . SER A 1 380 ? -7.979 -11.185 7.256 1.00 82.94 380 SER A CA 1
ATOM 3021 C C . SER A 1 380 ? -7.049 -11.830 6.224 1.00 82.94 380 SER A C 1
ATOM 3023 O O . SER A 1 380 ? -5.899 -12.106 6.526 1.00 82.94 380 SER A O 1
ATOM 3025 N N . ASP A 1 381 ? -7.499 -11.987 4.982 1.00 84.38 381 ASP A N 1
ATOM 3026 C CA . ASP A 1 381 ? -6.693 -12.541 3.889 1.00 84.38 381 ASP A CA 1
ATOM 3027 C C . ASP A 1 381 ? -5.558 -11.608 3.432 1.00 84.38 381 ASP A C 1
ATOM 3029 O O . ASP A 1 381 ? -4.530 -12.074 2.943 1.00 84.38 381 ASP A O 1
ATOM 3033 N N . GLU A 1 382 ? -5.735 -10.295 3.592 1.00 84.19 382 GLU A N 1
ATOM 3034 C CA . GLU A 1 382 ? -4.686 -9.298 3.390 1.00 84.19 382 GLU A CA 1
ATOM 3035 C C . GLU A 1 382 ? -3.595 -9.433 4.450 1.00 84.19 382 GLU A C 1
ATOM 3037 O O . GLU A 1 382 ? -2.406 -9.434 4.130 1.00 84.19 382 GLU A O 1
ATOM 3042 N N . LEU A 1 383 ? -4.009 -9.603 5.705 1.00 82.50 383 LEU A N 1
ATOM 3043 C CA . LEU A 1 383 ? -3.111 -9.856 6.817 1.00 82.50 383 LEU A CA 1
ATOM 3044 C C . LEU A 1 383 ? -2.363 -11.189 6.641 1.00 82.50 383 LEU A C 1
ATOM 3046 O O . LEU A 1 383 ? -1.145 -11.226 6.818 1.00 82.50 383 LEU A O 1
ATOM 3050 N N . ASP A 1 384 ? -3.056 -12.252 6.233 1.00 80.25 384 ASP A N 1
ATOM 3051 C CA . ASP A 1 384 ? -2.457 -13.565 5.971 1.00 80.25 384 ASP A CA 1
ATOM 3052 C C . ASP A 1 384 ? -1.427 -13.501 4.835 1.00 80.25 384 ASP A C 1
ATOM 3054 O O . ASP A 1 384 ? -0.335 -14.063 4.950 1.00 80.25 384 ASP A O 1
ATOM 3058 N N . ALA A 1 385 ? -1.732 -12.778 3.751 1.00 86.31 385 ALA A N 1
ATOM 3059 C CA . ALA A 1 385 ? -0.801 -12.577 2.642 1.00 86.3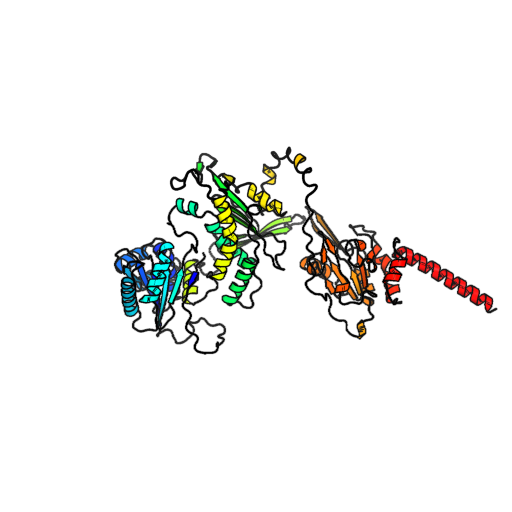1 385 ALA A CA 1
ATOM 3060 C C . ALA A 1 385 ? 0.434 -11.768 3.077 1.00 86.31 385 ALA A C 1
ATOM 3062 O O . ALA A 1 385 ? 1.561 -12.136 2.744 1.00 86.31 385 ALA A O 1
ATOM 3063 N N . ALA A 1 386 ? 0.236 -10.709 3.869 1.00 84.62 386 ALA A N 1
ATOM 3064 C CA . ALA A 1 386 ? 1.325 -9.906 4.418 1.00 84.62 386 ALA A CA 1
ATOM 3065 C C . ALA A 1 386 ? 2.254 -10.732 5.322 1.00 84.62 386 ALA A C 1
ATOM 3067 O O . ALA A 1 386 ? 3.476 -10.624 5.224 1.00 84.62 386 ALA A O 1
ATOM 3068 N N . TRP A 1 387 ? 1.696 -11.579 6.189 1.00 83.62 387 TRP A N 1
ATOM 3069 C CA . TRP A 1 387 ? 2.495 -12.459 7.041 1.00 83.62 387 TRP A CA 1
ATOM 3070 C C . TRP A 1 387 ? 3.199 -13.559 6.264 1.00 83.62 387 TRP A C 1
ATOM 3072 O O . TRP A 1 387 ? 4.383 -13.787 6.492 1.00 83.62 387 TRP A O 1
ATOM 3082 N N . SER A 1 388 ? 2.526 -14.176 5.295 1.00 85.00 388 SER A N 1
ATOM 3083 C CA . SER A 1 388 ? 3.125 -15.217 4.452 1.00 85.00 388 SER A CA 1
ATOM 3084 C C . SER A 1 388 ? 4.405 -14.740 3.754 1.00 85.00 388 SER A C 1
ATOM 3086 O O . SER A 1 388 ? 5.326 -15.530 3.564 1.00 85.00 388 SER A O 1
ATOM 3088 N N . LEU A 1 389 ? 4.495 -13.442 3.440 1.00 87.62 389 LEU A N 1
ATOM 3089 C CA . LEU A 1 389 ? 5.668 -12.819 2.828 1.00 87.62 389 LEU A CA 1
ATOM 3090 C C . LEU A 1 389 ? 6.866 -12.674 3.785 1.00 87.62 389 LEU A C 1
ATOM 3092 O O . LEU A 1 389 ? 8.003 -12.910 3.380 1.00 87.62 389 LEU A O 1
ATOM 3096 N N . PHE A 1 390 ? 6.632 -12.266 5.038 1.00 85.94 390 PHE A N 1
ATOM 3097 C CA . PHE A 1 390 ? 7.700 -11.925 5.993 1.00 85.94 390 PHE A CA 1
ATOM 3098 C C . PHE A 1 390 ? 8.024 -13.043 6.992 1.00 85.94 390 PHE A C 1
ATOM 3100 O O . PHE A 1 390 ? 9.151 -13.108 7.477 1.00 85.94 390 PHE A O 1
ATOM 3107 N N . THR A 1 391 ? 7.079 -13.930 7.315 1.00 84.81 391 THR A N 1
ATOM 3108 C CA . THR A 1 391 ? 7.266 -14.979 8.332 1.00 84.81 391 THR A CA 1
ATOM 3109 C C . THR A 1 391 ? 8.459 -15.902 8.052 1.00 84.81 391 THR A C 1
ATOM 3111 O O . THR A 1 391 ? 9.198 -16.159 9.003 1.00 84.81 391 THR A O 1
ATOM 3114 N N . PRO A 1 392 ? 8.704 -16.391 6.818 1.00 87.50 392 PRO A N 1
ATOM 3115 C CA . PRO A 1 392 ? 9.867 -17.241 6.548 1.00 87.50 392 PRO A CA 1
ATOM 3116 C C . PRO A 1 392 ? 11.193 -16.535 6.853 1.00 87.50 392 PRO A C 1
ATOM 3118 O O . PRO A 1 392 ? 12.025 -17.076 7.573 1.00 87.50 392 PRO A O 1
ATOM 3121 N N . LEU A 1 393 ? 11.334 -15.288 6.393 1.00 87.31 393 LEU A N 1
ATOM 3122 C CA . LEU A 1 393 ? 12.505 -14.448 6.641 1.00 87.31 393 LEU A CA 1
ATOM 3123 C C . LEU A 1 393 ? 12.732 -14.210 8.139 1.00 87.31 393 LEU A C 1
ATOM 3125 O O . LEU A 1 393 ? 13.858 -14.292 8.617 1.00 87.31 393 LEU A O 1
ATOM 3129 N N . LEU A 1 394 ? 11.669 -13.889 8.880 1.00 86.25 394 LEU A N 1
ATOM 3130 C CA . LEU A 1 394 ? 11.754 -13.601 10.312 1.00 86.25 394 LEU A CA 1
ATOM 3131 C C . LEU A 1 394 ? 12.216 -14.824 11.111 1.00 86.25 394 LEU A C 1
ATOM 3133 O O . LEU A 1 394 ? 13.108 -14.696 11.945 1.00 86.25 394 LEU A O 1
ATOM 3137 N N . LYS A 1 395 ? 11.670 -16.008 10.801 1.00 85.38 395 LYS A N 1
ATOM 3138 C CA . LYS A 1 395 ? 12.130 -17.273 11.394 1.00 85.38 395 LYS A CA 1
ATOM 3139 C C . LYS A 1 395 ? 13.595 -17.534 11.076 1.00 85.38 395 LYS A C 1
ATOM 3141 O O . LYS A 1 395 ? 14.366 -17.874 11.963 1.00 85.38 395 LYS A O 1
ATOM 3146 N N . GLU A 1 396 ? 13.996 -17.318 9.827 1.00 87.31 396 GLU A N 1
ATOM 3147 C CA . GLU A 1 396 ? 15.374 -17.542 9.400 1.00 87.31 396 GLU A CA 1
ATOM 3148 C C . GLU A 1 396 ? 16.366 -16.585 10.090 1.00 87.31 396 GLU A C 1
ATOM 3150 O O . GLU A 1 396 ? 17.462 -17.004 10.467 1.00 87.31 396 GLU A O 1
ATOM 3155 N N . LEU A 1 397 ? 15.984 -15.319 10.305 1.00 85.75 397 LEU A N 1
ATOM 3156 C CA . LEU A 1 397 ? 16.778 -14.342 11.059 1.00 85.75 397 LEU A CA 1
ATOM 3157 C C . LEU A 1 397 ? 16.977 -14.766 12.523 1.00 85.75 397 LEU A C 1
ATOM 3159 O O . LEU A 1 397 ? 18.091 -14.648 13.038 1.00 85.75 397 LEU A O 1
ATOM 3163 N N . GLU A 1 398 ? 15.919 -15.265 13.168 1.00 85.12 398 GLU A N 1
ATOM 3164 C CA . GLU A 1 398 ? 15.940 -15.739 14.556 1.00 85.12 398 GLU A CA 1
ATOM 3165 C C . GLU A 1 398 ? 16.768 -17.027 14.701 1.00 85.12 398 GLU A C 1
ATOM 3167 O O . GLU A 1 398 ? 17.683 -17.092 15.525 1.00 85.12 398 GLU A O 1
ATOM 3172 N N . GLU A 1 399 ? 16.517 -18.027 13.851 1.00 87.00 399 GLU A N 1
ATOM 3173 C CA . GLU A 1 399 ? 17.205 -19.324 13.867 1.00 87.00 399 GLU A CA 1
ATOM 3174 C C . GLU A 1 399 ? 18.705 -19.188 13.581 1.00 87.00 399 GLU A C 1
ATOM 3176 O O . GLU A 1 399 ? 19.532 -19.802 14.261 1.00 87.00 399 GLU A O 1
ATOM 3181 N N . LYS A 1 400 ? 19.079 -18.364 12.591 1.00 89.88 400 LYS A N 1
ATOM 3182 C CA . LYS A 1 400 ? 20.485 -18.157 12.213 1.00 89.88 400 LYS A CA 1
ATOM 3183 C C . LYS A 1 400 ? 21.197 -17.106 13.061 1.00 89.88 400 LYS A C 1
ATOM 3185 O O . LYS A 1 400 ? 22.404 -16.940 12.889 1.00 89.88 400 LYS A O 1
ATOM 3190 N N . LYS A 1 401 ? 20.482 -16.401 13.949 1.00 88.12 401 LYS A N 1
ATOM 3191 C CA . LYS A 1 401 ? 21.014 -15.312 14.788 1.00 88.12 401 LYS A CA 1
ATOM 3192 C C . LYS A 1 401 ? 21.869 -14.330 13.980 1.00 88.12 401 LYS A C 1
ATOM 3194 O O . LYS A 1 401 ? 23.025 -14.062 14.312 1.00 88.12 401 LYS A O 1
ATOM 3199 N N . ILE A 1 402 ? 21.317 -13.836 12.871 1.00 87.56 402 ILE A N 1
ATOM 3200 C CA . ILE A 1 402 ? 22.044 -12.954 11.950 1.00 87.56 402 ILE A CA 1
ATOM 3201 C C . ILE A 1 402 ? 22.403 -11.645 12.661 1.00 87.56 402 ILE A C 1
ATOM 3203 O O . ILE A 1 402 ? 21.525 -10.903 13.097 1.00 87.56 402 ILE A O 1
ATOM 3207 N N . ALA A 1 403 ? 23.700 -11.346 12.756 1.00 89.38 403 ALA A N 1
ATOM 3208 C CA . ALA A 1 403 ? 24.174 -10.127 13.398 1.00 89.38 403 ALA A CA 1
ATOM 3209 C C . ALA A 1 403 ? 23.864 -8.886 12.532 1.00 89.38 403 ALA A C 1
ATOM 3211 O O . ALA A 1 403 ? 24.258 -8.849 11.361 1.00 89.38 403 ALA A O 1
ATOM 3212 N N . PRO A 1 404 ? 23.195 -7.854 13.079 1.00 91.38 404 PRO A N 1
ATOM 3213 C CA . PRO A 1 404 ? 22.863 -6.652 12.325 1.00 91.38 404 PRO A CA 1
ATOM 3214 C C . PRO A 1 404 ? 24.101 -5.778 12.061 1.00 91.38 404 PRO A C 1
ATOM 3216 O O . PRO A 1 404 ? 24.962 -5.606 12.923 1.00 91.38 404 PRO A O 1
ATOM 3219 N N . GLU A 1 405 ? 24.179 -5.151 10.883 1.00 91.31 405 GLU A N 1
ATOM 3220 C CA . GLU A 1 405 ? 25.254 -4.195 10.584 1.00 91.31 405 GLU A CA 1
ATOM 3221 C C . GLU A 1 405 ? 25.123 -2.936 11.458 1.00 91.31 405 GLU A C 1
ATOM 3223 O O . GLU A 1 405 ? 24.085 -2.263 11.482 1.00 91.31 405 GLU A O 1
ATOM 3228 N N . LEU A 1 406 ? 26.198 -2.583 12.163 1.00 90.56 406 LEU A N 1
ATOM 3229 C CA . LEU A 1 406 ? 26.194 -1.434 13.061 1.00 90.56 406 LEU A CA 1
ATOM 3230 C C . LEU A 1 406 ? 26.326 -0.108 12.307 1.00 90.56 406 LEU A C 1
ATOM 3232 O O . LEU A 1 406 ? 27.250 0.079 11.515 1.00 90.56 406 LEU A O 1
ATOM 3236 N N . TYR A 1 407 ? 25.479 0.868 12.640 1.00 86.62 407 TYR A N 1
ATOM 3237 C CA . TYR A 1 407 ? 25.548 2.219 12.072 1.00 86.62 407 TYR A CA 1
ATOM 3238 C C . TYR A 1 407 ? 25.516 3.312 13.153 1.00 86.62 407 TYR A C 1
ATOM 3240 O O . TYR A 1 407 ? 24.827 3.159 14.157 1.00 86.62 407 TYR A O 1
ATOM 3248 N N . PRO A 1 408 ? 26.247 4.434 13.007 1.00 85.00 408 PRO A N 1
ATOM 3249 C CA . PRO A 1 408 ? 26.212 5.502 14.008 1.00 85.00 408 PRO A CA 1
ATOM 3250 C C . PRO A 1 408 ? 24.833 6.166 14.103 1.00 85.00 408 PRO A C 1
ATOM 3252 O O . PRO A 1 408 ? 24.195 6.411 13.071 1.00 85.00 408 PRO A O 1
ATOM 3255 N N . TYR A 1 409 ? 24.407 6.523 15.318 1.00 80.81 409 TYR A N 1
ATOM 3256 C CA . TYR A 1 409 ? 23.212 7.340 15.541 1.00 80.81 409 TYR A CA 1
ATOM 3257 C C . TYR A 1 409 ? 23.255 8.624 14.697 1.00 80.81 409 TYR A C 1
ATOM 3259 O O . TYR A 1 409 ? 24.248 9.355 14.688 1.00 80.81 409 TYR A O 1
ATOM 3267 N N . GLY A 1 410 ? 22.168 8.912 13.981 1.00 73.25 410 GLY A N 1
ATOM 3268 C CA . GLY A 1 410 ? 22.050 10.096 13.132 1.00 73.25 410 GLY A CA 1
ATOM 3269 C C . GLY A 1 410 ? 22.845 10.009 11.828 1.00 73.25 410 GLY A C 1
ATOM 3270 O O . GLY A 1 410 ? 22.970 11.014 11.133 1.00 73.25 410 GLY A O 1
ATOM 3271 N N . SER A 1 411 ? 23.384 8.839 11.473 1.00 78.19 411 SER A N 1
ATOM 3272 C CA . SER A 1 411 ? 23.963 8.594 10.148 1.00 78.19 411 SER A CA 1
ATOM 3273 C C . SER A 1 411 ? 22.876 8.324 9.100 1.00 78.19 411 SER A C 1
ATOM 3275 O O . SER A 1 411 ? 21.684 8.243 9.395 1.00 78.19 411 SER A O 1
ATOM 3277 N N . ARG A 1 412 ? 23.274 8.154 7.837 1.00 70.88 412 ARG A N 1
ATOM 3278 C CA . ARG A 1 412 ? 22.372 7.711 6.760 1.00 70.88 412 ARG A CA 1
ATOM 3279 C C . ARG A 1 412 ? 22.119 6.204 6.781 1.00 70.88 412 ARG A C 1
ATOM 3281 O O . ARG A 1 412 ? 21.567 5.698 5.810 1.00 70.88 412 ARG A O 1
ATOM 3288 N N . GLY A 1 413 ? 22.468 5.508 7.863 1.00 80.81 413 GLY A N 1
ATOM 3289 C CA . GLY A 1 413 ? 22.334 4.064 8.022 1.00 80.81 413 GLY A CA 1
ATOM 3290 C C . GLY A 1 413 ? 23.549 3.272 7.523 1.00 80.81 413 GLY A C 1
ATOM 3291 O O . GLY A 1 413 ? 24.549 3.867 7.122 1.00 80.81 413 GLY A O 1
ATOM 3292 N N . PRO A 1 414 ? 23.458 1.938 7.583 1.00 84.88 414 PRO A N 1
ATOM 3293 C CA . PRO A 1 414 ? 24.542 1.027 7.241 1.00 84.88 414 PRO A CA 1
ATOM 3294 C C . PRO A 1 414 ? 24.820 0.985 5.732 1.00 84.88 414 PRO A C 1
ATOM 3296 O O . PRO A 1 414 ? 23.942 1.263 4.908 1.00 84.88 414 PRO A O 1
ATOM 3299 N N . VAL A 1 415 ? 26.054 0.632 5.367 1.00 79.25 415 VAL A N 1
ATOM 3300 C CA . VAL A 1 415 ? 26.527 0.633 3.975 1.00 79.25 415 VAL A CA 1
ATOM 3301 C C . VAL A 1 415 ? 25.856 -0.484 3.177 1.00 79.25 415 VAL A C 1
ATOM 3303 O O . VAL A 1 415 ? 25.567 -0.287 1.994 1.00 79.25 415 VAL A O 1
ATOM 3306 N N . GLY A 1 416 ? 25.513 -1.608 3.820 1.00 78.88 416 GLY A N 1
ATOM 3307 C CA . GLY A 1 416 ? 24.781 -2.724 3.212 1.00 78.88 416 GLY A CA 1
ATOM 3308 C C . GLY A 1 416 ? 23.513 -2.308 2.457 1.00 78.88 416 GLY A C 1
ATOM 3309 O O . GLY A 1 416 ? 23.215 -2.851 1.395 1.00 78.88 416 GLY A O 1
ATOM 3310 N N . VAL A 1 417 ? 22.810 -1.268 2.921 1.00 82.44 417 VAL A N 1
ATOM 3311 C CA . VAL A 1 417 ? 21.614 -0.730 2.248 1.00 82.44 417 VAL A CA 1
ATOM 3312 C C . VAL A 1 417 ? 21.928 -0.261 0.823 1.00 82.44 417 VAL A C 1
ATOM 3314 O O . VAL A 1 417 ? 21.122 -0.439 -0.090 1.00 82.44 417 VAL A O 1
ATOM 3317 N N . HIS A 1 418 ? 23.100 0.338 0.606 1.00 80.31 418 HIS A N 1
ATOM 3318 C CA . HIS A 1 418 ? 23.521 0.804 -0.714 1.00 80.31 418 HIS A CA 1
ATOM 3319 C C . HIS A 1 418 ? 23.924 -0.352 -1.633 1.00 80.31 418 HIS A C 1
ATOM 3321 O O . HIS A 1 418 ? 23.604 -0.301 -2.821 1.00 80.31 418 HIS A O 1
ATOM 3327 N N . TYR A 1 419 ? 24.558 -1.395 -1.089 1.00 79.12 419 TYR A N 1
ATOM 3328 C CA . TYR A 1 419 ? 24.875 -2.615 -1.836 1.00 79.12 419 TYR A CA 1
ATOM 3329 C C . TYR A 1 419 ? 23.612 -3.332 -2.315 1.00 79.12 419 TYR A C 1
ATOM 3331 O O . TYR A 1 419 ? 23.552 -3.732 -3.476 1.00 79.12 419 TYR A O 1
ATOM 3339 N N . LEU A 1 420 ? 22.576 -3.403 -1.473 1.00 82.69 420 LEU A N 1
ATOM 3340 C CA . LEU A 1 420 ? 21.293 -4.005 -1.838 1.00 82.69 420 LEU A CA 1
ATOM 3341 C C . LEU A 1 420 ? 20.654 -3.318 -3.057 1.00 82.69 420 LEU A C 1
ATOM 3343 O O . LEU A 1 420 ? 20.185 -3.983 -3.974 1.00 82.69 420 LEU A O 1
ATOM 3347 N N . ALA A 1 421 ? 20.683 -1.983 -3.114 1.00 78.69 421 ALA A N 1
ATOM 3348 C CA . ALA A 1 421 ? 20.201 -1.256 -4.290 1.00 78.69 421 ALA A CA 1
ATOM 3349 C C . ALA A 1 421 ? 21.105 -1.473 -5.517 1.00 78.69 421 ALA A C 1
ATOM 3351 O O . ALA A 1 421 ? 20.612 -1.655 -6.631 1.00 78.69 421 ALA A O 1
ATOM 3352 N N . ALA A 1 422 ? 22.426 -1.497 -5.311 1.00 76.62 422 ALA A N 1
ATOM 3353 C CA . ALA A 1 422 ? 23.390 -1.705 -6.385 1.00 76.62 422 ALA A CA 1
ATOM 3354 C C . ALA A 1 422 ? 23.267 -3.092 -7.046 1.00 76.62 422 ALA A C 1
ATOM 3356 O O . ALA A 1 422 ? 23.438 -3.162 -8.262 1.00 76.62 422 ALA A O 1
ATOM 3357 N N . LYS A 1 423 ? 22.898 -4.152 -6.298 1.00 78.88 423 LYS A N 1
ATOM 3358 C CA . LYS A 1 423 ? 22.598 -5.509 -6.826 1.00 78.88 423 LYS A CA 1
ATOM 3359 C C . LYS A 1 423 ? 21.598 -5.457 -7.986 1.00 78.88 423 LYS A C 1
ATOM 3361 O O . LYS A 1 423 ? 21.728 -6.197 -8.953 1.00 78.88 423 LYS A O 1
ATOM 3366 N N . HIS A 1 424 ? 20.651 -4.524 -7.913 1.00 80.00 424 HIS A N 1
ATOM 3367 C CA . HIS A 1 424 ? 19.569 -4.353 -8.884 1.00 80.00 424 HIS A CA 1
ATOM 3368 C C . HIS A 1 424 ? 19.780 -3.159 -9.826 1.00 80.00 424 HIS A C 1
ATOM 3370 O O . HIS A 1 424 ? 18.832 -2.671 -10.434 1.00 80.00 424 HIS A O 1
ATOM 3376 N N . ASN A 1 425 ? 21.014 -2.649 -9.937 1.00 77.12 425 ASN A N 1
ATOM 3377 C CA . ASN A 1 425 ? 21.377 -1.486 -10.760 1.00 77.12 425 ASN A CA 1
ATOM 3378 C C . ASN A 1 425 ? 20.578 -0.202 -10.454 1.00 77.12 425 ASN A C 1
ATOM 3380 O O . ASN A 1 425 ? 20.486 0.705 -11.285 1.00 77.12 425 ASN A O 1
ATOM 3384 N N . VAL A 1 426 ? 20.036 -0.084 -9.240 1.00 74.12 426 VAL A N 1
ATOM 3385 C CA . VAL A 1 426 ? 19.278 1.083 -8.775 1.00 74.12 426 VAL A CA 1
ATOM 3386 C C . VAL A 1 426 ? 20.025 1.804 -7.655 1.00 74.12 426 VAL A C 1
ATOM 3388 O O . VAL A 1 426 ? 20.964 1.295 -7.045 1.00 74.12 426 VAL A O 1
ATOM 3391 N N . ARG A 1 427 ? 19.654 3.061 -7.400 1.00 68.25 427 ARG A N 1
ATOM 3392 C CA . ARG A 1 427 ? 20.272 3.898 -6.364 1.00 68.25 427 ARG A CA 1
ATOM 3393 C C . ARG A 1 427 ? 19.192 4.498 -5.483 1.00 68.25 427 ARG A C 1
ATOM 3395 O O . ARG A 1 427 ? 18.209 5.031 -5.989 1.00 68.25 427 ARG A O 1
ATOM 3402 N N . TRP A 1 428 ? 19.420 4.504 -4.173 1.00 71.38 428 TRP A N 1
ATOM 3403 C CA . TRP A 1 428 ? 18.623 5.320 -3.260 1.00 71.38 428 TRP A CA 1
ATOM 3404 C C . TRP A 1 428 ? 18.767 6.798 -3.646 1.00 71.38 428 TRP A C 1
ATOM 3406 O O . TRP A 1 428 ? 19.881 7.274 -3.876 1.00 71.38 428 TRP A O 1
ATOM 3416 N N . GLY A 1 429 ? 17.654 7.531 -3.720 1.00 55.25 429 GLY A N 1
ATOM 3417 C CA . GLY A 1 429 ? 17.576 8.884 -4.295 1.00 55.25 429 GLY A CA 1
ATOM 3418 C C . GLY A 1 429 ? 18.380 10.000 -3.604 1.00 55.25 429 GLY A C 1
ATOM 3419 O O . GLY A 1 429 ? 18.185 11.160 -3.939 1.00 55.25 429 GLY A O 1
ATOM 3420 N N . ASP A 1 430 ? 19.277 9.703 -2.661 1.00 52.38 430 ASP A N 1
ATOM 3421 C CA . ASP A 1 430 ? 19.986 10.689 -1.823 1.00 52.38 430 ASP A CA 1
ATOM 3422 C C . ASP A 1 430 ? 21.499 10.812 -2.152 1.00 52.38 430 ASP A C 1
ATOM 3424 O O . ASP A 1 430 ? 22.288 11.364 -1.388 1.00 52.38 430 ASP A O 1
ATOM 3428 N N . LEU A 1 431 ? 21.957 10.289 -3.295 1.00 42.16 431 LEU A N 1
ATOM 3429 C CA . LEU A 1 431 ? 23.392 10.120 -3.596 1.00 42.16 431 LEU A CA 1
ATOM 3430 C C . LEU A 1 431 ? 24.153 11.372 -4.078 1.00 42.16 431 LEU A C 1
ATOM 3432 O O . LEU A 1 431 ? 25.348 11.273 -4.341 1.00 42.16 431 LEU A O 1
ATOM 3436 N N . SER A 1 432 ? 23.533 12.553 -4.181 1.00 38.78 432 SER A N 1
ATOM 3437 C CA . SER A 1 432 ? 24.248 13.741 -4.685 1.00 38.78 432 SER A CA 1
ATOM 3438 C C . SER A 1 432 ? 25.330 14.287 -3.744 1.00 38.78 432 SER A C 1
ATOM 3440 O O . SER A 1 432 ? 26.217 14.968 -4.232 1.00 38.78 432 SER A O 1
ATOM 3442 N N . ALA A 1 433 ? 25.299 13.974 -2.444 1.00 38.81 433 ALA A N 1
ATOM 3443 C CA . ALA A 1 433 ? 26.297 14.462 -1.477 1.00 38.81 433 ALA A CA 1
ATOM 3444 C C . ALA A 1 433 ? 27.430 13.457 -1.173 1.00 38.81 433 ALA A C 1
ATOM 3446 O O . ALA A 1 433 ? 28.466 13.834 -0.647 1.00 38.81 433 ALA A O 1
ATOM 3447 N N . TYR A 1 434 ? 27.260 12.172 -1.511 1.00 35.78 434 TYR A N 1
ATOM 3448 C CA . TYR A 1 434 ? 28.237 11.121 -1.177 1.00 35.78 434 TYR A CA 1
ATOM 3449 C C . TYR A 1 434 ? 29.459 11.118 -2.112 1.00 35.78 434 TYR A C 1
ATOM 3451 O O . TYR A 1 434 ? 30.509 10.585 -1.768 1.00 35.78 434 TYR A O 1
ATOM 3459 N N . LEU A 1 435 ? 29.336 11.722 -3.299 1.00 35.38 435 LEU A N 1
ATOM 3460 C CA . LEU A 1 435 ? 30.441 11.823 -4.254 1.00 35.38 435 LEU A CA 1
ATOM 3461 C C . LEU A 1 435 ? 31.509 12.847 -3.841 1.00 35.38 435 LEU A C 1
ATOM 3463 O O . LEU A 1 435 ? 32.587 12.811 -4.416 1.00 35.38 435 LEU A O 1
ATOM 3467 N N . GLU A 1 436 ? 31.251 13.708 -2.851 1.00 35.06 436 GLU A N 1
ATOM 3468 C CA . GLU A 1 436 ? 32.267 14.638 -2.332 1.00 35.06 436 GLU A CA 1
ATOM 3469 C C . GLU A 1 436 ? 33.115 14.020 -1.202 1.00 35.06 436 GLU A C 1
ATOM 3471 O O . GLU A 1 436 ? 34.295 14.330 -1.104 1.00 35.06 436 GLU A O 1
ATOM 3476 N N . GLU A 1 437 ? 32.578 13.086 -0.401 1.00 33.28 437 GLU A N 1
ATOM 3477 C CA . GLU A 1 437 ? 33.323 12.442 0.707 1.00 33.28 437 GLU A CA 1
ATOM 3478 C C . GLU A 1 437 ? 33.969 11.089 0.339 1.00 33.28 437 GLU A C 1
ATOM 3480 O O . GLU A 1 437 ? 34.963 10.687 0.945 1.00 33.28 437 GLU A O 1
ATOM 3485 N N . VAL A 1 438 ? 33.432 10.353 -0.645 1.00 39.03 438 VAL A N 1
ATOM 3486 C CA . VAL A 1 438 ? 33.932 9.006 -1.006 1.00 39.03 438 VAL A CA 1
ATOM 3487 C C . VAL A 1 438 ? 35.110 9.031 -1.987 1.00 39.03 438 VAL A C 1
ATOM 3489 O O . VAL A 1 438 ? 35.863 8.052 -2.066 1.00 39.03 438 VAL A O 1
ATOM 3492 N N . ASP A 1 439 ? 35.318 10.142 -2.697 1.00 36.44 439 ASP A N 1
ATOM 3493 C CA . ASP A 1 439 ? 36.320 10.245 -3.768 1.00 36.44 439 ASP A CA 1
ATOM 3494 C C . ASP A 1 439 ? 37.776 10.236 -3.247 1.00 36.44 439 ASP A C 1
ATOM 3496 O O . ASP A 1 439 ? 38.694 9.837 -3.966 1.00 36.44 439 ASP A O 1
ATOM 3500 N N . GLU A 1 440 ? 38.008 10.561 -1.968 1.00 37.88 440 GLU A N 1
ATOM 3501 C CA . GLU A 1 440 ? 39.346 10.491 -1.356 1.00 37.88 440 GLU A CA 1
ATOM 3502 C C . GLU A 1 440 ? 39.735 9.088 -0.868 1.00 37.88 440 GLU A C 1
ATOM 3504 O O . GLU A 1 440 ? 40.904 8.710 -0.951 1.00 37.88 440 GLU A O 1
ATOM 3509 N N . LYS A 1 441 ? 38.780 8.279 -0.386 1.00 39.09 441 LYS A N 1
ATOM 3510 C CA . LYS A 1 441 ? 39.081 6.997 0.288 1.00 39.09 441 LYS A CA 1
ATOM 3511 C C . LYS A 1 441 ? 38.968 5.754 -0.598 1.00 39.09 441 LYS A C 1
ATOM 3513 O O . LYS A 1 441 ? 39.463 4.699 -0.215 1.00 39.09 441 LYS A O 1
ATOM 3518 N N . THR A 1 442 ? 38.350 5.848 -1.778 1.00 42.03 442 THR A N 1
ATOM 3519 C CA . THR A 1 442 ? 38.076 4.675 -2.642 1.00 42.03 442 THR A CA 1
ATOM 3520 C C . THR A 1 442 ? 38.974 4.548 -3.877 1.00 42.03 442 THR A C 1
ATOM 3522 O O . THR A 1 442 ? 38.862 3.567 -4.618 1.00 42.03 442 THR A O 1
ATOM 3525 N N . LYS A 1 443 ? 39.934 5.464 -4.073 1.00 37.34 443 LYS A N 1
ATOM 3526 C CA . LYS A 1 443 ? 40.940 5.384 -5.151 1.00 37.34 443 LYS A CA 1
ATOM 3527 C C . LYS A 1 443 ? 41.726 4.058 -5.237 1.00 37.34 443 LYS A C 1
ATOM 3529 O O . LYS A 1 443 ? 41.981 3.648 -6.366 1.00 37.34 443 LYS A O 1
ATOM 3534 N N . PRO A 1 444 ? 42.064 3.338 -4.145 1.00 35.72 444 PRO A N 1
ATOM 3535 C CA . PRO A 1 444 ? 42.838 2.098 -4.264 1.00 35.72 444 PRO A CA 1
ATOM 3536 C C . PRO A 1 444 ? 41.996 0.853 -4.596 1.00 35.72 444 PRO A C 1
ATOM 3538 O O . PRO A 1 444 ? 42.553 -0.153 -5.018 1.00 35.72 444 PRO A O 1
ATOM 3541 N N . PHE A 1 445 ? 40.667 0.888 -4.429 1.00 32.31 445 PHE A N 1
ATOM 3542 C CA . PHE A 1 445 ? 39.818 -0.317 -4.513 1.00 32.31 445 PHE A CA 1
ATOM 3543 C C . PHE A 1 445 ? 39.116 -0.514 -5.867 1.00 32.31 445 PHE A C 1
ATOM 3545 O O . PHE A 1 445 ? 38.585 -1.589 -6.144 1.00 32.31 445 PHE A O 1
ATOM 3552 N N . ARG A 1 446 ? 39.150 0.494 -6.751 1.00 31.06 446 ARG A N 1
ATOM 3553 C CA . ARG A 1 446 ? 38.590 0.399 -8.112 1.00 31.06 446 ARG A CA 1
ATOM 3554 C C . ARG A 1 446 ? 39.357 -0.553 -9.036 1.00 31.06 446 ARG A C 1
ATOM 3556 O O . ARG A 1 446 ? 38.802 -0.968 -10.047 1.00 31.06 446 ARG A O 1
ATOM 3563 N N . ALA A 1 447 ? 40.588 -0.929 -8.689 1.00 32.66 447 ALA A N 1
ATOM 3564 C CA . ALA A 1 447 ? 41.376 -1.879 -9.472 1.00 32.66 447 ALA A CA 1
ATOM 3565 C C . ALA A 1 447 ? 40.919 -3.342 -9.293 1.00 32.66 447 ALA A C 1
ATOM 3567 O O . ALA A 1 447 ? 41.136 -4.157 -10.183 1.00 32.66 447 ALA A O 1
ATOM 3568 N N . SER A 1 448 ? 40.240 -3.670 -8.188 1.00 33.53 448 SER A N 1
ATOM 3569 C CA . SER A 1 448 ? 39.965 -5.064 -7.800 1.00 33.53 448 SER A CA 1
ATOM 3570 C C . SER A 1 448 ? 38.571 -5.568 -8.193 1.00 33.53 448 SER A C 1
ATOM 3572 O O . SER A 1 448 ? 38.332 -6.770 -8.191 1.00 33.53 448 SER A O 1
ATOM 3574 N N . VAL A 1 449 ? 37.641 -4.672 -8.546 1.00 29.72 449 VAL A N 1
ATOM 3575 C CA . VAL A 1 449 ? 36.249 -5.031 -8.902 1.00 29.72 449 VAL A CA 1
ATOM 3576 C C . VAL A 1 449 ? 36.092 -5.343 -10.398 1.00 29.72 449 VAL A C 1
ATOM 3578 O O . VAL A 1 449 ? 35.181 -6.067 -10.784 1.00 29.72 449 VAL A O 1
ATOM 3581 N N . ASN A 1 450 ? 37.026 -4.901 -11.245 1.00 27.27 450 ASN A N 1
ATOM 3582 C CA . ASN A 1 450 ? 36.994 -5.186 -12.685 1.00 27.27 450 ASN A CA 1
ATOM 3583 C C . ASN A 1 450 ? 37.458 -6.611 -13.058 1.00 27.27 450 ASN A C 1
ATOM 3585 O O . ASN A 1 450 ? 37.446 -6.946 -14.237 1.00 27.27 450 ASN A O 1
ATOM 3589 N N . PHE A 1 451 ? 37.855 -7.449 -12.090 1.00 27.78 451 PHE A N 1
ATOM 3590 C CA . PHE A 1 451 ? 38.392 -8.793 -12.356 1.00 27.78 451 PHE A CA 1
ATOM 3591 C C . PHE A 1 451 ? 37.461 -9.949 -11.935 1.00 27.78 451 PHE A C 1
ATOM 3593 O O . PHE A 1 451 ? 37.758 -11.100 -12.226 1.00 27.78 451 PHE A O 1
ATOM 3600 N N . ALA A 1 452 ? 36.320 -9.674 -11.291 1.00 27.17 452 ALA A N 1
ATOM 3601 C CA . ALA A 1 452 ? 35.409 -10.711 -10.775 1.00 27.17 452 ALA A CA 1
ATOM 3602 C C . ALA A 1 452 ? 33.998 -10.684 -11.402 1.00 27.17 452 ALA A C 1
ATOM 3604 O O . ALA A 1 452 ? 33.048 -11.185 -10.809 1.00 27.17 452 ALA A O 1
ATOM 3605 N N . VAL A 1 453 ? 33.854 -10.095 -12.597 1.00 27.91 453 VAL A N 1
ATOM 3606 C CA . VAL A 1 453 ? 32.597 -10.067 -13.384 1.00 27.91 453 VAL A CA 1
ATOM 3607 C C . VAL A 1 453 ? 32.765 -10.841 -14.703 1.00 27.91 453 VAL A C 1
ATOM 3609 O O . VAL A 1 453 ? 32.197 -10.500 -15.734 1.00 27.91 453 VAL A O 1
ATOM 3612 N N . GLY A 1 454 ? 33.590 -11.886 -14.678 1.00 29.19 454 GLY A N 1
ATOM 3613 C CA . GLY A 1 454 ? 33.630 -12.921 -15.706 1.00 29.19 454 GLY A CA 1
ATOM 3614 C C . GLY A 1 454 ? 33.097 -14.213 -15.098 1.00 29.19 454 GLY A C 1
ATOM 3615 O O . GLY A 1 454 ? 33.555 -14.609 -14.033 1.00 29.19 454 GLY A O 1
ATOM 3616 N N . ASP A 1 455 ? 32.136 -14.835 -15.771 1.00 30.06 455 ASP A N 1
ATOM 3617 C CA . ASP A 1 455 ? 31.636 -16.189 -15.516 1.00 30.06 455 ASP A CA 1
ATOM 3618 C C . ASP A 1 455 ? 30.794 -16.404 -14.250 1.00 30.06 455 ASP A C 1
ATOM 3620 O O . ASP A 1 455 ? 31.252 -16.943 -13.245 1.00 30.06 455 ASP A O 1
ATOM 3624 N N . LYS A 1 456 ? 29.501 -16.057 -14.349 1.00 28.11 456 LYS A N 1
ATOM 3625 C CA . LYS A 1 456 ? 28.363 -16.867 -13.852 1.00 28.11 456 LYS A CA 1
ATOM 3626 C C . LYS A 1 456 ? 27.030 -16.252 -14.298 1.00 28.11 456 LYS A C 1
ATOM 3628 O O . LYS A 1 456 ? 26.263 -15.710 -13.511 1.00 28.11 456 LYS A O 1
ATOM 3633 N N . ALA A 1 457 ? 26.763 -16.344 -15.595 1.00 29.28 457 ALA A N 1
ATOM 3634 C CA . ALA A 1 457 ? 25.430 -16.188 -16.168 1.00 29.28 457 ALA A CA 1
ATOM 3635 C C . ALA A 1 457 ? 25.173 -17.405 -17.062 1.00 29.28 457 ALA A C 1
ATOM 3637 O O . ALA A 1 457 ? 25.271 -17.336 -18.281 1.00 29.28 457 ALA A O 1
ATOM 3638 N N . SER A 1 458 ? 24.942 -18.559 -16.442 1.00 30.17 458 SER A N 1
ATOM 3639 C CA . SER A 1 458 ? 24.525 -19.768 -17.148 1.00 30.17 458 SER A CA 1
ATOM 3640 C C . SER A 1 458 ? 23.694 -20.645 -16.218 1.00 30.17 458 SER A C 1
ATOM 3642 O O . SER A 1 458 ? 24.226 -21.428 -15.436 1.00 30.17 458 SER A O 1
ATOM 3644 N N . SER A 1 459 ? 22.378 -20.432 -16.265 1.00 30.97 459 SER A N 1
ATOM 3645 C CA . SER A 1 459 ? 21.291 -21.413 -16.076 1.00 30.97 459 SER A CA 1
ATOM 3646 C C . SER A 1 459 ? 20.042 -20.689 -15.577 1.00 30.97 459 SER A C 1
ATOM 3648 O O . SER A 1 459 ? 19.908 -20.447 -14.388 1.00 30.97 459 SER A O 1
ATOM 3650 N N . LEU A 1 460 ? 19.156 -20.310 -16.501 1.00 32.22 460 LEU A N 1
ATOM 3651 C CA . LEU A 1 460 ? 17.724 -20.052 -16.289 1.00 32.22 460 LEU A CA 1
ATOM 3652 C C . LEU A 1 460 ? 17.109 -19.860 -17.688 1.00 32.22 460 LEU A C 1
ATOM 3654 O O . LEU A 1 460 ? 16.803 -18.748 -18.112 1.00 32.22 460 LEU A O 1
ATOM 3658 N N . ASP A 1 461 ? 16.993 -20.964 -18.428 1.00 36.72 461 ASP A N 1
ATOM 3659 C CA . ASP A 1 461 ? 16.275 -21.002 -19.703 1.00 36.72 461 ASP A CA 1
ATOM 3660 C C . ASP A 1 461 ? 14.772 -20.939 -19.413 1.00 36.72 461 ASP A C 1
ATOM 3662 O O . ASP A 1 461 ? 14.126 -21.942 -19.108 1.00 36.72 461 ASP A O 1
ATOM 3666 N N . GLY A 1 462 ? 14.217 -19.730 -19.465 1.00 36.47 462 GLY A N 1
ATOM 3667 C CA . GLY A 1 462 ? 12.783 -19.476 -19.389 1.00 36.47 462 GLY A CA 1
ATOM 3668 C C . GLY A 1 462 ? 12.347 -18.635 -20.581 1.00 36.47 462 GLY A C 1
ATOM 3669 O O . GLY A 1 462 ? 12.577 -17.428 -20.608 1.00 36.47 462 GLY A O 1
ATOM 3670 N N . PHE A 1 463 ? 11.723 -19.268 -21.574 1.00 44.34 463 PHE A N 1
ATOM 3671 C CA . PHE A 1 463 ? 11.113 -18.575 -22.708 1.00 44.34 463 PHE A CA 1
ATOM 3672 C C . PHE A 1 463 ? 9.901 -17.774 -22.217 1.00 44.34 463 PHE A C 1
ATOM 3674 O O . PHE A 1 463 ? 8.947 -18.355 -21.702 1.00 44.34 463 PHE A O 1
ATOM 3681 N N . SER A 1 464 ? 9.912 -16.454 -22.406 1.00 59.84 464 SER A N 1
ATOM 3682 C CA . SER A 1 464 ? 8.711 -15.628 -22.237 1.00 59.84 464 SER A CA 1
ATOM 3683 C C . SER A 1 464 ? 8.117 -15.340 -23.614 1.00 59.84 464 SER A C 1
ATOM 3685 O O . SER A 1 464 ? 8.728 -14.643 -24.434 1.00 59.84 464 SER A O 1
ATOM 3687 N N . GLU A 1 465 ? 6.959 -15.945 -23.893 1.00 70.38 465 GLU A N 1
ATOM 3688 C CA . GLU A 1 465 ? 6.200 -15.722 -25.123 1.00 70.38 465 GLU A CA 1
ATOM 3689 C C . GLU A 1 465 ? 5.274 -14.500 -24.996 1.00 70.38 465 GLU A C 1
ATOM 3691 O O . GLU A 1 465 ? 4.745 -14.231 -23.914 1.00 70.38 465 GLU A O 1
ATOM 3696 N N . PRO A 1 466 ? 5.012 -13.764 -26.093 1.00 69.75 466 PRO A N 1
ATOM 3697 C CA . PRO A 1 466 ? 4.058 -12.668 -26.064 1.00 69.75 466 PRO A CA 1
ATOM 3698 C C . PRO A 1 466 ? 2.647 -13.174 -25.707 1.00 69.75 466 PRO A C 1
ATOM 3700 O O . PRO A 1 466 ? 2.246 -14.250 -26.151 1.00 69.75 466 PRO A O 1
ATOM 3703 N N . PRO A 1 467 ? 1.840 -12.376 -24.983 1.00 53.97 467 PRO A N 1
ATOM 3704 C CA . PRO A 1 467 ? 0.573 -12.805 -24.375 1.00 53.97 467 PRO A CA 1
ATOM 3705 C C . PRO A 1 467 ? -0.557 -13.120 -25.372 1.00 53.97 467 PRO A C 1
ATOM 3707 O O . PRO A 1 467 ? -1.648 -13.506 -24.964 1.00 53.97 467 PRO A O 1
ATOM 3710 N N . SER A 1 468 ? -0.338 -12.919 -26.674 1.00 71.31 468 SER A N 1
ATOM 3711 C CA . SER A 1 468 ? -1.310 -13.219 -27.725 1.00 71.31 468 SER A CA 1
ATOM 3712 C C . SER A 1 468 ? -0.636 -13.948 -28.879 1.00 71.31 468 SER A C 1
ATOM 3714 O O . SER A 1 468 ? 0.423 -13.531 -29.349 1.00 71.31 468 SER A O 1
ATOM 3716 N N . ASN A 1 469 ? -1.313 -14.975 -29.393 1.00 73.94 469 ASN A N 1
ATOM 3717 C CA . ASN A 1 469 ? -0.906 -15.704 -30.596 1.00 73.94 469 ASN A CA 1
ATOM 3718 C C . ASN A 1 469 ? -1.176 -14.921 -31.893 1.00 73.94 469 ASN A C 1
ATOM 3720 O O . ASN A 1 469 ? -0.646 -15.275 -32.941 1.00 73.94 469 ASN A O 1
ATOM 3724 N N . LYS A 1 470 ? -1.981 -13.852 -31.825 1.00 85.94 470 LYS A N 1
ATOM 3725 C CA . LYS A 1 470 ? -2.211 -12.901 -32.920 1.00 85.94 470 LYS A CA 1
ATOM 3726 C C . LYS A 1 470 ? -1.824 -11.495 -32.465 1.00 85.94 470 LYS A C 1
ATOM 3728 O O . LYS A 1 470 ? -2.460 -10.934 -31.569 1.00 85.94 470 LYS A O 1
ATOM 3733 N N . LEU A 1 471 ? -0.777 -10.929 -33.057 1.00 88.69 471 LEU A N 1
ATOM 3734 C CA . LEU A 1 471 ? -0.263 -9.602 -32.706 1.00 88.69 471 LEU A CA 1
ATOM 3735 C C . LEU A 1 471 ? -0.973 -8.473 -33.467 1.00 88.69 471 LEU A C 1
ATOM 3737 O O . LEU A 1 471 ? -1.045 -7.367 -32.937 1.00 88.69 471 LEU A O 1
ATOM 3741 N N . LEU A 1 472 ? -1.521 -8.748 -34.658 1.00 90.56 472 LEU A N 1
ATOM 3742 C CA . LEU A 1 472 ? -2.282 -7.792 -35.472 1.00 90.56 472 LEU A CA 1
ATOM 3743 C C . LEU A 1 472 ? -3.720 -8.288 -35.728 1.00 90.56 472 LEU A C 1
ATOM 3745 O O . LEU A 1 472 ? -3.953 -9.502 -35.771 1.00 90.56 472 LEU A O 1
ATOM 3749 N N . PRO A 1 473 ? -4.690 -7.374 -35.929 1.00 88.50 473 PRO A N 1
ATOM 3750 C CA . PRO A 1 473 ? -6.068 -7.733 -36.272 1.00 88.50 473 PRO A CA 1
ATOM 3751 C C . PRO A 1 473 ? -6.166 -8.410 -37.649 1.00 88.50 473 PRO A C 1
ATOM 3753 O O . PRO A 1 473 ? -5.230 -8.349 -38.451 1.00 88.50 473 PRO A O 1
ATOM 3756 N N . ASP A 1 474 ? -7.300 -9.060 -37.923 1.00 85.31 474 ASP A N 1
ATOM 3757 C CA . ASP A 1 474 ? -7.570 -9.682 -39.224 1.00 85.31 474 ASP A CA 1
ATOM 3758 C C . ASP A 1 474 ? -7.711 -8.609 -40.327 1.00 85.31 474 ASP A C 1
ATOM 3760 O O . ASP A 1 474 ? -8.331 -7.564 -40.119 1.00 85.31 474 ASP A O 1
ATOM 3764 N N . LEU A 1 475 ? -7.129 -8.865 -41.505 1.00 80.12 475 LEU A N 1
ATOM 3765 C CA . LEU A 1 475 ? -7.194 -7.953 -42.654 1.00 80.12 475 LEU A CA 1
ATOM 3766 C C . LEU A 1 475 ? -8.570 -7.978 -43.327 1.00 80.12 475 LEU A C 1
ATOM 3768 O O . LEU A 1 475 ? -9.191 -9.038 -43.481 1.00 80.12 475 LEU A O 1
ATOM 3772 N N . HIS A 1 476 ? -9.000 -6.818 -43.829 1.00 77.56 476 HIS A N 1
ATOM 3773 C CA . HIS A 1 476 ? -10.173 -6.735 -44.691 1.00 77.56 476 HIS A CA 1
ATOM 3774 C C . HIS A 1 476 ? -9.940 -7.558 -45.978 1.00 77.56 476 HIS A C 1
ATOM 3776 O O . HIS A 1 476 ? -8.821 -7.559 -46.495 1.00 77.56 476 HIS A O 1
ATOM 3782 N N . PRO A 1 477 ? -10.953 -8.245 -46.551 1.00 75.31 477 PRO A N 1
ATOM 3783 C CA . PRO A 1 477 ? -10.770 -9.096 -47.734 1.00 75.31 477 PRO A CA 1
ATOM 3784 C C . PRO A 1 477 ? -10.081 -8.422 -48.931 1.00 75.31 477 PRO A C 1
ATOM 3786 O O . PRO A 1 477 ? -9.363 -9.093 -49.665 1.00 75.31 477 PRO A O 1
ATOM 3789 N N . LEU A 1 478 ? -10.255 -7.106 -49.093 1.00 73.75 478 LEU A N 1
ATOM 3790 C CA . LEU A 1 478 ? -9.634 -6.305 -50.160 1.00 73.75 478 LEU A CA 1
ATOM 3791 C C . LEU A 1 478 ? -8.151 -5.968 -49.912 1.00 73.75 478 LEU A C 1
ATOM 3793 O O . LEU A 1 478 ? -7.453 -5.586 -50.842 1.00 73.75 478 LEU A O 1
ATOM 3797 N N . GLU A 1 479 ? -7.664 -6.112 -48.679 1.00 73.94 479 GLU A N 1
ATOM 3798 C CA . GLU A 1 479 ? -6.299 -5.743 -48.271 1.00 73.94 479 GLU A CA 1
ATOM 3799 C C . GLU A 1 479 ? -5.369 -6.959 -48.136 1.00 73.94 479 GLU A C 1
ATOM 3801 O O . GLU A 1 479 ? -4.186 -6.807 -47.852 1.00 73.94 479 GLU A O 1
ATOM 3806 N N . ARG A 1 480 ? -5.872 -8.179 -48.374 1.00 69.88 480 ARG A N 1
ATOM 3807 C CA . ARG A 1 480 ? -5.114 -9.437 -48.209 1.00 69.88 480 ARG A CA 1
ATOM 3808 C C . ARG A 1 480 ? -3.901 -9.581 -49.137 1.00 69.88 480 ARG A C 1
ATOM 3810 O O . ARG A 1 480 ? -3.097 -10.481 -48.929 1.00 69.88 480 ARG A O 1
ATOM 3817 N N . HIS A 1 481 ? -3.787 -8.726 -50.151 1.00 71.62 481 HIS A N 1
ATOM 3818 C CA . HIS A 1 481 ? -2.692 -8.724 -51.124 1.00 71.62 481 HIS A CA 1
ATOM 3819 C C . HIS A 1 481 ? -1.649 -7.622 -50.873 1.00 71.62 481 HIS A C 1
ATOM 3821 O O . HIS A 1 481 ? -0.688 -7.515 -51.632 1.00 71.62 481 HIS A O 1
ATOM 3827 N N . VAL A 1 482 ? -1.831 -6.794 -49.838 1.00 85.31 482 VAL A N 1
ATOM 3828 C CA . VAL A 1 482 ? -0.883 -5.730 -49.482 1.00 85.31 482 VAL A CA 1
ATOM 3829 C C . VAL A 1 482 ? 0.248 -6.329 -48.652 1.00 85.31 482 VAL A C 1
ATOM 3831 O O . VAL A 1 482 ? -0.001 -7.018 -47.667 1.00 85.31 482 VAL A O 1
ATOM 3834 N N . PHE A 1 483 ? 1.494 -6.066 -49.043 1.00 91.94 483 PHE A N 1
ATOM 3835 C CA . PHE A 1 483 ? 2.663 -6.531 -48.299 1.00 91.94 483 PHE A CA 1
ATOM 3836 C C . PHE A 1 483 ? 2.786 -5.797 -46.958 1.00 91.94 483 PHE A C 1
ATOM 3838 O O . PHE A 1 483 ? 2.490 -4.602 -46.855 1.00 91.94 483 PHE A O 1
ATOM 3845 N N . THR A 1 484 ? 3.292 -6.495 -45.943 1.00 95.06 484 THR A N 1
ATOM 3846 C CA . THR A 1 484 ? 3.535 -5.925 -44.614 1.00 95.06 484 THR A CA 1
ATOM 3847 C C . THR A 1 484 ? 5.013 -5.568 -44.475 1.00 95.06 484 THR A C 1
ATOM 3849 O O . THR A 1 484 ? 5.884 -6.438 -44.542 1.00 95.06 484 THR A O 1
ATOM 3852 N N . LEU A 1 485 ? 5.304 -4.283 -44.261 1.00 96.56 485 LEU A N 1
ATOM 3853 C CA . LEU A 1 485 ? 6.655 -3.780 -44.022 1.00 96.56 485 LEU A CA 1
ATOM 3854 C C . LEU A 1 485 ? 6.855 -3.543 -42.524 1.00 96.56 485 LEU A C 1
ATOM 3856 O O . LEU A 1 485 ? 6.337 -2.584 -41.951 1.00 96.56 485 LEU A O 1
ATOM 3860 N N . VAL A 1 486 ? 7.621 -4.425 -41.892 1.00 96.94 486 VAL A N 1
ATOM 3861 C CA . VAL A 1 486 ? 7.987 -4.346 -40.481 1.00 96.94 486 VAL A CA 1
ATOM 3862 C C . VAL A 1 486 ? 9.276 -3.539 -40.346 1.00 96.94 486 VAL A C 1
ATOM 3864 O O . VAL A 1 486 ? 10.286 -3.860 -40.969 1.00 96.94 486 VAL A O 1
ATOM 3867 N N . LEU A 1 487 ? 9.260 -2.496 -39.523 1.00 96.56 487 LEU A N 1
ATOM 3868 C CA . LEU A 1 487 ? 10.396 -1.608 -39.286 1.00 96.56 487 LEU A CA 1
ATOM 3869 C C . LEU A 1 487 ? 10.799 -1.665 -37.813 1.00 96.56 487 LEU A C 1
ATOM 3871 O O . LEU A 1 487 ? 9.959 -1.506 -36.926 1.00 96.56 487 LEU A O 1
ATOM 3875 N N . ASP A 1 488 ? 12.083 -1.856 -37.537 1.00 94.25 488 ASP A N 1
ATOM 3876 C CA . ASP A 1 488 ? 12.609 -1.640 -36.189 1.00 94.25 488 ASP A CA 1
ATOM 3877 C C . ASP A 1 488 ? 12.747 -0.138 -35.895 1.00 94.25 488 ASP A C 1
ATOM 3879 O O . ASP A 1 488 ? 12.896 0.675 -36.807 1.00 94.25 488 ASP A O 1
ATOM 3883 N N . LEU A 1 489 ? 12.673 0.259 -34.624 1.00 93.06 489 LEU A N 1
ATOM 3884 C CA . LEU A 1 489 ? 12.674 1.680 -34.259 1.00 93.06 489 LEU A CA 1
ATOM 3885 C C . LEU A 1 489 ? 14.098 2.217 -34.062 1.00 93.06 489 LEU A C 1
ATOM 3887 O O . LEU A 1 489 ? 14.523 3.138 -34.766 1.00 93.06 489 LEU A O 1
ATOM 3891 N N . ASN A 1 490 ? 14.823 1.658 -33.090 1.00 90.50 490 ASN A N 1
ATOM 3892 C CA . ASN A 1 490 ? 16.127 2.166 -32.673 1.00 90.50 490 ASN A CA 1
ATOM 3893 C C . ASN A 1 490 ? 17.231 1.724 -33.644 1.00 90.50 490 ASN A C 1
ATOM 3895 O O . ASN A 1 490 ? 17.203 0.619 -34.172 1.00 90.50 490 ASN A O 1
ATOM 3899 N N . GLU A 1 491 ? 18.180 2.615 -33.917 1.00 91.31 491 GLU A N 1
ATOM 3900 C CA . GLU A 1 491 ? 19.269 2.463 -34.898 1.00 91.31 491 GLU A CA 1
ATOM 3901 C C . GLU A 1 491 ? 18.814 2.198 -36.352 1.00 91.31 491 GLU A C 1
ATOM 3903 O O . GLU A 1 491 ? 19.649 2.070 -37.247 1.00 91.31 491 GLU A O 1
ATOM 3908 N N . THR A 1 492 ? 17.503 2.186 -36.617 1.00 94.38 492 THR A N 1
ATOM 3909 C CA . THR A 1 492 ? 16.912 1.985 -37.949 1.00 94.38 492 THR A CA 1
ATOM 3910 C C . THR A 1 492 ? 16.185 3.237 -38.423 1.00 94.38 492 THR A C 1
ATOM 3912 O O . THR A 1 492 ? 16.558 3.780 -39.461 1.00 94.38 492 THR A O 1
ATOM 3915 N N . LEU A 1 493 ? 15.196 3.724 -37.662 1.00 94.62 493 LEU A N 1
ATOM 3916 C CA . LEU A 1 493 ? 14.433 4.947 -37.962 1.00 94.62 493 LEU A CA 1
ATOM 3917 C C . LEU A 1 493 ? 14.925 6.145 -37.144 1.00 94.62 493 LEU A C 1
ATOM 3919 O O . LEU A 1 493 ? 14.929 7.285 -37.615 1.00 94.62 493 LEU A O 1
ATOM 3923 N N . VAL A 1 494 ? 15.336 5.888 -35.903 1.00 93.75 494 VAL A N 1
ATOM 3924 C CA . VAL A 1 494 ? 15.823 6.899 -34.963 1.00 93.75 494 VAL A CA 1
ATOM 3925 C C . VAL A 1 494 ? 17.045 6.386 -34.216 1.00 93.75 494 VAL A C 1
ATOM 3927 O O . VAL A 1 494 ? 17.251 5.184 -34.103 1.00 93.75 494 VAL A O 1
ATOM 3930 N N . TYR A 1 495 ? 17.836 7.294 -33.662 1.00 92.62 495 TYR A N 1
ATOM 3931 C CA . TYR A 1 495 ? 18.914 6.965 -32.738 1.00 92.62 495 TYR A CA 1
ATOM 3932 C C . TYR A 1 495 ? 18.707 7.731 -31.442 1.00 92.62 495 TYR A C 1
ATOM 3934 O O . TYR A 1 495 ? 18.502 8.950 -31.471 1.00 92.62 495 TYR A O 1
ATOM 3942 N N . SER A 1 496 ? 18.771 7.032 -30.312 1.00 86.69 496 SER A N 1
ATOM 3943 C CA . SER A 1 496 ? 18.750 7.672 -29.005 1.00 86.69 496 SER A CA 1
ATOM 3944 C C . SER A 1 496 ? 20.054 7.505 -28.259 1.00 86.69 496 SER A C 1
ATOM 3946 O O . SER A 1 496 ? 20.495 6.391 -28.004 1.00 86.69 496 SER A O 1
ATOM 3948 N N . ASP A 1 497 ? 20.624 8.633 -27.839 1.00 81.56 497 ASP A N 1
ATOM 3949 C CA . ASP A 1 497 ? 21.738 8.657 -26.906 1.00 81.56 497 ASP A CA 1
ATOM 3950 C C . ASP A 1 497 ? 21.361 9.362 -25.608 1.00 81.56 497 ASP A C 1
ATOM 3952 O O . ASP A 1 497 ? 20.438 10.179 -25.529 1.00 81.56 497 ASP A O 1
ATOM 3956 N N . TRP A 1 498 ? 22.098 9.016 -24.559 1.00 81.62 498 TRP A N 1
ATOM 3957 C CA . TRP A 1 498 ? 22.062 9.736 -23.304 1.00 81.62 498 TRP A CA 1
ATOM 3958 C C . TRP A 1 498 ? 23.414 10.386 -23.064 1.00 81.62 498 TRP A C 1
ATOM 3960 O O . TRP A 1 498 ? 24.453 9.723 -23.065 1.00 81.62 498 TRP A O 1
ATOM 3970 N N . LYS A 1 499 ? 23.402 11.693 -22.807 1.00 65.25 499 LYS A N 1
ATOM 3971 C CA . LYS A 1 499 ? 24.589 12.432 -22.367 1.00 65.25 499 LYS A CA 1
ATOM 3972 C C . LYS A 1 499 ? 24.289 13.146 -21.062 1.00 65.25 499 LYS A C 1
ATOM 3974 O O . LYS A 1 499 ? 23.254 13.795 -20.933 1.00 65.25 499 LYS A O 1
ATOM 3979 N N . ARG A 1 500 ? 25.235 13.101 -20.120 1.00 48.34 500 ARG A N 1
ATOM 3980 C CA . ARG A 1 500 ? 25.118 13.712 -18.781 1.00 48.34 500 ARG A CA 1
ATOM 3981 C C . ARG A 1 500 ? 24.656 15.175 -18.811 1.00 48.34 500 ARG A C 1
ATOM 3983 O O . ARG A 1 500 ? 23.915 15.594 -17.931 1.00 48.34 500 ARG A O 1
ATOM 3990 N N . GLU A 1 501 ? 25.079 15.933 -19.819 1.00 55.28 501 GLU A N 1
ATOM 3991 C CA . GLU A 1 501 ? 24.775 17.362 -19.975 1.00 55.28 501 GLU A CA 1
ATOM 3992 C C . GLU A 1 501 ? 23.409 17.647 -20.615 1.00 55.28 501 GLU A C 1
ATOM 3994 O O . GLU A 1 501 ? 22.832 18.708 -20.390 1.00 55.28 501 GLU A O 1
ATOM 3999 N N . ARG A 1 502 ? 22.904 16.733 -21.452 1.00 57.47 502 ARG A N 1
ATOM 4000 C CA . ARG A 1 502 ? 21.745 16.982 -22.331 1.00 57.47 502 ARG A CA 1
ATOM 4001 C C . ARG A 1 502 ? 20.576 16.024 -22.100 1.00 57.47 502 ARG A C 1
ATOM 4003 O O . ARG A 1 502 ? 19.517 16.243 -22.681 1.00 57.47 502 ARG A O 1
ATOM 4010 N N . GLY A 1 503 ? 20.752 15.014 -21.247 1.00 65.75 503 GLY A N 1
ATOM 4011 C CA . GLY A 1 503 ? 19.781 13.950 -21.013 1.00 65.75 503 GLY A CA 1
ATOM 4012 C C . GLY A 1 503 ? 19.659 13.000 -22.204 1.00 65.75 503 GLY A C 1
ATOM 4013 O O . GLY A 1 503 ? 20.569 12.912 -23.030 1.00 65.75 503 GLY A O 1
ATOM 4014 N N . TRP A 1 504 ? 18.530 12.292 -22.267 1.00 75.31 504 TRP A N 1
ATOM 4015 C CA . TRP A 1 504 ? 18.149 11.499 -23.433 1.00 75.31 504 TRP A CA 1
ATOM 4016 C C . TRP A 1 504 ? 17.794 12.427 -24.589 1.00 75.31 504 TRP A C 1
ATOM 4018 O O . TRP A 1 504 ? 16.982 13.343 -24.430 1.00 75.31 504 TRP A O 1
ATOM 4028 N N . ARG A 1 505 ? 18.373 12.180 -25.760 1.00 81.81 505 ARG A N 1
ATOM 4029 C CA . ARG A 1 505 ? 17.934 12.789 -27.011 1.00 81.81 505 ARG A CA 1
ATOM 4030 C C . ARG A 1 505 ? 17.644 11.706 -28.026 1.00 81.81 505 ARG A C 1
ATOM 4032 O O . ARG A 1 505 ? 18.374 10.730 -28.127 1.00 81.81 505 ARG A O 1
ATOM 4039 N N . THR A 1 506 ? 16.576 11.911 -28.780 1.00 88.12 506 THR A N 1
ATOM 4040 C CA . THR A 1 506 ? 16.214 11.086 -29.928 1.00 88.12 506 THR A CA 1
ATOM 4041 C C . THR A 1 506 ? 16.435 11.913 -31.176 1.00 88.12 506 THR A C 1
ATOM 4043 O O . THR A 1 506 ? 15.939 13.036 -31.281 1.00 88.12 506 THR A O 1
ATOM 4046 N N . PHE A 1 507 ? 17.187 11.361 -32.111 1.00 92.56 507 PHE A N 1
ATOM 4047 C CA . PHE A 1 507 ? 17.467 11.961 -33.400 1.00 92.56 507 PHE A CA 1
ATOM 4048 C C . PHE A 1 507 ? 16.773 11.136 -34.473 1.00 92.56 507 PHE A C 1
ATOM 4050 O O . PHE A 1 507 ? 16.770 9.908 -34.408 1.00 92.56 507 PHE A O 1
ATOM 4057 N N . LYS A 1 508 ? 16.174 11.812 -35.451 1.00 93.31 508 LYS A N 1
ATOM 4058 C CA . LYS A 1 508 ? 15.573 11.162 -36.614 1.00 93.31 508 LYS A CA 1
ATOM 4059 C C . LYS A 1 508 ? 16.644 10.852 -37.651 1.00 93.31 508 LYS A C 1
ATOM 4061 O O . LYS A 1 508 ? 17.472 11.721 -37.932 1.00 93.31 508 LYS A O 1
ATOM 4066 N N . ARG A 1 509 ? 16.617 9.645 -38.214 1.00 95.19 509 ARG A N 1
ATOM 4067 C CA . ARG A 1 509 ? 17.510 9.279 -39.315 1.00 95.19 509 ARG A CA 1
ATOM 4068 C C . ARG A 1 509 ? 17.193 10.139 -40.546 1.00 95.19 509 ARG A C 1
ATOM 4070 O O . ARG A 1 509 ? 16.010 10.353 -40.830 1.00 95.19 509 ARG A O 1
ATOM 4077 N N . PRO A 1 510 ? 18.194 10.655 -41.278 1.00 93.88 510 PRO A N 1
ATOM 4078 C CA . PRO A 1 510 ? 17.950 11.381 -42.518 1.00 93.88 510 PRO A CA 1
ATOM 4079 C C . PRO A 1 510 ? 17.057 10.585 -43.483 1.00 93.88 510 PRO A C 1
ATOM 4081 O O . PRO A 1 510 ? 17.194 9.373 -43.626 1.00 93.88 510 PRO A O 1
ATOM 4084 N N . GLY A 1 511 ? 16.088 11.260 -44.108 1.00 90.12 511 GLY A N 1
ATOM 4085 C CA . GLY A 1 511 ? 15.177 10.644 -45.080 1.00 90.12 511 GLY A CA 1
ATOM 4086 C C . GLY A 1 511 ? 14.054 9.769 -44.505 1.00 90.12 511 GLY A C 1
ATOM 4087 O O . GLY A 1 511 ? 13.202 9.335 -45.274 1.00 90.12 511 GLY A O 1
ATOM 4088 N N . VAL A 1 512 ? 13.985 9.548 -43.184 1.00 93.81 512 VAL A N 1
ATOM 4089 C CA . VAL A 1 512 ? 12.975 8.663 -42.567 1.00 93.81 512 VAL A CA 1
ATOM 4090 C C . VAL A 1 512 ? 11.527 9.099 -42.824 1.00 93.81 512 VAL A C 1
ATOM 4092 O O . VAL A 1 512 ? 10.673 8.263 -43.092 1.00 93.81 512 VAL A O 1
ATOM 4095 N N . GLU A 1 513 ? 11.248 10.404 -42.801 1.00 91.94 513 GLU A N 1
ATOM 4096 C CA . GLU A 1 513 ? 9.904 10.946 -43.059 1.00 91.94 513 GLU A CA 1
ATOM 4097 C C . GLU A 1 513 ? 9.480 10.683 -44.514 1.00 91.94 513 GLU A C 1
ATOM 4099 O O . GLU A 1 513 ? 8.379 10.198 -44.757 1.00 91.94 513 GLU A O 1
ATOM 4104 N N . ALA A 1 514 ? 10.386 10.917 -45.472 1.00 90.56 514 ALA A N 1
ATOM 4105 C CA . ALA A 1 514 ? 10.144 10.644 -46.889 1.00 90.56 514 ALA A CA 1
ATOM 4106 C C . ALA A 1 514 ? 9.999 9.139 -47.171 1.00 90.56 514 ALA A C 1
ATOM 4108 O O . ALA A 1 514 ? 9.167 8.737 -47.979 1.00 90.56 514 ALA A O 1
ATOM 4109 N N . PHE A 1 515 ? 10.781 8.306 -46.479 1.00 94.81 515 PHE A N 1
ATOM 4110 C CA . PHE A 1 515 ? 10.696 6.851 -46.563 1.00 94.81 515 PHE A CA 1
ATOM 4111 C C . PHE A 1 515 ? 9.323 6.335 -46.110 1.00 94.81 515 PHE A C 1
ATOM 4113 O O . PHE A 1 515 ? 8.687 5.576 -46.840 1.00 94.81 515 PHE A O 1
ATOM 4120 N N . LEU A 1 516 ? 8.850 6.777 -44.938 1.00 94.88 516 LEU A N 1
ATOM 4121 C CA . LEU A 1 516 ? 7.541 6.392 -44.401 1.00 94.88 516 LEU A CA 1
ATOM 4122 C C . LEU A 1 516 ? 6.394 6.892 -45.290 1.00 94.88 516 LEU A C 1
ATOM 4124 O O . LEU A 1 516 ? 5.486 6.124 -45.595 1.00 94.88 516 LEU A O 1
ATOM 4128 N N . GLU A 1 517 ? 6.458 8.144 -45.747 1.00 91.19 517 GLU A N 1
ATOM 4129 C CA . GLU A 1 517 ? 5.417 8.748 -46.586 1.00 91.19 517 GLU A CA 1
ATOM 4130 C C . GLU A 1 517 ? 5.302 8.087 -47.967 1.00 91.19 517 GLU A C 1
ATOM 4132 O O . GLU A 1 517 ? 4.198 7.875 -48.477 1.00 91.19 517 GLU A O 1
ATOM 4137 N N . HIS A 1 518 ? 6.432 7.757 -48.593 1.00 93.00 518 HIS A N 1
ATOM 4138 C CA . HIS A 1 518 ? 6.430 7.125 -49.910 1.00 93.00 518 HIS A CA 1
ATOM 4139 C C . HIS A 1 518 ? 5.964 5.672 -49.832 1.00 93.00 518 HIS A C 1
ATOM 4141 O O . HIS A 1 518 ? 5.089 5.256 -50.587 1.00 93.00 518 HIS A O 1
ATOM 4147 N N . LEU A 1 519 ? 6.511 4.895 -48.893 1.00 93.88 519 LEU A N 1
ATOM 4148 C CA . LEU A 1 519 ? 6.200 3.468 -48.789 1.00 93.88 519 LEU A CA 1
ATOM 4149 C C . LEU A 1 519 ? 4.851 3.189 -48.126 1.00 93.88 519 LEU A C 1
ATOM 4151 O O . LEU A 1 519 ? 4.258 2.152 -48.417 1.00 93.88 519 LEU A O 1
ATOM 4155 N N . GLY A 1 520 ? 4.320 4.112 -47.320 1.00 90.62 520 GLY A N 1
ATOM 4156 C CA . GLY A 1 520 ? 2.979 3.999 -46.738 1.00 90.62 520 GLY A CA 1
ATOM 4157 C C . GLY A 1 520 ? 1.857 3.939 -47.783 1.00 90.62 520 GLY A C 1
ATOM 4158 O O . GLY A 1 520 ? 0.765 3.471 -47.483 1.00 90.62 520 GLY A O 1
ATOM 4159 N N . GLN A 1 521 ? 2.127 4.348 -49.029 1.00 90.56 521 GLN A N 1
ATOM 4160 C CA . GLN A 1 521 ? 1.193 4.220 -50.158 1.00 90.56 521 GLN A CA 1
ATOM 4161 C C . GLN A 1 521 ? 1.127 2.795 -50.731 1.00 90.56 521 GLN A C 1
ATOM 4163 O O . GLN A 1 521 ? 0.182 2.461 -51.443 1.00 90.56 521 GLN A O 1
ATOM 4168 N N . PHE A 1 522 ? 2.137 1.968 -50.450 1.00 90.81 522 PHE A N 1
ATOM 4169 C CA . PHE A 1 522 ? 2.312 0.641 -51.043 1.00 90.81 522 PHE A CA 1
ATOM 4170 C C . PHE A 1 522 ? 2.252 -0.496 -50.016 1.00 90.81 522 PHE A C 1
ATOM 4172 O O . PHE A 1 522 ? 1.897 -1.618 -50.374 1.00 90.81 522 PHE A O 1
ATOM 4179 N N . TYR A 1 523 ? 2.610 -0.217 -48.761 1.00 94.31 523 TYR A N 1
ATOM 4180 C CA . TYR A 1 523 ? 2.785 -1.212 -47.709 1.00 94.31 523 TYR A CA 1
ATOM 4181 C C . TYR A 1 523 ? 1.906 -0.936 -46.493 1.00 94.31 523 TYR A C 1
ATOM 4183 O O . TYR A 1 523 ? 1.692 0.206 -46.092 1.00 94.31 523 TYR A O 1
ATOM 4191 N N . GLU A 1 524 ? 1.501 -2.010 -45.819 1.00 94.19 524 GLU A N 1
ATOM 4192 C CA . GLU A 1 524 ? 1.091 -1.938 -44.421 1.00 94.19 524 GLU A CA 1
ATOM 4193 C C . GLU A 1 524 ? 2.343 -1.770 -43.548 1.00 94.19 524 GLU A C 1
ATOM 4195 O O . GLU A 1 524 ? 3.082 -2.731 -43.323 1.00 94.19 524 GLU A O 1
ATOM 4200 N N . ILE A 1 525 ? 2.599 -0.553 -43.058 1.00 95.94 525 ILE A N 1
ATOM 4201 C CA . ILE A 1 525 ? 3.767 -0.281 -42.210 1.00 95.94 525 ILE A CA 1
ATOM 4202 C C . ILE A 1 525 ? 3.472 -0.639 -40.750 1.00 95.94 525 ILE A C 1
ATOM 4204 O O . ILE A 1 525 ? 2.531 -0.124 -40.134 1.00 95.94 525 ILE A O 1
ATOM 4208 N N . VAL A 1 526 ? 4.336 -1.479 -40.179 1.00 96.38 526 VAL A N 1
ATOM 4209 C CA . VAL A 1 526 ? 4.304 -1.912 -38.779 1.00 96.38 526 VAL A CA 1
ATOM 4210 C C . VAL A 1 526 ? 5.635 -1.572 -38.122 1.00 96.38 526 VAL A C 1
ATOM 4212 O O . VAL A 1 526 ? 6.670 -2.076 -38.540 1.00 96.38 526 VAL A O 1
ATOM 4215 N N . VAL A 1 527 ? 5.638 -0.766 -37.061 1.00 96.06 527 VAL A N 1
ATOM 4216 C CA . VAL A 1 527 ? 6.859 -0.574 -36.260 1.00 96.06 527 VAL A CA 1
ATOM 4217 C C . VAL A 1 527 ? 6.902 -1.612 -35.148 1.00 96.06 527 VAL A C 1
ATOM 4219 O O . VAL A 1 527 ? 5.952 -1.702 -34.375 1.00 96.06 527 VAL A O 1
ATOM 4222 N N . TYR A 1 528 ? 7.991 -2.381 -35.053 1.00 94.25 528 TYR A N 1
ATOM 4223 C CA . TYR A 1 528 ? 8.141 -3.479 -34.096 1.00 94.25 528 TYR A CA 1
ATOM 4224 C C . TYR A 1 528 ? 9.437 -3.363 -33.286 1.00 94.25 528 TYR A C 1
ATOM 4226 O O . TYR A 1 528 ? 10.505 -3.834 -33.676 1.00 94.25 528 TYR A O 1
ATOM 4234 N N . SER A 1 529 ? 9.311 -2.730 -32.122 1.00 91.94 529 SER A N 1
ATOM 4235 C CA . SER A 1 529 ? 10.421 -2.352 -31.251 1.00 91.94 529 SER A CA 1
ATOM 4236 C C . SER A 1 529 ? 10.502 -3.222 -29.993 1.00 91.94 529 SER A C 1
ATOM 4238 O O . SER A 1 529 ? 9.484 -3.641 -29.446 1.00 91.94 529 SER A O 1
ATOM 4240 N N . ASP A 1 530 ? 11.716 -3.434 -29.483 1.00 88.19 530 ASP A N 1
ATOM 4241 C CA . ASP A 1 530 ? 11.988 -4.014 -28.158 1.00 88.19 530 ASP A CA 1
ATOM 4242 C C . ASP A 1 530 ? 11.940 -2.987 -27.018 1.00 88.19 530 ASP A C 1
ATOM 4244 O O . ASP A 1 530 ? 12.177 -3.325 -25.858 1.00 88.19 530 ASP A O 1
ATOM 4248 N N . GLN A 1 531 ? 11.612 -1.733 -27.323 1.00 85.81 531 GLN A N 1
ATOM 4249 C CA . GLN A 1 531 ? 11.459 -0.677 -26.330 1.00 85.81 531 GLN A CA 1
ATOM 4250 C C . GLN A 1 531 ? 10.048 -0.679 -25.723 1.00 85.81 531 GLN A C 1
ATOM 4252 O O . GLN A 1 531 ? 9.082 -1.152 -26.327 1.00 85.81 531 GLN A O 1
ATOM 4257 N N . LEU A 1 532 ? 9.910 -0.150 -24.504 1.00 78.25 532 LEU A N 1
ATOM 4258 C CA . LEU A 1 532 ? 8.621 -0.053 -23.805 1.00 78.25 532 LEU A CA 1
ATOM 4259 C C . LEU A 1 532 ? 7.628 0.844 -24.558 1.00 78.25 532 LEU A C 1
ATOM 4261 O O . LEU A 1 532 ? 8.023 1.835 -25.172 1.00 78.25 532 LEU A O 1
ATOM 4265 N N . ASN A 1 533 ? 6.330 0.542 -24.439 1.00 77.75 533 ASN A N 1
ATOM 4266 C CA . ASN A 1 533 ? 5.283 1.232 -25.199 1.00 77.75 533 ASN A CA 1
ATOM 4267 C C . ASN A 1 533 ? 5.296 2.756 -25.011 1.00 77.75 533 ASN A C 1
ATOM 4269 O O . ASN A 1 533 ? 5.247 3.502 -25.979 1.00 77.75 533 ASN A O 1
ATOM 4273 N N . VAL A 1 534 ? 5.484 3.210 -23.766 1.00 70.38 534 VAL A N 1
ATOM 4274 C CA . VAL A 1 534 ? 5.542 4.638 -23.403 1.00 70.38 534 VAL A CA 1
ATOM 4275 C C . VAL A 1 534 ? 6.604 5.396 -24.209 1.00 70.38 534 VAL A C 1
ATOM 4277 O O . VAL A 1 534 ? 6.402 6.547 -24.583 1.00 70.38 534 VAL A O 1
ATOM 4280 N N . TYR A 1 535 ? 7.736 4.752 -24.494 1.00 78.62 535 TYR A N 1
ATOM 4281 C CA . TYR A 1 535 ? 8.813 5.351 -25.274 1.00 78.62 535 TYR A CA 1
ATOM 4282 C C . TYR A 1 535 ? 8.510 5.300 -26.777 1.00 78.62 535 TYR A C 1
ATOM 4284 O O . TYR A 1 535 ? 8.640 6.317 -27.458 1.00 78.62 535 TYR A O 1
ATOM 4292 N N . VAL A 1 536 ? 8.051 4.145 -27.271 1.00 83.81 536 VAL A N 1
ATOM 4293 C CA . VAL A 1 536 ? 7.703 3.934 -28.685 1.00 83.81 536 VAL A CA 1
ATOM 4294 C C . VAL A 1 536 ? 6.624 4.919 -29.136 1.00 83.81 536 VAL A C 1
ATOM 4296 O O . VAL A 1 536 ? 6.832 5.629 -30.118 1.00 83.81 536 VAL A O 1
ATOM 4299 N N . ASP A 1 537 ? 5.525 5.035 -28.389 1.00 84.25 537 ASP A N 1
ATOM 4300 C CA . ASP A 1 537 ? 4.413 5.924 -28.734 1.00 84.25 537 ASP A CA 1
ATOM 4301 C C . ASP A 1 537 ? 4.855 7.390 -28.780 1.00 84.25 537 ASP A C 1
ATOM 4303 O O . ASP A 1 537 ? 4.606 8.077 -29.769 1.00 84.25 537 ASP A O 1
ATOM 4307 N N . SER A 1 538 ? 5.627 7.842 -27.784 1.00 83.06 538 SER A N 1
ATOM 4308 C CA . SER A 1 538 ? 6.104 9.231 -27.714 1.00 83.06 538 SER A CA 1
ATOM 4309 C C . SER A 1 538 ? 6.987 9.652 -28.898 1.00 83.06 538 SER A C 1
ATOM 4311 O O . SER A 1 538 ? 7.031 10.832 -29.263 1.00 83.06 538 SER A O 1
ATOM 4313 N N . ILE A 1 539 ? 7.709 8.698 -29.495 1.00 87.62 539 ILE A N 1
ATOM 4314 C CA . ILE A 1 539 ? 8.560 8.934 -30.663 1.00 87.62 539 ILE A CA 1
ATOM 4315 C C . ILE A 1 539 ? 7.731 8.865 -31.933 1.00 87.62 539 ILE A C 1
ATOM 4317 O O . ILE A 1 539 ? 7.833 9.761 -32.770 1.00 87.62 539 ILE A O 1
ATOM 4321 N N . LEU A 1 540 ? 6.911 7.823 -32.077 1.00 89.75 540 LEU A N 1
ATOM 4322 C CA . LEU A 1 540 ? 6.133 7.599 -33.290 1.00 89.75 540 LEU A CA 1
ATOM 4323 C C . LEU A 1 540 ? 5.070 8.676 -33.506 1.00 89.75 540 LEU A C 1
ATOM 4325 O O . LEU A 1 540 ? 4.873 9.081 -34.643 1.00 89.75 540 LEU A O 1
ATOM 4329 N N . GLU A 1 541 ? 4.468 9.221 -32.447 1.00 85.94 541 GLU A N 1
ATOM 4330 C CA . GLU A 1 541 ? 3.561 10.376 -32.545 1.00 85.94 541 GLU A CA 1
ATOM 4331 C C . GLU A 1 541 ? 4.215 11.605 -33.190 1.00 85.94 541 GLU A C 1
ATOM 4333 O O . GLU A 1 541 ? 3.543 12.393 -33.851 1.00 85.94 541 GLU A O 1
ATOM 4338 N N . ARG A 1 542 ? 5.529 11.780 -33.008 1.00 87.19 542 ARG A N 1
ATOM 4339 C CA . ARG A 1 542 ? 6.285 12.900 -33.586 1.00 87.19 542 ARG A CA 1
ATOM 4340 C C . ARG A 1 542 ? 6.877 12.565 -34.949 1.00 87.19 542 ARG A C 1
ATOM 4342 O O . ARG A 1 542 ? 7.014 13.458 -35.778 1.00 87.19 542 ARG A O 1
ATOM 4349 N N . LEU A 1 543 ? 7.275 11.310 -35.145 1.00 88.38 543 LEU A N 1
ATOM 4350 C CA . LEU A 1 543 ? 7.896 10.825 -36.375 1.00 88.38 543 LEU A CA 1
ATOM 4351 C C . LEU A 1 543 ? 6.870 10.657 -37.503 1.00 88.38 543 LEU A C 1
ATOM 4353 O O . LEU A 1 543 ? 7.184 10.924 -38.657 1.00 88.38 543 LEU A O 1
ATOM 4357 N N . ASP A 1 544 ? 5.651 10.236 -37.165 1.00 89.38 544 ASP A N 1
ATOM 4358 C CA . ASP A 1 544 ? 4.593 9.906 -38.116 1.00 89.38 544 ASP A CA 1
ATOM 4359 C C . ASP A 1 544 ? 3.464 10.944 -38.122 1.00 89.38 544 ASP A C 1
ATOM 4361 O O . ASP A 1 544 ? 2.293 10.652 -37.884 1.00 89.38 544 ASP A O 1
ATOM 4365 N N . ALA A 1 545 ? 3.818 12.194 -38.417 1.00 80.06 545 ALA A N 1
ATOM 4366 C CA . ALA A 1 545 ? 2.858 13.298 -38.460 1.00 80.06 545 ALA A CA 1
ATOM 4367 C C . ALA A 1 545 ? 1.744 13.116 -39.517 1.00 80.06 545 ALA A C 1
ATOM 4369 O O . ALA A 1 545 ? 0.706 13.768 -39.427 1.00 80.06 545 ALA A O 1
ATOM 4370 N N . LYS A 1 546 ? 1.959 12.256 -40.523 1.00 81.81 546 LYS A N 1
ATOM 4371 C CA . LYS A 1 546 ? 1.019 11.988 -41.626 1.00 81.81 546 LYS A CA 1
ATOM 4372 C C . LYS A 1 546 ? 0.220 10.687 -41.456 1.00 81.81 546 LYS A C 1
ATOM 4374 O O . LYS A 1 546 ? -0.649 10.425 -42.280 1.00 81.81 546 LYS A O 1
ATOM 4379 N N . GLY A 1 547 ? 0.480 9.899 -40.408 1.00 86.44 547 GLY A N 1
ATOM 4380 C CA . GLY A 1 547 ? -0.266 8.669 -40.113 1.00 86.44 547 GLY A CA 1
ATOM 4381 C C . GLY A 1 547 ? 0.016 7.502 -41.069 1.00 86.44 547 GLY A C 1
ATOM 4382 O O . GLY A 1 547 ? -0.893 6.739 -41.382 1.00 86.44 547 GLY A O 1
ATOM 4383 N N . SER A 1 548 ? 1.250 7.374 -41.557 1.00 90.31 548 SER A N 1
ATOM 4384 C CA . SER A 1 548 ? 1.692 6.298 -42.459 1.00 90.31 548 SER A CA 1
ATOM 4385 C C . SER A 1 548 ? 1.895 4.956 -41.737 1.00 90.31 548 SER A C 1
ATOM 4387 O O . SER A 1 548 ? 1.896 3.907 -42.379 1.00 90.31 548 SER A O 1
ATOM 4389 N N . ILE A 1 549 ? 2.080 4.955 -40.411 1.00 93.75 549 ILE A N 1
ATOM 4390 C CA . ILE A 1 549 ? 2.288 3.746 -39.603 1.00 93.75 549 ILE A CA 1
ATOM 4391 C C . ILE A 1 549 ? 0.934 3.202 -39.144 1.00 93.75 549 ILE A C 1
ATOM 4393 O O . ILE A 1 549 ? 0.259 3.799 -38.304 1.00 93.75 549 ILE A O 1
ATOM 4397 N N . ARG A 1 550 ? 0.562 2.013 -39.632 1.00 91.19 550 ARG A N 1
ATOM 4398 C CA . ARG A 1 550 ? -0.731 1.383 -39.323 1.00 91.19 550 ARG A CA 1
ATOM 4399 C C . ARG A 1 550 ? -0.744 0.710 -37.953 1.00 91.19 550 ARG A C 1
ATOM 4401 O O . ARG A 1 550 ? -1.746 0.769 -37.241 1.00 91.19 550 ARG A O 1
ATOM 4408 N N . HIS A 1 551 ? 0.364 0.072 -37.573 1.00 93.56 551 HIS A N 1
ATOM 4409 C CA . HIS A 1 551 ? 0.463 -0.675 -36.319 1.00 93.56 551 HIS A CA 1
ATOM 4410 C C . HIS A 1 551 ? 1.778 -0.417 -35.581 1.00 93.56 551 HIS A C 1
ATOM 4412 O O . HIS A 1 551 ? 2.843 -0.278 -36.183 1.00 93.56 551 HIS A O 1
ATOM 4418 N N . ARG A 1 552 ? 1.690 -0.374 -34.248 1.00 93.44 552 ARG A N 1
ATOM 4419 C CA . ARG A 1 552 ? 2.806 -0.113 -33.334 1.00 93.44 552 ARG A CA 1
ATOM 4420 C C . ARG A 1 552 ? 2.911 -1.277 -32.357 1.00 93.44 552 ARG A C 1
ATOM 4422 O O . ARG A 1 552 ? 1.995 -1.523 -31.576 1.00 93.44 552 ARG A O 1
ATOM 4429 N N . LEU A 1 553 ? 4.009 -2.013 -32.427 1.00 92.38 553 LEU A N 1
ATOM 4430 C CA . LEU A 1 553 ? 4.325 -3.129 -31.550 1.00 92.38 553 LEU A CA 1
ATOM 4431 C C . LEU A 1 553 ? 5.550 -2.752 -30.717 1.00 92.38 553 LEU A C 1
ATOM 4433 O O . LEU A 1 553 ? 6.581 -2.328 -31.241 1.00 92.38 553 LEU A O 1
ATOM 4437 N N . SER A 1 554 ? 5.419 -2.891 -29.405 1.00 88.88 554 SER A N 1
ATOM 4438 C CA . SER A 1 554 ? 6.465 -2.595 -28.428 1.00 88.88 554 SER A CA 1
ATOM 4439 C C . SER A 1 554 ? 6.976 -3.879 -27.775 1.00 88.88 554 SER A C 1
ATOM 4441 O O . SER A 1 554 ? 6.526 -4.982 -28.100 1.00 88.88 554 SER A O 1
ATOM 4443 N N . ARG A 1 555 ? 7.899 -3.738 -26.819 1.00 85.69 555 ARG A N 1
ATOM 4444 C CA . ARG A 1 555 ? 8.587 -4.835 -26.122 1.00 85.69 555 ARG A CA 1
ATOM 4445 C C . ARG A 1 555 ? 7.679 -5.989 -25.701 1.00 85.69 555 ARG A C 1
ATOM 4447 O O . ARG A 1 555 ? 8.062 -7.144 -25.848 1.00 85.69 555 ARG A O 1
ATOM 4454 N N . THR A 1 556 ? 6.470 -5.689 -25.226 1.00 82.56 556 THR A N 1
ATOM 4455 C CA . THR A 1 556 ? 5.487 -6.678 -24.739 1.00 82.56 556 THR A CA 1
ATOM 4456 C C . THR A 1 556 ? 5.006 -7.657 -25.812 1.00 82.56 556 THR A C 1
ATOM 4458 O O . THR A 1 556 ? 4.371 -8.658 -25.489 1.00 82.56 556 THR A O 1
ATOM 4461 N N . LYS A 1 557 ? 5.268 -7.365 -27.089 1.00 87.88 557 LYS A N 1
ATOM 4462 C CA . LYS A 1 557 ? 4.889 -8.199 -28.231 1.00 87.88 557 LYS A CA 1
ATOM 4463 C C . LYS A 1 557 ? 6.035 -9.069 -28.751 1.00 87.88 557 LYS A C 1
ATOM 4465 O O . LYS A 1 557 ? 5.754 -9.969 -29.527 1.00 87.88 557 LYS A O 1
ATOM 4470 N N . THR A 1 558 ? 7.271 -8.845 -28.293 1.00 87.31 558 THR A N 1
ATOM 4471 C CA . THR A 1 558 ? 8.469 -9.626 -28.661 1.00 87.31 558 THR A CA 1
ATOM 4472 C C . THR A 1 558 ? 8.593 -10.923 -27.849 1.00 87.31 558 THR A C 1
ATOM 4474 O O . THR A 1 558 ? 8.030 -11.033 -26.764 1.00 87.31 558 THR A O 1
ATOM 4477 N N . ASN A 1 559 ? 9.363 -11.892 -28.348 1.00 86.81 559 ASN A N 1
ATOM 4478 C CA . ASN A 1 559 ? 9.774 -13.083 -27.602 1.00 86.81 559 ASN A CA 1
ATOM 4479 C C . ASN A 1 559 ? 11.103 -12.819 -26.886 1.00 86.81 559 ASN A C 1
ATOM 4481 O O . ASN A 1 559 ? 12.068 -12.405 -27.525 1.00 86.81 559 ASN A O 1
ATOM 4485 N N . TYR A 1 560 ? 11.186 -13.099 -25.588 1.00 81.38 560 TYR A N 1
ATOM 4486 C CA . TYR A 1 560 ? 12.426 -12.928 -24.826 1.00 81.38 560 TYR A CA 1
ATOM 4487 C C . TYR A 1 560 ? 13.146 -14.267 -24.632 1.00 81.38 560 TYR A C 1
ATOM 4489 O O . TYR A 1 560 ? 12.538 -15.230 -24.160 1.00 81.38 560 TYR A O 1
ATOM 4497 N N . ARG A 1 561 ? 14.423 -14.329 -25.034 1.00 79.81 561 ARG A N 1
ATOM 4498 C CA . ARG A 1 561 ? 15.294 -15.518 -24.976 1.00 79.81 561 ARG A CA 1
ATOM 4499 C C . ARG A 1 561 ? 16.726 -15.076 -24.675 1.00 79.81 561 ARG A C 1
ATOM 4501 O O . ARG A 1 561 ? 17.193 -14.119 -25.287 1.00 79.81 561 ARG A O 1
ATOM 4508 N N . ASP A 1 562 ? 17.404 -15.725 -23.732 1.00 75.38 562 ASP A N 1
ATOM 4509 C CA . ASP A 1 562 ? 18.832 -15.513 -23.426 1.00 75.38 562 ASP A CA 1
ATOM 4510 C C . ASP A 1 562 ? 19.251 -14.043 -23.234 1.00 75.38 562 ASP A C 1
ATOM 4512 O O . ASP A 1 562 ? 20.287 -13.590 -23.724 1.00 75.38 562 ASP A O 1
ATOM 4516 N N . GLY A 1 563 ? 18.420 -13.247 -22.553 1.00 71.44 563 GLY A N 1
ATOM 4517 C CA . GLY A 1 563 ? 18.720 -11.829 -22.333 1.00 71.44 563 GLY A CA 1
ATOM 4518 C C . GLY A 1 563 ? 18.363 -10.896 -23.496 1.00 71.44 563 GLY A C 1
ATOM 4519 O O . GLY A 1 563 ? 18.588 -9.690 -23.394 1.00 71.44 563 GLY A O 1
ATOM 4520 N N . LYS A 1 564 ? 17.810 -11.418 -24.599 1.00 80.00 564 LYS A N 1
ATOM 4521 C CA . LYS A 1 564 ? 17.540 -10.675 -25.839 1.00 80.00 564 LYS A CA 1
ATOM 4522 C C . LYS A 1 564 ? 16.081 -10.772 -26.283 1.00 80.00 564 LYS A C 1
ATOM 4524 O O . LYS A 1 564 ? 15.384 -11.752 -26.032 1.00 80.00 564 LYS A O 1
ATOM 4529 N N . HIS A 1 565 ? 15.624 -9.727 -26.972 1.00 86.19 565 HIS A N 1
ATOM 4530 C CA . HIS A 1 565 ? 14.278 -9.637 -27.534 1.00 86.19 565 HIS A CA 1
ATOM 4531 C C . HIS A 1 565 ? 14.277 -9.959 -29.029 1.00 86.19 565 HIS A C 1
ATOM 4533 O O . HIS A 1 565 ? 14.858 -9.234 -29.840 1.00 86.19 565 HIS A O 1
ATOM 4539 N N . TYR A 1 566 ? 13.551 -11.010 -29.387 1.00 89.62 566 TYR A N 1
ATOM 4540 C CA . TYR A 1 566 ? 13.365 -11.488 -30.747 1.00 89.62 566 TYR A CA 1
ATOM 4541 C C . TYR A 1 566 ? 11.971 -11.140 -31.262 1.00 89.62 566 TYR A C 1
ATOM 4543 O O . TYR A 1 566 ? 10.961 -11.342 -30.582 1.00 89.62 566 TYR A O 1
ATOM 4551 N N . ARG A 1 567 ? 11.899 -10.633 -32.489 1.00 92.12 567 ARG A N 1
ATOM 4552 C CA . ARG A 1 567 ? 10.641 -10.389 -33.190 1.00 92.12 567 ARG A CA 1
ATOM 4553 C C . ARG A 1 567 ? 10.212 -11.679 -33.883 1.00 92.12 567 ARG A C 1
ATOM 4555 O O . ARG A 1 567 ? 11.019 -12.342 -34.527 1.00 92.12 567 ARG A O 1
ATOM 4562 N N . ASP A 1 568 ? 8.945 -12.033 -33.716 1.00 91.56 568 ASP A N 1
ATOM 4563 C CA . ASP A 1 568 ? 8.361 -13.246 -34.285 1.00 91.56 568 ASP A CA 1
ATOM 4564 C C . ASP A 1 568 ? 7.234 -12.885 -35.243 1.00 91.56 568 ASP A C 1
ATOM 4566 O O . ASP A 1 568 ? 6.158 -12.439 -34.833 1.00 91.56 568 ASP A O 1
ATOM 4570 N N . PHE A 1 569 ? 7.511 -13.051 -36.531 1.00 91.31 569 PHE A N 1
ATOM 4571 C CA . PHE A 1 569 ? 6.600 -12.689 -37.606 1.00 91.31 569 PHE A CA 1
ATOM 4572 C C . PHE A 1 569 ? 5.495 -13.722 -37.802 1.00 91.31 569 PHE A C 1
ATOM 4574 O O . PHE A 1 569 ? 4.421 -13.363 -38.280 1.00 91.31 569 PHE A O 1
ATOM 4581 N N . SER A 1 570 ? 5.690 -14.965 -37.346 1.00 88.56 570 SER A N 1
ATOM 4582 C CA . SER A 1 570 ? 4.641 -15.994 -37.387 1.00 88.56 570 SER A CA 1
ATOM 4583 C C . SER A 1 570 ? 3.413 -15.601 -36.555 1.00 88.56 570 SER A C 1
ATOM 4585 O O . SER A 1 570 ? 2.284 -15.954 -36.893 1.00 88.56 570 SER A O 1
ATOM 4587 N N . LYS A 1 571 ? 3.616 -14.784 -35.512 1.00 89.69 571 LYS A N 1
ATOM 4588 C CA . LYS A 1 571 ? 2.554 -14.269 -34.640 1.00 89.69 571 LYS A CA 1
ATOM 4589 C C . LYS A 1 571 ? 1.917 -12.970 -35.152 1.00 89.69 571 LYS A C 1
ATOM 4591 O O . LYS A 1 571 ? 0.935 -12.516 -34.570 1.00 89.69 571 LYS A O 1
ATOM 4596 N N . LEU A 1 572 ? 2.396 -12.363 -36.247 1.00 89.88 572 LEU A N 1
ATOM 4597 C CA . LEU A 1 572 ? 1.830 -11.113 -36.785 1.00 89.88 572 LEU A CA 1
ATOM 4598 C C . LEU A 1 572 ? 0.435 -11.268 -37.403 1.00 89.88 572 LEU A C 1
ATOM 4600 O O . LEU A 1 572 ? -0.161 -10.259 -37.752 1.00 89.88 572 LEU A O 1
ATOM 4604 N N . ASN A 1 573 ? -0.119 -12.482 -37.512 1.00 92.06 573 ASN A N 1
ATOM 4605 C CA . ASN A 1 573 ? -1.399 -12.719 -38.196 1.00 92.06 573 ASN A CA 1
ATOM 4606 C C . ASN A 1 573 ? -1.368 -12.217 -39.660 1.00 92.06 573 ASN A C 1
ATOM 4608 O O . ASN A 1 573 ? -2.323 -11.622 -40.162 1.00 92.06 573 ASN A O 1
ATOM 4612 N N . ARG A 1 574 ? -0.225 -12.412 -40.323 1.00 91.31 574 ARG A N 1
ATOM 4613 C CA . ARG A 1 574 ? 0.046 -12.111 -41.734 1.00 91.31 574 ARG A CA 1
ATOM 4614 C C . ARG A 1 574 ? 0.726 -13.326 -42.358 1.00 91.31 574 ARG A C 1
ATOM 4616 O O . ARG A 1 574 ? 1.348 -14.108 -41.642 1.00 91.31 574 ARG A O 1
ATOM 4623 N N . ASP A 1 575 ? 0.598 -13.493 -43.669 1.00 89.50 575 ASP A N 1
ATOM 4624 C CA . ASP A 1 575 ? 1.296 -14.563 -44.383 1.00 89.50 575 ASP A CA 1
ATOM 4625 C C . ASP A 1 575 ? 2.806 -14.244 -44.439 1.00 89.50 575 ASP A C 1
ATOM 4627 O O . ASP A 1 575 ? 3.177 -13.182 -44.943 1.00 89.50 575 ASP A O 1
ATOM 4631 N N . PRO A 1 576 ? 3.702 -15.118 -43.941 1.00 90.44 576 PR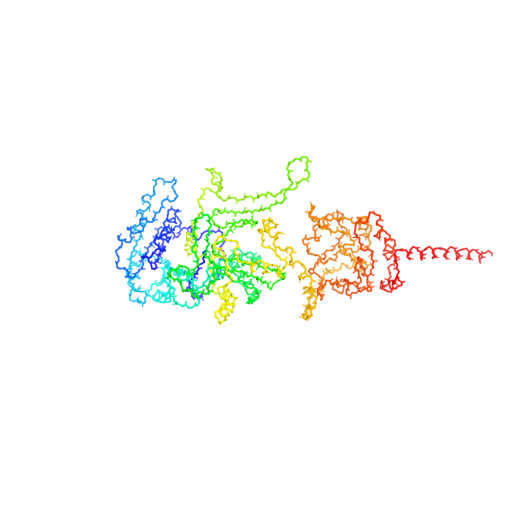O A N 1
ATOM 4632 C CA . PRO A 1 576 ? 5.145 -14.881 -43.979 1.00 90.44 576 PRO A CA 1
ATOM 4633 C C . PRO A 1 576 ? 5.724 -14.624 -45.378 1.00 90.44 576 PRO A C 1
ATOM 4635 O O . PRO A 1 576 ? 6.778 -14.002 -45.483 1.00 90.44 576 PRO A O 1
ATOM 4638 N N . SER A 1 577 ? 5.064 -15.068 -46.451 1.00 91.56 577 SER A N 1
ATOM 4639 C CA . SER A 1 577 ? 5.511 -14.852 -47.838 1.00 91.56 577 SER A CA 1
ATOM 4640 C C . SER A 1 577 ? 5.447 -13.387 -48.298 1.00 91.56 577 SER A C 1
ATOM 4642 O O . SER A 1 577 ? 6.093 -13.035 -49.288 1.00 91.56 577 SER A O 1
ATOM 4644 N N . ILE A 1 578 ? 4.728 -12.526 -47.565 1.00 92.00 578 ILE A N 1
ATOM 4645 C CA . ILE A 1 578 ? 4.519 -11.103 -47.891 1.00 92.00 578 ILE A CA 1
ATOM 4646 C C . ILE A 1 578 ? 5.057 -10.139 -46.817 1.00 92.00 578 ILE A C 1
ATOM 4648 O O . ILE A 1 578 ? 4.757 -8.944 -46.848 1.00 92.00 578 ILE A O 1
ATOM 4652 N N . ILE A 1 579 ? 5.842 -10.640 -45.857 1.00 94.94 579 ILE A N 1
ATOM 4653 C CA . ILE A 1 579 ? 6.430 -9.839 -44.772 1.00 94.94 579 ILE A CA 1
ATOM 4654 C C . ILE A 1 579 ? 7.877 -9.478 -45.116 1.00 94.94 579 ILE A C 1
ATOM 4656 O O . ILE A 1 579 ? 8.686 -10.357 -45.414 1.00 94.94 579 ILE A O 1
ATOM 4660 N N . LEU A 1 580 ? 8.233 -8.198 -45.005 1.00 95.75 580 LEU A N 1
ATOM 4661 C CA . LEU A 1 580 ? 9.624 -7.736 -45.035 1.00 95.75 580 LEU A CA 1
ATOM 4662 C C . LEU A 1 580 ? 9.980 -7.057 -43.716 1.00 95.75 580 LEU A C 1
ATOM 4664 O O . LEU A 1 580 ? 9.222 -6.211 -43.253 1.00 95.75 580 LEU A O 1
ATOM 4668 N N . TYR A 1 581 ? 11.140 -7.374 -43.141 1.00 96.00 581 TYR A N 1
ATOM 4669 C CA . TYR A 1 581 ? 11.626 -6.757 -41.905 1.00 96.00 581 TYR A CA 1
ATOM 4670 C C . TYR A 1 581 ? 12.900 -5.945 -42.129 1.00 96.00 581 TYR A C 1
ATOM 4672 O O . TYR A 1 581 ? 13.965 -6.512 -42.348 1.00 96.00 581 TYR A O 1
ATOM 4680 N N . VAL A 1 582 ? 12.814 -4.619 -42.033 1.00 95.50 582 VAL A N 1
ATOM 4681 C CA . VAL A 1 582 ? 13.967 -3.718 -42.165 1.00 95.50 582 VAL A CA 1
ATOM 4682 C C . VAL A 1 582 ? 14.488 -3.346 -40.778 1.00 95.50 582 VAL A C 1
ATOM 4684 O O . VAL A 1 582 ? 13.767 -2.749 -39.976 1.00 95.50 582 VAL A O 1
ATOM 4687 N N . SER A 1 583 ? 15.750 -3.672 -40.495 1.00 93.81 583 SER A N 1
ATOM 4688 C CA . SER A 1 583 ? 16.408 -3.314 -39.231 1.00 93.81 583 SER A CA 1
ATOM 4689 C C . SER A 1 583 ? 17.929 -3.228 -39.373 1.00 93.81 583 SER A C 1
ATOM 4691 O O . SER A 1 583 ? 18.536 -3.941 -40.177 1.00 93.81 583 SER A O 1
ATOM 4693 N N . GLY A 1 584 ? 18.545 -2.381 -38.544 1.00 88.00 584 GLY A N 1
ATOM 4694 C CA . GLY A 1 584 ? 19.988 -2.353 -38.303 1.00 88.00 584 GLY A CA 1
ATOM 4695 C C . GLY A 1 584 ? 20.541 -3.679 -37.766 1.00 88.00 584 GLY A C 1
ATOM 4696 O O . GLY A 1 584 ? 21.674 -4.050 -38.055 1.00 88.00 584 GLY A O 1
ATOM 4697 N N . HIS A 1 585 ? 19.710 -4.426 -37.037 1.00 88.31 585 HIS A N 1
ATOM 4698 C CA . HIS A 1 585 ? 20.066 -5.670 -36.346 1.00 88.31 585 HIS A CA 1
ATOM 4699 C C . HIS A 1 585 ? 19.201 -6.841 -36.819 1.00 88.31 585 HIS A C 1
ATOM 4701 O O . HIS A 1 585 ? 18.849 -7.731 -36.043 1.00 88.31 585 HIS A O 1
ATOM 4707 N N . ALA A 1 586 ? 18.802 -6.834 -38.094 1.00 81.38 586 ALA A N 1
ATOM 4708 C CA . ALA A 1 586 ? 17.729 -7.692 -38.594 1.00 81.38 586 ALA A CA 1
ATOM 4709 C C . ALA A 1 586 ? 18.006 -9.204 -38.480 1.00 81.38 586 ALA A C 1
ATOM 4711 O O . ALA A 1 586 ? 17.069 -9.990 -38.355 1.00 81.38 586 ALA A O 1
ATOM 4712 N N . LEU A 1 587 ? 19.277 -9.616 -38.520 1.00 83.56 587 LEU A N 1
ATOM 4713 C CA . LEU A 1 587 ? 19.683 -11.022 -38.403 1.00 83.56 587 LEU A CA 1
ATOM 4714 C C . LEU A 1 587 ? 19.805 -11.489 -36.944 1.00 83.56 587 LEU A C 1
ATOM 4716 O O . LEU A 1 587 ? 19.635 -12.669 -36.665 1.00 83.56 587 LEU A O 1
ATOM 4720 N N . GLU A 1 588 ? 20.078 -10.572 -36.014 1.00 84.12 588 GLU A N 1
ATOM 4721 C CA . GLU A 1 588 ? 20.296 -10.885 -34.594 1.00 84.12 588 GLU A CA 1
ATOM 4722 C C . GLU A 1 588 ? 19.021 -10.742 -33.749 1.00 84.12 588 GLU A C 1
ATOM 4724 O O . GLU A 1 588 ? 18.959 -11.259 -32.636 1.00 84.12 588 GLU A O 1
ATOM 4729 N N . SER A 1 589 ? 18.009 -10.038 -34.271 1.00 84.19 589 SER A N 1
ATOM 4730 C CA . SER A 1 589 ? 16.793 -9.647 -33.542 1.00 84.19 589 SER A CA 1
ATOM 4731 C C . SER A 1 589 ? 15.496 -10.285 -34.064 1.00 84.19 589 SER A C 1
ATOM 4733 O O . SER A 1 589 ? 14.417 -9.937 -33.582 1.00 84.19 589 SER A O 1
ATOM 4735 N N . SER A 1 590 ? 15.564 -11.215 -35.023 1.00 90.19 590 SER A N 1
ATOM 4736 C CA . SER A 1 590 ? 14.406 -11.863 -35.670 1.00 90.19 590 SER A CA 1
ATOM 4737 C C . SER A 1 590 ? 14.429 -13.386 -35.493 1.00 90.19 590 SER A C 1
ATOM 4739 O O . SER A 1 590 ? 15.500 -13.987 -35.537 1.00 90.19 590 SER A O 1
ATOM 4741 N N . LEU A 1 591 ? 13.259 -14.019 -35.323 1.00 90.00 591 LEU A N 1
ATOM 4742 C CA . LEU A 1 591 ? 13.114 -15.484 -35.379 1.00 90.00 591 LEU A CA 1
ATOM 4743 C C . LEU A 1 591 ? 12.983 -16.031 -36.812 1.00 90.00 591 LEU A C 1
ATOM 4745 O O . LEU A 1 591 ? 13.131 -17.235 -37.003 1.00 90.00 591 LEU A O 1
ATOM 4749 N N . GLN A 1 592 ? 12.712 -15.173 -37.800 1.00 93.56 592 GLN A N 1
ATOM 4750 C CA . GLN A 1 592 ? 12.615 -15.521 -39.223 1.00 93.56 592 GLN A CA 1
ATOM 4751 C C . GLN A 1 592 ? 13.587 -14.644 -40.034 1.00 93.56 592 GLN A C 1
ATOM 4753 O O . GLN A 1 592 ? 13.178 -13.643 -40.635 1.00 93.56 592 GLN A O 1
ATOM 4758 N N . PRO A 1 593 ? 14.901 -14.937 -40.002 1.00 91.06 593 PRO A N 1
ATOM 4759 C CA . PRO A 1 593 ? 15.915 -14.134 -40.690 1.00 91.06 593 PRO A CA 1
ATOM 4760 C C . PRO A 1 593 ? 15.749 -14.112 -42.219 1.00 91.06 593 PRO A C 1
ATOM 4762 O O . PRO A 1 593 ? 16.236 -13.195 -42.873 1.00 91.06 593 PRO A O 1
ATOM 4765 N N . GLU A 1 594 ? 15.038 -15.073 -42.805 1.00 92.25 594 GLU A N 1
ATOM 4766 C CA . GLU A 1 594 ? 14.718 -15.134 -44.233 1.00 92.25 594 GLU A CA 1
ATOM 4767 C C . GLU A 1 594 ? 13.771 -14.018 -44.712 1.00 92.25 594 GLU A C 1
ATOM 4769 O O . GLU A 1 594 ? 13.697 -13.750 -45.911 1.00 92.25 594 GLU A O 1
ATOM 4774 N N . ASN A 1 595 ? 13.082 -13.337 -43.790 1.00 93.69 595 ASN A N 1
ATOM 4775 C CA . ASN A 1 595 ? 12.264 -12.150 -44.059 1.00 93.69 595 ASN A CA 1
ATOM 4776 C C . ASN A 1 595 ? 13.027 -10.830 -43.833 1.00 93.69 595 ASN A C 1
ATOM 4778 O O . ASN A 1 595 ? 12.466 -9.749 -44.031 1.00 93.69 595 ASN A O 1
ATOM 4782 N N . SER A 1 596 ? 14.289 -10.896 -43.402 1.00 93.19 596 SER A N 1
ATOM 4783 C CA . SER A 1 596 ? 15.074 -9.729 -43.002 1.00 93.19 596 SER A CA 1
ATOM 4784 C C . SER A 1 596 ? 15.727 -9.011 -44.188 1.00 93.19 596 SER A C 1
ATOM 4786 O O . SER A 1 596 ? 16.383 -9.604 -45.041 1.00 93.19 596 SER A O 1
ATOM 4788 N N . VAL A 1 597 ? 15.615 -7.688 -44.175 1.00 93.75 597 VAL A N 1
ATOM 4789 C CA . VAL A 1 597 ? 16.260 -6.729 -45.071 1.00 93.75 597 VAL A CA 1
ATOM 4790 C C . VAL A 1 597 ? 17.231 -5.905 -44.212 1.00 93.75 597 VAL A C 1
ATOM 4792 O O . VAL A 1 597 ? 16.838 -4.891 -43.629 1.00 93.75 597 VAL A O 1
ATOM 4795 N N . PRO A 1 598 ? 18.486 -6.357 -44.043 1.00 91.88 598 PRO A N 1
ATOM 4796 C CA . PRO A 1 598 ? 19.433 -5.679 -43.169 1.00 91.88 598 PRO A CA 1
ATOM 4797 C C . PRO A 1 598 ? 19.818 -4.314 -43.747 1.00 91.88 598 PRO A C 1
ATOM 4799 O O . PRO A 1 598 ? 20.142 -4.191 -44.929 1.00 91.88 598 PRO A O 1
ATOM 4802 N N . VAL A 1 599 ? 19.827 -3.296 -42.891 1.00 92.31 599 VAL A N 1
ATOM 4803 C CA . VAL A 1 599 ? 20.370 -1.965 -43.198 1.00 92.31 599 VAL A CA 1
ATOM 4804 C C . VAL A 1 599 ? 21.512 -1.648 -42.243 1.00 92.31 599 VAL A C 1
ATOM 4806 O O . VAL A 1 599 ? 21.641 -2.263 -41.192 1.00 92.31 599 VAL A O 1
ATOM 4809 N N . LYS A 1 600 ? 22.362 -0.678 -42.584 1.00 91.06 600 LYS A N 1
ATOM 4810 C CA . LYS A 1 600 ? 23.402 -0.213 -41.660 1.00 91.06 600 LYS A CA 1
ATOM 4811 C C . LYS A 1 600 ? 22.742 0.417 -40.413 1.00 91.06 600 LYS A C 1
ATOM 4813 O O . LYS A 1 600 ? 21.919 1.326 -40.601 1.00 91.06 600 LYS A O 1
ATOM 4818 N N . PRO A 1 601 ? 23.103 0.003 -39.178 1.00 93.00 601 PRO A N 1
ATOM 4819 C CA . PRO A 1 601 ? 22.725 0.720 -37.963 1.00 93.00 601 PRO A CA 1
ATOM 4820 C C . PRO A 1 601 ? 23.192 2.174 -38.022 1.00 93.00 601 PRO A C 1
ATOM 4822 O O . PRO A 1 601 ? 24.350 2.443 -38.346 1.00 93.00 601 PRO A O 1
ATOM 4825 N N . TRP A 1 602 ? 22.302 3.106 -37.708 1.00 94.62 602 TRP A N 1
ATOM 4826 C CA . TRP A 1 602 ? 22.582 4.536 -37.785 1.00 94.62 602 TRP A CA 1
ATOM 4827 C C . TRP A 1 602 ? 22.920 5.123 -36.412 1.00 94.62 602 TRP A C 1
ATOM 4829 O O . TRP A 1 602 ? 22.170 4.948 -35.451 1.00 94.62 602 TRP A O 1
ATOM 4839 N N . LYS A 1 603 ? 24.046 5.841 -36.330 1.00 90.81 603 LYS A N 1
ATOM 4840 C CA . LYS A 1 603 ? 24.617 6.447 -35.117 1.00 90.81 603 LYS A CA 1
ATOM 4841 C C . LYS A 1 603 ? 25.007 7.912 -35.362 1.00 90.81 603 LYS A C 1
ATOM 4843 O O . LYS A 1 603 ? 26.099 8.341 -34.993 1.00 90.81 603 LYS A O 1
ATOM 4848 N N . LEU A 1 604 ? 24.072 8.691 -35.917 1.00 90.50 604 LEU A N 1
ATOM 4849 C CA . LEU A 1 604 ? 24.173 10.143 -36.167 1.00 90.50 604 LEU A CA 1
ATOM 4850 C C . LEU A 1 604 ? 25.027 10.575 -37.369 1.00 90.50 604 LEU A C 1
ATOM 4852 O O . LEU A 1 604 ? 25.404 11.745 -37.453 1.00 90.50 604 LEU A O 1
ATOM 4856 N N . GLU A 1 605 ? 25.296 9.686 -38.321 1.00 92.75 605 GLU A N 1
ATOM 4857 C CA . GLU A 1 605 ? 25.913 10.066 -39.593 1.00 92.75 605 GLU A CA 1
ATOM 4858 C C . GLU A 1 605 ? 24.970 10.973 -40.404 1.00 92.75 605 GLU A C 1
ATOM 4860 O O . GLU A 1 605 ? 23.821 10.615 -40.673 1.00 92.75 605 GLU A O 1
ATOM 4865 N N . ALA A 1 606 ? 25.427 12.178 -40.752 1.00 84.19 606 ALA A N 1
ATOM 4866 C CA . ALA A 1 606 ? 24.593 13.197 -41.398 1.00 84.19 606 ALA A CA 1
ATOM 4867 C C . ALA A 1 606 ? 24.372 12.946 -42.900 1.00 84.19 606 ALA A C 1
ATOM 4869 O O . ALA A 1 606 ? 23.402 13.440 -43.467 1.00 84.19 606 ALA A O 1
ATOM 4870 N N . ASP A 1 607 ? 25.268 12.187 -43.524 1.00 89.00 607 ASP A N 1
ATOM 4871 C CA . ASP A 1 607 ? 25.275 11.782 -44.929 1.00 89.00 607 ASP A CA 1
ATOM 4872 C C . ASP A 1 607 ? 24.649 10.394 -45.158 1.00 89.00 607 ASP A C 1
ATOM 4874 O O . ASP A 1 607 ? 24.769 9.833 -46.244 1.00 89.00 607 ASP A O 1
ATOM 4878 N N . ASP A 1 608 ? 23.971 9.828 -44.153 1.00 93.06 608 ASP A N 1
ATOM 4879 C CA . ASP A 1 608 ? 23.307 8.529 -44.277 1.00 93.06 608 ASP A CA 1
ATOM 4880 C C . ASP A 1 608 ? 22.143 8.583 -45.282 1.00 93.06 608 ASP A C 1
ATOM 4882 O O . ASP A 1 608 ? 21.183 9.336 -45.112 1.00 93.06 608 ASP A O 1
ATOM 4886 N N . THR A 1 609 ? 22.223 7.746 -46.318 1.00 91.94 609 THR A N 1
ATOM 4887 C CA . THR A 1 609 ? 21.194 7.581 -47.358 1.00 91.94 609 THR A CA 1
ATOM 4888 C C . THR A 1 609 ? 20.537 6.203 -47.335 1.00 91.94 609 THR A C 1
ATOM 4890 O O . THR A 1 609 ? 19.705 5.914 -48.190 1.00 91.94 609 THR A O 1
ATOM 4893 N N . ALA A 1 610 ? 20.845 5.338 -46.361 1.00 90.94 610 ALA A N 1
ATOM 4894 C CA . ALA A 1 610 ? 20.538 3.910 -46.465 1.00 90.94 610 ALA A CA 1
ATOM 4895 C C . ALA A 1 610 ? 19.032 3.600 -46.564 1.00 90.94 610 ALA A C 1
ATOM 4897 O O . ALA A 1 610 ? 18.647 2.677 -47.278 1.00 90.94 610 ALA A O 1
ATOM 4898 N N . LEU A 1 611 ? 18.170 4.367 -45.878 1.00 92.56 611 LEU A N 1
ATOM 4899 C CA . LEU A 1 611 ? 16.715 4.219 -46.030 1.00 92.56 611 LEU A CA 1
ATOM 4900 C C . LEU A 1 611 ? 16.249 4.657 -47.423 1.00 92.56 611 LEU A C 1
ATOM 4902 O O . LEU A 1 611 ? 15.442 3.974 -48.046 1.00 92.56 611 LEU A O 1
ATOM 4906 N N . VAL A 1 612 ? 16.777 5.774 -47.926 1.00 92.12 612 VAL A N 1
ATOM 4907 C CA . VAL A 1 612 ? 16.407 6.334 -49.234 1.00 92.12 612 VAL A CA 1
ATOM 4908 C C . VAL A 1 612 ? 16.862 5.415 -50.368 1.00 92.12 612 VAL A C 1
ATOM 4910 O O . VAL A 1 612 ? 16.089 5.135 -51.280 1.00 92.12 612 VAL A O 1
ATOM 4913 N N . ASP A 1 613 ? 18.076 4.875 -50.274 1.00 91.12 613 ASP A N 1
ATOM 4914 C CA . ASP A 1 613 ? 18.648 3.956 -51.261 1.00 91.12 613 ASP A CA 1
ATOM 4915 C C . ASP A 1 613 ? 17.869 2.635 -51.352 1.00 91.12 613 ASP A C 1
ATOM 4917 O O . ASP A 1 613 ? 17.901 1.958 -52.382 1.00 91.12 613 ASP A O 1
ATOM 4921 N N . LEU A 1 614 ? 17.142 2.265 -50.293 1.00 93.81 614 LEU A N 1
ATOM 4922 C CA . LEU A 1 614 ? 16.318 1.059 -50.251 1.00 93.81 614 LEU A CA 1
ATOM 4923 C C . LEU A 1 614 ? 14.949 1.241 -50.935 1.00 93.81 614 LEU A C 1
ATOM 4925 O O . LEU A 1 614 ? 14.338 0.250 -51.346 1.00 93.81 614 LEU A O 1
ATOM 4929 N N . ILE A 1 615 ? 14.479 2.483 -51.109 1.00 93.38 615 ILE A N 1
ATOM 4930 C CA . ILE A 1 615 ? 13.161 2.790 -51.691 1.00 93.38 615 ILE A CA 1
ATOM 4931 C C . ILE A 1 615 ? 12.954 2.138 -53.069 1.00 93.38 615 ILE A C 1
ATOM 4933 O O . ILE A 1 615 ? 11.931 1.473 -53.230 1.00 93.38 615 ILE A O 1
ATOM 4937 N N . PRO A 1 616 ? 13.879 2.233 -54.051 1.00 92.56 616 PRO A N 1
ATOM 4938 C CA . PRO A 1 616 ? 13.656 1.668 -55.384 1.00 92.56 616 PRO A CA 1
ATOM 4939 C C . PRO A 1 616 ? 13.417 0.155 -55.377 1.00 92.56 616 PRO A C 1
ATOM 4941 O O . PRO A 1 616 ? 12.622 -0.347 -56.171 1.00 92.56 616 PRO A O 1
ATOM 4944 N N . PHE A 1 617 ? 14.093 -0.571 -54.483 1.00 94.31 617 PHE A N 1
ATOM 4945 C CA . PHE A 1 617 ? 13.911 -2.013 -54.331 1.00 94.31 617 PHE A CA 1
ATOM 4946 C C . PHE A 1 617 ? 12.531 -2.336 -53.746 1.00 94.31 617 PHE A C 1
ATOM 4948 O O . PHE A 1 617 ? 11.804 -3.149 -54.316 1.00 94.31 617 PHE A O 1
ATOM 4955 N N . LEU A 1 618 ? 12.147 -1.677 -52.647 1.00 94.81 618 LEU A N 1
ATOM 4956 C CA . LEU A 1 618 ? 10.845 -1.896 -52.006 1.00 94.81 618 LEU A CA 1
ATOM 4957 C C . LEU A 1 618 ? 9.694 -1.485 -52.938 1.00 94.81 618 LEU A C 1
ATOM 4959 O O . LEU A 1 618 ? 8.745 -2.232 -53.133 1.00 94.81 618 LEU A O 1
ATOM 4963 N N . GLU A 1 619 ? 9.805 -0.353 -53.625 1.00 93.38 619 GLU A N 1
ATOM 4964 C CA . GLU A 1 619 ? 8.814 0.066 -54.620 1.00 93.38 619 GLU A CA 1
ATOM 4965 C C . GLU A 1 619 ? 8.689 -0.938 -55.778 1.00 93.38 619 GLU A C 1
ATOM 4967 O O . GLU A 1 619 ? 7.582 -1.225 -56.240 1.00 93.38 619 GLU A O 1
ATOM 4972 N N . TYR A 1 620 ? 9.806 -1.512 -56.240 1.00 91.75 620 TYR A N 1
ATOM 4973 C CA . TYR A 1 620 ? 9.780 -2.548 -57.269 1.00 91.75 620 TYR A CA 1
ATOM 4974 C C . TYR A 1 620 ? 9.046 -3.806 -56.800 1.00 91.75 620 TYR A C 1
ATOM 4976 O O . TYR A 1 620 ? 8.214 -4.317 -57.551 1.00 91.75 620 TYR A O 1
ATOM 4984 N N . VAL A 1 621 ? 9.310 -4.264 -55.570 1.00 92.62 621 VAL A N 1
ATOM 4985 C CA . VAL A 1 621 ? 8.625 -5.411 -54.954 1.00 92.62 621 VAL A CA 1
ATOM 4986 C C . VAL A 1 621 ? 7.127 -5.146 -54.829 1.00 92.62 621 VAL A C 1
ATOM 4988 O O . VAL A 1 621 ? 6.335 -5.999 -55.213 1.00 92.62 621 VAL A O 1
ATOM 4991 N N . ALA A 1 622 ? 6.720 -3.962 -54.368 1.00 90.81 622 ALA A N 1
ATOM 4992 C CA . ALA A 1 622 ? 5.304 -3.619 -54.259 1.00 90.81 622 ALA A CA 1
ATOM 4993 C C . ALA A 1 622 ? 4.584 -3.572 -55.617 1.00 90.81 622 ALA A C 1
ATOM 4995 O O . ALA A 1 622 ? 3.425 -3.967 -55.722 1.00 90.81 622 ALA A O 1
ATOM 4996 N N . ARG A 1 623 ? 5.259 -3.095 -56.672 1.00 89.31 623 ARG A N 1
ATOM 4997 C CA . ARG A 1 623 ? 4.684 -3.013 -58.028 1.00 89.31 623 ARG A CA 1
ATOM 4998 C C . ARG A 1 623 ? 4.704 -4.333 -58.792 1.00 89.31 623 ARG A C 1
ATOM 5000 O O . ARG A 1 623 ? 3.893 -4.517 -59.695 1.00 89.31 623 ARG A O 1
ATOM 5007 N N . HIS A 1 624 ? 5.625 -5.228 -58.450 1.00 89.38 624 HIS A N 1
ATOM 5008 C CA . HIS A 1 624 ? 5.780 -6.543 -59.067 1.00 89.38 624 HIS A CA 1
ATOM 5009 C C . HIS A 1 624 ? 5.830 -7.609 -57.965 1.00 89.38 624 HIS A C 1
ATOM 5011 O O . HIS A 1 624 ? 6.887 -8.207 -57.743 1.00 89.38 624 HIS A O 1
ATOM 5017 N N . PRO A 1 625 ? 4.712 -7.824 -57.246 1.00 87.25 625 PRO A N 1
ATOM 5018 C CA . PRO A 1 625 ? 4.688 -8.671 -56.063 1.00 87.25 625 PRO A CA 1
ATOM 5019 C C . PRO A 1 625 ? 5.081 -10.110 -56.425 1.00 87.25 625 PRO A C 1
ATOM 5021 O O . PRO A 1 625 ? 4.394 -10.747 -57.232 1.00 87.25 625 PRO A O 1
ATOM 5024 N N . PRO A 1 626 ? 6.184 -10.645 -55.870 1.00 89.38 626 PRO A N 1
ATOM 5025 C CA . PRO A 1 626 ? 6.532 -12.045 -56.057 1.00 89.38 626 PRO A CA 1
ATOM 5026 C C . PRO A 1 626 ? 5.537 -12.939 -55.306 1.00 89.38 626 PRO A C 1
ATOM 5028 O O . PRO A 1 626 ? 4.922 -12.514 -54.332 1.00 89.38 626 PRO A O 1
ATOM 5031 N N . ALA A 1 627 ? 5.417 -14.202 -55.725 1.00 88.19 627 ALA A N 1
ATOM 5032 C CA . ALA A 1 627 ? 4.600 -15.185 -55.006 1.00 88.19 627 ALA A CA 1
ATOM 5033 C C . ALA A 1 627 ? 5.119 -15.454 -53.578 1.00 88.19 627 ALA A C 1
ATOM 5035 O O . ALA A 1 627 ? 4.334 -15.761 -52.689 1.00 88.19 627 ALA A O 1
ATOM 5036 N N . ASP A 1 628 ? 6.434 -15.336 -53.368 1.00 92.12 628 ASP A N 1
ATOM 5037 C CA . ASP A 1 628 ? 7.083 -15.379 -52.059 1.00 92.12 628 ASP A CA 1
ATOM 5038 C C . ASP A 1 628 ? 8.300 -14.449 -52.075 1.00 92.12 628 ASP A C 1
ATOM 5040 O O . ASP A 1 628 ? 9.121 -14.499 -52.999 1.00 92.12 628 ASP A O 1
ATOM 5044 N N . ILE A 1 629 ? 8.420 -13.587 -51.069 1.00 93.44 629 ILE A N 1
ATOM 5045 C CA . ILE A 1 629 ? 9.522 -12.631 -50.960 1.00 93.44 629 ILE A CA 1
ATOM 5046 C C . ILE A 1 629 ? 10.844 -13.275 -50.532 1.00 93.44 629 ILE A C 1
ATOM 5048 O O . ILE A 1 629 ? 11.916 -12.789 -50.898 1.00 93.44 629 ILE A O 1
ATOM 5052 N N . ARG A 1 630 ? 10.805 -14.390 -49.796 1.00 94.31 630 ARG A N 1
ATOM 5053 C CA . ARG A 1 630 ? 11.993 -14.997 -49.172 1.00 94.31 630 ARG A CA 1
ATOM 5054 C C . ARG A 1 630 ? 13.018 -15.499 -50.202 1.00 94.31 630 ARG A C 1
ATOM 5056 O O . ARG A 1 630 ? 14.199 -15.194 -50.039 1.00 94.31 630 ARG A O 1
ATOM 5063 N N . PRO A 1 631 ? 12.631 -16.166 -51.314 1.00 93.12 631 PRO A N 1
ATOM 5064 C CA . PRO A 1 631 ? 13.571 -16.507 -52.387 1.00 93.12 631 PRO A CA 1
ATOM 5065 C C . PRO A 1 631 ? 14.196 -15.279 -53.061 1.00 93.12 631 PRO A C 1
ATOM 5067 O O . PRO A 1 631 ? 15.362 -15.315 -53.462 1.00 93.12 631 PRO A O 1
ATOM 5070 N N . VAL A 1 632 ? 13.442 -14.178 -53.173 1.00 91.56 632 VAL A N 1
ATOM 5071 C CA . VAL A 1 632 ? 13.961 -12.920 -53.725 1.00 91.56 632 VAL A CA 1
ATOM 5072 C C . VAL A 1 632 ? 15.046 -12.373 -52.805 1.00 91.56 632 VAL A C 1
ATOM 5074 O O . VAL A 1 632 ? 16.146 -12.111 -53.289 1.00 91.56 632 VAL A O 1
ATOM 5077 N N . LEU A 1 633 ? 14.788 -12.282 -51.495 1.00 92.00 633 LEU A N 1
ATOM 5078 C CA . LEU A 1 633 ? 15.765 -11.828 -50.495 1.00 92.00 633 LEU A CA 1
ATOM 5079 C C . LEU A 1 633 ? 16.999 -12.737 -50.429 1.00 92.00 633 LEU A C 1
ATOM 5081 O O . LEU A 1 633 ? 18.125 -12.237 -50.414 1.00 92.00 633 LEU A O 1
ATOM 5085 N N . ALA A 1 634 ? 16.813 -14.057 -50.502 1.00 90.56 634 ALA A N 1
ATOM 5086 C CA . ALA A 1 634 ? 17.912 -15.021 -50.548 1.00 90.56 634 ALA A CA 1
ATOM 5087 C C . ALA A 1 634 ? 18.864 -14.769 -51.735 1.00 90.56 634 ALA A C 1
ATOM 5089 O O . ALA A 1 634 ? 20.077 -14.916 -51.599 1.00 90.56 634 ALA A O 1
ATOM 5090 N N . SER A 1 635 ? 18.355 -14.292 -52.881 1.00 90.38 635 SER A N 1
ATOM 5091 C CA . SER A 1 635 ? 19.189 -13.946 -54.047 1.00 90.38 635 SER A CA 1
ATOM 5092 C C . SER A 1 635 ? 20.131 -12.747 -53.825 1.00 90.38 635 SER A C 1
ATOM 5094 O O . SER A 1 635 ? 21.024 -12.504 -54.647 1.00 90.38 635 SER A O 1
ATOM 5096 N N . TYR A 1 636 ? 19.930 -11.990 -52.742 1.00 87.75 636 TYR A N 1
ATOM 5097 C CA . TYR A 1 636 ? 20.764 -10.863 -52.317 1.00 87.75 636 TYR A CA 1
ATOM 5098 C C . TYR A 1 636 ? 21.579 -11.166 -51.050 1.00 87.75 636 TYR A C 1
ATOM 5100 O O . TYR A 1 636 ? 22.302 -10.291 -50.574 1.00 87.75 636 TYR A O 1
ATOM 5108 N N . GLN A 1 637 ? 21.496 -12.382 -50.498 1.00 81.31 637 GLN A N 1
ATOM 5109 C CA . GLN A 1 637 ? 22.170 -12.741 -49.251 1.00 81.31 637 GLN A CA 1
ATOM 5110 C C . GLN A 1 637 ? 23.686 -12.483 -49.337 1.00 81.31 637 GLN A C 1
ATOM 5112 O O . GLN A 1 637 ? 24.349 -12.865 -50.302 1.00 81.31 637 GLN A O 1
ATOM 5117 N N . GLY A 1 638 ? 24.234 -11.799 -48.328 1.00 75.88 638 GLY A N 1
ATOM 5118 C CA . GLY A 1 638 ? 25.650 -11.410 -48.282 1.00 75.88 638 GLY A CA 1
ATOM 5119 C C . GLY A 1 638 ? 26.028 -10.206 -49.158 1.00 75.88 638 GLY A C 1
ATOM 5120 O O . GLY A 1 638 ? 27.207 -9.867 -49.229 1.00 75.88 638 GLY A O 1
ATOM 5121 N N . ARG A 1 639 ? 25.063 -9.544 -49.812 1.00 82.88 639 ARG A N 1
ATOM 5122 C CA . ARG A 1 639 ? 25.272 -8.327 -50.616 1.00 82.88 639 ARG A CA 1
ATOM 5123 C C . ARG A 1 639 ? 24.438 -7.162 -50.082 1.00 82.88 639 ARG A C 1
ATOM 5125 O O . ARG A 1 639 ? 23.413 -7.358 -49.438 1.00 82.88 639 ARG A O 1
ATOM 5132 N N . HIS A 1 640 ? 24.853 -5.934 -50.386 1.00 84.75 640 HIS A N 1
ATOM 5133 C CA . HIS A 1 640 ? 24.069 -4.741 -50.064 1.00 84.75 640 HIS A CA 1
ATOM 5134 C C . HIS A 1 640 ? 22.906 -4.592 -51.063 1.00 84.75 640 HIS A C 1
ATOM 5136 O O . HIS A 1 640 ? 23.131 -4.271 -52.232 1.00 84.75 640 HIS A O 1
ATOM 5142 N N . ILE A 1 641 ? 21.671 -4.849 -50.608 1.00 88.69 641 ILE A N 1
ATOM 5143 C CA . ILE A 1 641 ? 20.468 -4.978 -51.458 1.00 88.69 641 ILE A CA 1
ATOM 5144 C C . ILE A 1 641 ? 20.258 -3.754 -52.353 1.00 88.69 641 ILE A C 1
ATOM 5146 O O . ILE A 1 641 ? 20.068 -3.911 -53.558 1.00 88.69 641 ILE A O 1
ATOM 5150 N N . ALA A 1 642 ? 20.334 -2.547 -51.789 1.00 86.25 642 ALA A N 1
ATOM 5151 C CA . ALA A 1 642 ? 20.105 -1.309 -52.531 1.00 86.25 642 ALA A CA 1
ATOM 5152 C C . ALA A 1 642 ? 21.071 -1.156 -53.721 1.00 86.25 642 ALA A C 1
ATOM 5154 O O . ALA A 1 642 ? 20.653 -0.910 -54.853 1.00 86.25 642 ALA A O 1
ATOM 5155 N N . THR A 1 643 ? 22.366 -1.378 -53.485 1.00 85.69 643 THR A N 1
ATOM 5156 C CA . THR A 1 643 ? 23.413 -1.237 -54.508 1.00 85.69 643 THR A CA 1
ATOM 5157 C C . THR A 1 643 ? 23.276 -2.306 -55.589 1.00 85.69 643 THR A C 1
ATOM 5159 O O . THR A 1 643 ? 23.238 -1.993 -56.780 1.00 85.69 643 THR A O 1
ATOM 5162 N N . GLU A 1 644 ? 23.132 -3.566 -55.178 1.00 88.94 644 GLU A N 1
ATOM 5163 C CA . GLU A 1 644 ? 22.997 -4.703 -56.091 1.00 88.94 644 GLU A CA 1
ATOM 5164 C C . GLU A 1 644 ? 21.718 -4.594 -56.938 1.00 88.94 644 GLU A C 1
ATOM 5166 O O . GLU A 1 644 ? 21.728 -4.914 -58.127 1.00 88.94 644 GLU A O 1
ATOM 5171 N N . PHE A 1 645 ? 20.609 -4.111 -56.369 1.00 90.25 645 PHE A N 1
ATOM 5172 C CA . PHE A 1 645 ? 19.366 -3.905 -57.112 1.00 90.25 645 PHE A CA 1
ATOM 5173 C C . PHE A 1 645 ? 19.526 -2.863 -58.225 1.00 90.25 645 PHE A C 1
ATOM 5175 O O . PHE A 1 645 ? 19.076 -3.091 -59.353 1.00 90.25 645 PHE A O 1
ATOM 5182 N N . ILE A 1 646 ? 20.210 -1.750 -57.946 1.00 85.25 646 ILE A N 1
ATOM 5183 C CA . ILE A 1 646 ? 20.496 -0.716 -58.948 1.00 85.25 646 ILE A CA 1
ATOM 5184 C C . ILE A 1 646 ? 21.371 -1.286 -60.074 1.00 85.25 646 ILE A C 1
ATOM 5186 O O . ILE A 1 646 ? 21.092 -1.050 -61.253 1.00 85.25 646 ILE A O 1
ATOM 5190 N N . GLU A 1 647 ? 22.407 -2.059 -59.744 1.00 85.44 647 GLU A N 1
ATOM 5191 C CA . GLU A 1 647 ? 23.280 -2.692 -60.739 1.00 85.44 647 GLU A CA 1
ATOM 5192 C C . GLU A 1 647 ? 22.533 -3.713 -61.604 1.00 85.44 647 GLU A C 1
ATOM 5194 O O . GLU A 1 647 ? 22.589 -3.633 -62.836 1.00 85.44 647 GLU A O 1
ATOM 5199 N N . ARG A 1 648 ? 21.759 -4.616 -60.987 1.00 86.56 648 ARG A N 1
ATOM 5200 C CA . ARG A 1 648 ? 20.920 -5.594 -61.702 1.00 86.56 648 ARG A CA 1
ATOM 5201 C C . ARG A 1 648 ? 19.912 -4.909 -62.619 1.00 86.56 648 ARG A C 1
ATOM 5203 O O . ARG A 1 648 ? 19.742 -5.337 -63.760 1.00 86.56 648 ARG A O 1
ATOM 5210 N N . SER A 1 649 ? 19.300 -3.817 -62.163 1.00 83.31 649 SER A N 1
ATOM 5211 C CA . SER A 1 649 ? 18.346 -3.032 -62.954 1.00 83.31 649 SER A CA 1
ATOM 5212 C C . SER A 1 649 ? 19.007 -2.394 -64.178 1.00 83.31 649 SER A C 1
ATOM 5214 O O . SER A 1 649 ? 18.466 -2.479 -65.281 1.00 83.31 649 SER A O 1
ATOM 5216 N N . LYS A 1 650 ? 20.217 -1.832 -64.029 1.00 83.19 650 LYS A N 1
ATOM 5217 C CA . LYS A 1 650 ? 21.004 -1.288 -65.152 1.00 83.19 650 LYS A CA 1
ATOM 5218 C C . LYS A 1 650 ? 21.387 -2.374 -66.160 1.00 83.19 650 LYS A C 1
ATOM 5220 O O . LYS A 1 650 ? 21.257 -2.163 -67.365 1.00 83.19 650 LYS A O 1
ATOM 5225 N N . VAL A 1 651 ? 21.839 -3.540 -65.689 1.00 80.31 651 VAL A N 1
ATOM 5226 C CA . VAL A 1 651 ? 22.193 -4.682 -66.553 1.00 80.31 651 VAL A CA 1
ATOM 5227 C C . VAL A 1 651 ? 20.965 -5.209 -67.298 1.00 80.31 651 VAL A C 1
ATOM 5229 O O . VAL A 1 651 ? 21.041 -5.466 -68.498 1.00 80.31 651 VAL A O 1
ATOM 5232 N N . HIS A 1 652 ? 19.821 -5.327 -66.622 1.00 78.88 652 HIS A N 1
ATOM 5233 C CA . HIS A 1 652 ? 18.568 -5.752 -67.240 1.00 78.88 652 HIS A CA 1
ATOM 5234 C C . HIS A 1 652 ? 18.084 -4.750 -68.299 1.00 78.88 652 HIS A C 1
ATOM 5236 O O . HIS A 1 652 ? 17.739 -5.155 -69.407 1.00 78.88 652 HIS A O 1
ATOM 5242 N N . GLN A 1 653 ? 18.140 -3.443 -68.016 1.00 78.88 653 GLN A N 1
ATOM 5243 C CA . GLN A 1 653 ? 17.807 -2.399 -68.993 1.00 78.88 653 GLN A CA 1
ATOM 5244 C C . GLN A 1 653 ? 18.719 -2.438 -70.227 1.00 78.88 653 GLN A C 1
ATOM 5246 O O . GLN A 1 653 ? 18.212 -2.345 -71.344 1.00 78.88 653 GLN A O 1
ATOM 5251 N N . ARG A 1 654 ? 20.035 -2.641 -70.049 1.00 80.38 654 ARG A N 1
ATOM 5252 C CA . ARG A 1 654 ? 20.980 -2.816 -71.169 1.00 80.38 654 ARG A CA 1
ATOM 5253 C C . ARG A 1 654 ? 20.644 -4.048 -72.008 1.00 80.38 654 ARG A C 1
ATOM 5255 O O . ARG A 1 654 ? 20.494 -3.919 -73.217 1.00 80.38 654 ARG A O 1
ATOM 5262 N N . ARG A 1 655 ? 20.404 -5.207 -71.380 1.00 79.88 655 ARG A N 1
ATOM 5263 C CA . ARG A 1 655 ? 19.998 -6.440 -72.087 1.00 79.88 655 ARG A CA 1
ATOM 5264 C C . ARG A 1 655 ? 18.683 -6.271 -72.851 1.00 79.88 655 ARG A C 1
ATOM 5266 O O . ARG A 1 655 ? 18.567 -6.738 -73.978 1.00 79.88 655 ARG A O 1
ATOM 5273 N N . MET A 1 656 ? 17.706 -5.571 -72.274 1.00 74.62 656 MET A N 1
ATOM 5274 C CA . MET A 1 656 ? 16.437 -5.262 -72.944 1.00 74.62 656 MET A CA 1
ATOM 5275 C C . MET A 1 656 ? 16.617 -4.291 -74.122 1.00 74.62 656 MET A C 1
ATOM 5277 O O . MET A 1 656 ? 15.915 -4.414 -75.127 1.00 74.62 656 MET A O 1
ATOM 5281 N N . GLN A 1 657 ? 17.551 -3.337 -74.036 1.00 74.88 657 GLN A N 1
ATOM 5282 C CA . GLN A 1 657 ? 17.907 -2.448 -75.150 1.00 74.88 657 GLN A CA 1
ATOM 5283 C C . GLN A 1 657 ? 18.649 -3.197 -76.269 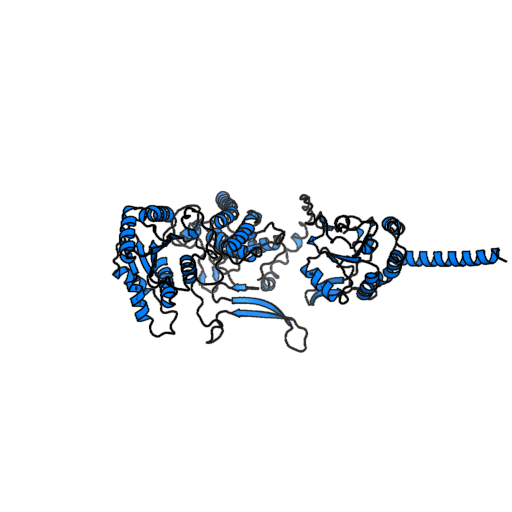1.00 74.88 657 GLN A C 1
ATOM 5285 O O . GLN A 1 657 ? 18.312 -3.018 -77.439 1.00 74.88 657 GLN A O 1
ATOM 5290 N N . GLU A 1 658 ? 19.581 -4.083 -75.922 1.00 75.56 658 GLU A N 1
ATOM 5291 C CA . GLU A 1 658 ? 20.313 -4.941 -76.864 1.00 75.56 658 GLU A CA 1
ATOM 5292 C C . GLU A 1 658 ? 19.379 -5.933 -77.576 1.00 75.56 658 GLU A C 1
ATOM 5294 O O . GLU A 1 658 ? 19.450 -6.078 -78.795 1.00 75.56 658 GLU A O 1
ATOM 5299 N N . GLN A 1 659 ? 18.429 -6.551 -76.859 1.00 68.12 659 GLN A N 1
ATOM 5300 C CA . GLN A 1 659 ? 17.406 -7.424 -77.452 1.00 68.12 659 GLN A CA 1
ATOM 5301 C C . GLN A 1 659 ? 16.429 -6.660 -78.357 1.00 68.12 659 GLN A C 1
ATOM 5303 O O . GLN A 1 659 ? 16.045 -7.173 -79.409 1.00 68.12 659 GLN A O 1
ATOM 5308 N N . LYS A 1 660 ? 16.061 -5.418 -78.011 1.00 65.25 660 LYS A N 1
ATOM 5309 C CA . LYS A 1 660 ? 15.277 -4.547 -78.905 1.00 65.25 660 LYS A CA 1
ATOM 5310 C C . LYS A 1 660 ? 16.062 -4.163 -80.164 1.00 65.25 660 LYS A C 1
ATOM 5312 O O . LYS A 1 660 ? 15.475 -4.156 -81.242 1.00 65.25 660 LYS A O 1
ATOM 5317 N N . GLN A 1 661 ? 17.369 -3.903 -80.062 1.00 59.22 661 GLN A N 1
ATOM 5318 C CA . GLN A 1 661 ? 18.233 -3.657 -81.226 1.00 59.22 661 GLN A CA 1
ATOM 5319 C C . GLN A 1 661 ? 18.407 -4.905 -82.109 1.00 59.22 661 GLN A C 1
ATOM 5321 O O . GLN A 1 661 ? 18.304 -4.794 -83.328 1.00 59.22 661 GLN A O 1
ATOM 5326 N N . HIS A 1 662 ? 18.589 -6.096 -81.527 1.00 56.28 662 HIS A N 1
ATOM 5327 C CA . HIS A 1 662 ? 18.666 -7.358 -82.280 1.00 56.28 662 HIS A CA 1
ATOM 5328 C C . HIS A 1 662 ? 17.330 -7.738 -82.946 1.00 56.28 662 HIS A C 1
ATOM 5330 O O . HIS A 1 662 ? 17.313 -8.180 -84.093 1.00 56.28 662 HIS A O 1
ATOM 5336 N N . GLY A 1 663 ? 16.195 -7.507 -82.276 1.00 55.47 663 GLY A N 1
ATOM 5337 C CA . GLY A 1 663 ? 14.860 -7.723 -82.849 1.00 55.47 663 GLY A CA 1
ATOM 5338 C C . GLY A 1 663 ? 14.501 -6.757 -83.989 1.00 55.47 663 GLY A C 1
ATOM 5339 O O . GLY A 1 663 ? 13.703 -7.106 -84.856 1.00 55.47 663 GLY A O 1
ATOM 5340 N N . LEU A 1 664 ? 15.110 -5.565 -84.024 1.00 52.88 664 LEU A N 1
ATOM 5341 C CA . LEU A 1 664 ? 15.024 -4.615 -85.142 1.00 52.88 664 LEU A CA 1
ATOM 5342 C C . LEU A 1 664 ? 15.905 -5.024 -86.336 1.00 52.88 664 LEU A C 1
ATOM 5344 O O . LEU A 1 664 ? 15.538 -4.741 -87.473 1.00 52.88 664 LEU A O 1
ATOM 5348 N N . PHE A 1 665 ? 17.021 -5.720 -86.099 1.00 51.78 665 PHE A N 1
ATOM 5349 C CA . PHE A 1 665 ? 17.882 -6.275 -87.153 1.00 51.78 665 PHE A CA 1
ATOM 5350 C C . PHE A 1 665 ? 17.300 -7.535 -87.815 1.00 51.78 665 PHE A C 1
ATOM 5352 O O . PHE A 1 665 ? 17.518 -7.744 -89.000 1.00 51.78 665 PHE A O 1
ATOM 5359 N N . LEU A 1 666 ? 16.516 -8.340 -87.089 1.00 51.78 666 LEU A N 1
ATOM 5360 C CA . LEU A 1 666 ? 15.812 -9.521 -87.625 1.00 51.78 666 LEU A CA 1
ATOM 5361 C C . LEU A 1 666 ? 14.494 -9.191 -88.358 1.00 51.78 666 LEU A C 1
ATOM 5363 O O . LEU A 1 666 ? 13.863 -10.084 -88.917 1.00 51.78 666 LEU A O 1
ATOM 5367 N N . ARG A 1 667 ? 14.055 -7.925 -88.339 1.00 49.94 667 ARG A N 1
ATOM 5368 C CA . ARG A 1 667 ? 12.846 -7.425 -89.025 1.00 49.94 667 ARG A CA 1
ATOM 5369 C C . ARG A 1 667 ? 13.150 -6.516 -90.227 1.00 49.94 667 ARG A C 1
ATOM 5371 O O . ARG A 1 667 ? 12.236 -5.846 -90.708 1.00 49.94 667 ARG A O 1
ATOM 5378 N N . ARG A 1 668 ? 14.402 -6.469 -90.691 1.00 43.97 668 ARG A N 1
ATOM 5379 C CA . ARG A 1 668 ? 14.814 -5.748 -91.902 1.00 43.97 668 ARG A CA 1
ATOM 5380 C C . ARG A 1 668 ? 15.156 -6.694 -93.035 1.00 43.97 668 ARG A C 1
ATOM 5382 O O . ARG A 1 668 ? 15.787 -7.730 -92.742 1.00 43.97 668 ARG A O 1
#

Foldseek 3Di:
DAKAKDWDDDPDDDDDDDDDPDDQPPPDDDQPFEAEEEEEEVCVDPCNQQPQLQLVLVCLVVVLDRPRYAYEYEEQDDDFLVRSLVSNVVNHDPPPPPDPCSVVSSVVRSVRYGYAYDDLQDLVSLLVVQVVVCVSRVPGQYEYEYEYPDQPLSVVRNVVSCVPRPAGPRYIYMYMGDDDDDDDRDDDDDLLVCLVQAFCRVDVLPPVLQVVLQVPFDDFPDPAQVRSQVRSLLQLLQKDAFDPLQKAFAFEAWDDDPNDIDHGSLSPPSDPVLGQGGQKMWGFMFGRDPVTPLPTDIDIDHPQEADDDAQDCDPDDFGKGKHWDFDADPDPDRDTDTDIDIDTQQDPPDDRPDNDDDRDPSSVVVSCVVSVNCNSHADPSSSVSSCVRCVVVVVVCVVVVDHHHYDYRHYNDDPVSQVSQVVSVHGHGPCPPVCVVVVVPCVVPVVPPVPPPPDDDDDDWDKDAQPALAPADADDPVCLPAFAEEEEPDLTQWHWDADPRPGIDIGGDPCSLVLLVLCLVQHQYEYAYLADPVVQCVVCVVSCVPPSHPYYHYNSNFMDGPNATAREVSSNNHDQQRYAYEDCCLCPRYPCSLRYQHWNRDDPDPPDCGSVLCVVVSVVCSVVPDPGCSVVVVVQPPHNCSVVVVVVVVVVVVVVVVVVVVVVVVVD

Radius of gyration: 35.37 Å; chains: 1; bounding box: 79×55×132 Å